Protein AF-0000000080146020 (afdb_homodimer)

Sequence (680 aa):
ASVLGTLILVGEIIALCCWLRRKKPKKFEQVEAFLELHEKRATKRYKYSDVKKMTKFFKDKLGEGGYGSVFKGQLPNGGEMVAVKILTETRGNGDDFINELASISRTFHINLVTYLGYCVDRGRRALIYEFMPKGSLEKYIYYKVSVGAQSRLGLMTLYNIAIGIADALQYLHGGCPTRILHLDIKPSNILLDNEFIPKISDFGLAKLCAENRSTVSLEGARGTPGYMAPELQSGGVSRKADVYSYGKMLLEMAGGRKIFDVETEIYYPPWIYDRLVSNMDLELYGITTPEEEQTARKMILVGLWCVQTDPTVRPQMSEVVQMLKGSLQTLQIPSRPASIASVLGTLILVGEIIALCCWLRRKKPKKFEQVEAFLELHEKRATKRYKYSDVKKMTKFFKDKLGEGGYGSVFKGQLPNGGEMVAVKILTETRGNGDDFINELASISRTFHINLVTYLGYCVDRGRRALIYEFMPKGSLEKYIYYKVSVGAQSRLGLMTLYNIAIGIADALQYLHGGCPTRILHLDIKPSNILLDNEFIPKISDFGLAKLCAENRSTVSLEGARGTPGYMAPELQSGGVSRKADVYSYGKMLLEMAGGRKIFDVETEIYYPPWIYDRLVSNMDLELYGITTPEEEQTARKMILVGLWCVQTDPTVRPQMSEVVQMLKGSLQTLQIPSRPASI

Secondary structure (DSSP, 8-state):
-HHHHHHHHHHHHHHHHHHHHHTS-HHHHHHHHHHHHHTTSBPEEE-HHHHHHHTTTTT-EEEEETTEEEEEEE-TTT--EEEEEEEPTTSSSSHHHHHHHHHHTT---TTBPPEEEEEEETTEEEEEEE--TTEETHHHHS---STTSPP---HHHHHHHHHHHHHHHHIIIIISSSEEE-----GGGEEE-TT--EEE---TT-EEE-TT-S-EE--S--S-TTT--GGGGTTEE-THHHHHHHHHHHHHHHHTS-SEETTTTEEHHHHHHHHHHTT-----TT--SHHHHHHHHHHHHHHHHHT-SSGGGSPPHHHHHHHHHS-GGGPPP-PPPP--/-HHHHHHHHHHHHHHHHHHHHHTS-HHHHHHHHHHHHHTTSBPEEE-HHHHHHHTTTTT-EEEEETTEEEEEEE-TTT--EEEEEEEPSSSSSSHHHHHHHHHHTT---TTBPPEEEEEEETTEEEEEEE--TT-BTHHHHS---STTSPP---HHHHHHHHHHHHHHHHIIIIISSSEEE-----GGGEEE-TT--EEE---TT-EEE-TT-S-EE--S--S-TTT--GGGGTTEE-THHHHHHHHHHHHHHHHTS-SEETTTTEEHHHHHHHHHHTT-----TT--SHHHHHHHHHHHHHHHHHT-SSGGGSPPHHHHHHHHHS-GGGPPP-PPPP--

Radius of gyration: 28.85 Å; Cα contacts (8 Å, |Δi|>4): 1213; chains: 2; bounding box: 94×79×81 Å

Structure (mmCIF, N/CA/C/O backbone):
data_AF-0000000080146020-model_v1
#
loop_
_entity.id
_entity.type
_entity.pdbx_description
1 polymer 'Protein kinase domain-containing protein'
#
loop_
_atom_site.group_PDB
_atom_site.id
_atom_site.type_symbol
_atom_site.label_atom_id
_atom_site.label_alt_id
_atom_site.label_comp_id
_atom_site.label_asym_id
_atom_site.label_entity_id
_atom_site.label_seq_id
_atom_site.pdbx_PDB_ins_code
_atom_site.Cartn_x
_atom_site.Cartn_y
_atom_site.Cartn_z
_atom_site.occupancy
_atom_site.B_iso_or_equiv
_atom_site.auth_seq_id
_atom_site.auth_comp_id
_atom_site.auth_asym_id
_atom_site.auth_atom_id
_atom_site.pdbx_PDB_model_num
ATOM 1 N N . ALA A 1 1 ? 55.132 29.184 39.431 1 52 1 ALA A N 1
ATOM 2 C CA . ALA A 1 1 ? 53.695 29.133 39.686 1 52 1 ALA A CA 1
ATOM 3 C C . ALA A 1 1 ? 52.902 29.29 38.392 1 52 1 ALA A C 1
ATOM 5 O O . ALA A 1 1 ? 51.822 28.713 38.245 1 52 1 ALA A O 1
ATOM 6 N N . SER A 1 2 ? 53.514 29.979 37.345 1 63.5 2 SER A N 1
ATOM 7 C CA . SER A 1 2 ? 52.782 30.394 36.153 1 63.5 2 SER A CA 1
ATOM 8 C C . SER A 1 2 ? 52.676 29.254 35.145 1 63.5 2 SER A C 1
ATOM 10 O O . SER A 1 2 ? 51.644 29.091 34.491 1 63.5 2 SER A O 1
ATOM 12 N N . VAL A 1 3 ? 53.726 28.382 34.98 1 70.16 3 VAL A N 1
ATOM 13 C CA . VAL A 1 3 ? 53.734 27.299 34.003 1 70.16 3 VAL A CA 1
ATOM 14 C C . VAL A 1 3 ? 52.796 26.184 34.459 1 70.16 3 VAL A C 1
ATOM 16 O O . VAL A 1 3 ? 52.042 25.631 33.654 1 70.16 3 VAL A O 1
ATOM 19 N N . LEU A 1 4 ? 52.746 25.916 35.76 1 66.98 4 LEU A N 1
ATOM 20 C CA . LEU A 1 4 ? 51.877 24.867 36.281 1 66.98 4 LEU A CA 1
ATOM 21 C C . LEU A 1 4 ? 50.41 25.258 36.143 1 66.98 4 LEU A C 1
ATOM 23 O O . LEU A 1 4 ? 49.57 24.422 35.801 1 66.98 4 LEU A O 1
ATOM 27 N N . GLY A 1 5 ? 50.134 26.554 36.25 1 61.13 5 GLY A N 1
ATOM 28 C CA . GLY A 1 5 ? 48.772 27.029 36.067 1 61.13 5 GLY A CA 1
ATOM 29 C C . GLY A 1 5 ? 48.293 26.931 34.631 1 61.13 5 GLY A C 1
ATOM 30 O O . GLY A 1 5 ? 47.149 26.549 34.378 1 61.13 5 GLY A O 1
ATOM 31 N N . THR A 1 6 ? 49.266 27.14 33.731 1 67.36 6 THR A N 1
ATOM 32 C CA . THR A 1 6 ? 48.918 27.012 32.32 1 67.36 6 THR A CA 1
ATOM 33 C C . THR A 1 6 ? 48.704 25.548 31.947 1 67.36 6 THR A C 1
ATOM 35 O O . THR A 1 6 ? 47.797 25.224 31.178 1 67.36 6 THR A O 1
ATOM 38 N N . LEU A 1 7 ? 49.464 24.671 32.537 1 66.41 7 LEU A N 1
ATOM 39 C CA . LEU A 1 7 ? 49.301 23.252 32.238 1 66.41 7 LEU A CA 1
ATOM 40 C C . LEU A 1 7 ? 47.985 22.727 32.801 1 66.41 7 LEU A C 1
ATOM 42 O O . LEU A 1 7 ? 47.298 21.936 32.15 1 66.41 7 LEU A O 1
ATOM 46 N N . ILE A 1 8 ? 47.6 23.214 33.948 1 65.32 8 ILE A N 1
ATOM 47 C CA . ILE A 1 8 ? 46.332 22.788 34.53 1 65.32 8 ILE A CA 1
ATOM 48 C C . ILE A 1 8 ? 45.173 23.354 33.712 1 65.32 8 ILE A C 1
ATOM 50 O O . ILE A 1 8 ? 44.201 22.649 33.431 1 65.32 8 ILE A O 1
ATOM 54 N N . LEU A 1 9 ? 45.311 24.574 33.205 1 64.93 9 LEU A N 1
ATOM 55 C CA . LEU A 1 9 ? 44.277 25.164 32.362 1 64.93 9 LEU A CA 1
ATOM 56 C C . LEU A 1 9 ? 44.182 24.433 31.027 1 64.93 9 LEU A C 1
ATOM 58 O O . LEU A 1 9 ? 43.082 24.158 30.541 1 64.93 9 LEU A O 1
ATOM 62 N N . VAL A 1 10 ? 45.309 24.052 30.502 1 68.21 10 VAL A N 1
ATOM 63 C CA . VAL A 1 10 ? 45.311 23.277 29.265 1 68.21 10 VAL A CA 1
ATOM 64 C C . VAL A 1 10 ? 44.735 21.888 29.525 1 68.21 10 VAL A C 1
ATOM 66 O O . VAL A 1 10 ? 43.953 21.373 28.722 1 68.21 10 VAL A O 1
ATOM 69 N N . GLY A 1 11 ? 44.981 21.299 30.591 1 66.63 11 GLY A N 1
ATOM 70 C CA . GLY A 1 11 ? 44.388 20.021 30.953 1 66.63 11 GLY A CA 1
ATOM 71 C C . GLY A 1 11 ? 42.886 20.094 31.148 1 66.63 11 GLY A C 1
ATOM 72 O O . GLY A 1 11 ? 42.152 19.214 30.693 1 66.63 11 GLY A O 1
ATOM 73 N N . GLU A 1 12 ? 42.428 21.16 31.766 1 67.57 12 GLU A N 1
ATOM 74 C CA . GLU A 1 12 ? 40.989 21.343 31.934 1 67.57 12 GLU A CA 1
ATOM 75 C C . GLU A 1 12 ? 40.309 21.624 30.597 1 67.57 12 GLU A C 1
ATOM 77 O O . GLU A 1 12 ? 39.209 21.13 30.338 1 67.57 12 GLU A O 1
ATOM 82 N N . ILE A 1 13 ? 40.975 22.307 29.746 1 65.58 13 ILE A N 1
ATOM 83 C CA . ILE A 1 13 ? 40.424 22.551 28.417 1 65.58 13 ILE A CA 1
ATOM 84 C C . ILE A 1 13 ? 40.415 21.251 27.616 1 65.58 13 ILE A C 1
ATOM 86 O O . ILE A 1 13 ? 39.428 20.934 26.947 1 65.58 13 ILE A O 1
ATOM 90 N N . ILE A 1 14 ? 41.468 20.499 27.779 1 65.17 14 ILE A N 1
ATOM 91 C CA . ILE A 1 14 ? 41.505 19.212 27.092 1 65.17 14 ILE A CA 1
ATOM 92 C C . ILE A 1 14 ? 40.46 18.276 27.694 1 65.17 14 ILE A C 1
ATOM 94 O O . ILE A 1 14 ? 39.732 17.598 26.966 1 65.17 14 ILE A O 1
ATOM 98 N N . ALA A 1 15 ? 40.336 18.209 28.953 1 63.63 15 ALA A N 1
ATOM 99 C CA . ALA A 1 15 ? 39.314 17.383 29.59 1 63.63 15 ALA A CA 1
ATOM 100 C C . ALA A 1 15 ? 37.913 17.866 29.226 1 63.63 15 ALA A C 1
ATOM 102 O O . ALA A 1 15 ? 37.023 17.057 28.95 1 63.63 15 ALA A O 1
ATOM 103 N N . LEU A 1 16 ? 37.692 19.148 29.205 1 57.71 16 LEU A N 1
ATOM 104 C CA . LEU A 1 16 ? 36.42 19.701 28.753 1 57.71 16 LEU A CA 1
ATOM 105 C C . LEU A 1 16 ? 36.181 19.383 27.281 1 57.71 16 LEU A C 1
ATOM 107 O O . LEU A 1 16 ? 35.076 18.994 26.896 1 57.71 16 LEU A O 1
ATOM 111 N N . CYS A 1 17 ? 37.213 19.557 26.504 1 54.32 17 CYS A N 1
ATOM 112 C CA . CYS A 1 17 ? 37.089 19.191 25.097 1 54.32 17 CYS A CA 1
ATOM 113 C C . CYS A 1 17 ? 36.842 17.695 24.942 1 54.32 17 CYS A C 1
ATOM 115 O O . CYS A 1 17 ? 36.004 17.28 24.14 1 54.32 17 CYS A O 1
ATOM 117 N N . CYS A 1 18 ? 37.644 16.904 25.659 1 55.36 18 CYS A N 1
ATOM 118 C CA . CYS A 1 18 ? 37.402 15.466 25.649 1 55.36 18 CYS A CA 1
ATOM 119 C C . CYS A 1 18 ? 36.025 15.14 26.213 1 55.36 18 CYS A C 1
ATOM 121 O O . CYS A 1 18 ? 35.332 14.259 25.7 1 55.36 18 CYS A O 1
ATOM 123 N N . TRP A 1 19 ? 35.661 15.77 27.344 1 49.77 19 TRP A N 1
ATOM 124 C CA . TRP A 1 19 ? 34.329 15.611 27.919 1 49.77 19 TRP A CA 1
ATOM 125 C C . TRP A 1 19 ? 33.255 16.079 26.943 1 49.77 19 TRP A C 1
ATOM 127 O O . TRP A 1 19 ? 32.232 15.412 26.769 1 49.77 19 TRP A O 1
ATOM 137 N N . LEU A 1 20 ? 33.485 17.212 26.354 1 47.1 20 LEU A N 1
ATOM 138 C CA . LEU A 1 20 ? 32.546 17.702 25.351 1 47.1 20 LEU A CA 1
ATOM 139 C C . LEU A 1 20 ? 32.515 16.778 24.138 1 47.1 20 LEU A C 1
ATOM 141 O O . LEU A 1 20 ? 31.46 16.579 23.532 1 47.1 20 LEU A O 1
ATOM 145 N N . ARG A 1 21 ? 33.722 16.347 23.769 1 44.2 21 ARG A N 1
ATOM 146 C CA . ARG A 1 21 ? 33.766 15.35 22.703 1 44.2 21 ARG A CA 1
ATOM 147 C C . ARG A 1 21 ? 33.106 14.048 23.144 1 44.2 21 ARG A C 1
ATOM 149 O O . ARG A 1 21 ? 32.489 13.353 22.334 1 44.2 21 ARG A O 1
ATOM 156 N N . ARG A 1 22 ? 33.439 13.614 24.291 1 43.77 22 ARG A N 1
ATOM 157 C CA . ARG A 1 22 ? 32.785 12.411 24.796 1 43.77 22 ARG A CA 1
ATOM 158 C C . ARG A 1 22 ? 31.284 12.63 24.955 1 43.77 22 ARG A C 1
ATOM 160 O O . ARG A 1 22 ? 30.517 11.669 25.037 1 43.77 22 ARG A O 1
ATOM 167 N N . LYS A 1 23 ? 30.887 13.797 25.405 1 39 23 LYS A N 1
ATOM 168 C CA . LYS A 1 23 ? 29.464 14.124 25.427 1 39 23 LYS A CA 1
ATOM 169 C C . LYS A 1 23 ? 28.888 14.168 24.014 1 39 23 LYS A C 1
ATOM 171 O O . LYS A 1 23 ? 27.781 14.667 23.805 1 39 23 LYS A O 1
ATOM 176 N N . LYS A 1 24 ? 29.706 14.114 23.121 1 40.96 24 LYS A N 1
ATOM 177 C CA . LYS A 1 24 ? 29.12 13.902 21.801 1 40.96 24 LYS A CA 1
ATOM 178 C C . LYS A 1 24 ? 27.897 12.992 21.881 1 40.96 24 LYS A C 1
ATOM 180 O O . LYS A 1 24 ? 28.002 11.838 22.302 1 40.96 24 LYS A O 1
ATOM 185 N N . PRO A 1 25 ? 26.642 13.545 21.822 1 42.57 25 PRO A N 1
ATOM 186 C CA . PRO A 1 25 ? 25.349 13.211 22.424 1 42.57 25 PRO A CA 1
ATOM 187 C C . PRO A 1 25 ? 24.844 11.831 22.009 1 42.57 25 PRO A C 1
ATOM 189 O O . PRO A 1 25 ? 25.065 11.404 20.873 1 42.57 25 PRO A O 1
ATOM 192 N N . LYS A 1 26 ? 24.636 10.841 22.923 1 45.55 26 LYS A N 1
ATOM 193 C CA . LYS A 1 26 ? 23.869 9.599 22.951 1 45.55 26 LYS A CA 1
ATOM 194 C C . LYS A 1 26 ? 22.793 9.592 21.869 1 45.55 26 LYS A C 1
ATOM 196 O O . LYS A 1 26 ? 22.488 8.544 21.296 1 45.55 26 LYS A O 1
ATOM 201 N N . LYS A 1 27 ? 22.449 10.915 21.669 1 47.67 27 LYS A N 1
ATOM 202 C CA . LYS A 1 27 ? 21.327 11.104 20.754 1 47.67 27 LYS A CA 1
ATOM 203 C C . LYS A 1 27 ? 21.749 10.859 19.308 1 47.67 27 LYS A C 1
ATOM 205 O O . LYS A 1 27 ? 21.023 10.219 18.544 1 47.67 27 LYS A O 1
ATOM 210 N N . PHE A 1 28 ? 22.945 11.368 18.961 1 49.06 28 PHE A N 1
ATOM 211 C CA . PHE A 1 28 ? 23.484 11.131 17.626 1 49.06 28 PHE A CA 1
ATOM 212 C C . PHE A 1 28 ? 23.777 9.65 17.417 1 49.06 28 PHE A C 1
ATOM 214 O O . PHE A 1 28 ? 23.529 9.11 16.337 1 49.06 28 PHE A O 1
ATOM 221 N N . GLU A 1 29 ? 24.097 9.052 18.462 1 52.99 29 GLU A N 1
ATOM 222 C CA . GLU A 1 29 ? 24.431 7.632 18.405 1 52.99 29 GLU A CA 1
ATOM 223 C C . GLU A 1 29 ? 23.188 6.782 18.159 1 52.99 29 GLU A C 1
ATOM 225 O O . GLU A 1 29 ? 23.246 5.78 17.444 1 52.99 29 GLU A O 1
ATOM 230 N N . GLN A 1 30 ? 22.142 7.335 18.709 1 55.08 30 GLN A N 1
ATOM 231 C CA . GLN A 1 30 ? 20.928 6.543 18.539 1 55.08 30 GLN A CA 1
ATOM 232 C C . GLN A 1 30 ? 20.459 6.559 17.087 1 55.08 30 GLN A C 1
ATOM 234 O O . GLN A 1 30 ? 20.031 5.532 16.556 1 55.08 30 GLN A O 1
ATOM 239 N N . VAL A 1 31 ? 20.612 7.699 16.501 1 55.58 31 VAL A N 1
ATOM 240 C CA . VAL A 1 31 ? 20.215 7.812 15.102 1 55.58 31 VAL A CA 1
ATOM 241 C C . VAL A 1 31 ? 21.136 6.958 14.233 1 55.58 31 VAL A C 1
ATOM 243 O O . VAL A 1 31 ? 20.67 6.222 13.36 1 55.58 31 VAL A O 1
ATOM 246 N N . GLU A 1 32 ? 22.358 7.092 14.562 1 58.23 32 GLU A N 1
ATOM 247 C CA . GLU A 1 32 ? 23.322 6.317 13.786 1 58.23 32 GLU A CA 1
ATOM 248 C C . GLU A 1 32 ? 23.102 4.818 13.973 1 58.23 32 GLU A C 1
ATOM 250 O O . GLU A 1 32 ? 23.201 4.048 13.016 1 58.23 32 GLU A O 1
ATOM 255 N N . ALA A 1 33 ? 22.832 4.515 15.18 1 57.16 33 ALA A N 1
ATOM 256 C CA . ALA A 1 33 ? 22.573 3.107 15.472 1 57.16 33 ALA A CA 1
ATOM 257 C C . ALA A 1 33 ? 21.346 2.607 14.715 1 57.16 33 ALA A C 1
ATOM 259 O O . ALA A 1 33 ? 21.355 1.502 14.166 1 57.16 33 ALA A O 1
ATOM 260 N N . PHE A 1 34 ? 20.385 3.475 14.724 1 58.31 34 PHE A N 1
ATOM 261 C CA . PHE A 1 34 ? 19.177 3.125 13.986 1 58.31 34 PHE A CA 1
ATOM 262 C C . PHE A 1 34 ? 19.48 2.952 12.503 1 58.31 34 PHE A C 1
ATOM 264 O O . PHE A 1 34 ? 19.029 1.988 11.881 1 58.31 34 PHE A O 1
ATOM 271 N N . LEU A 1 35 ? 20.194 3.869 12.015 1 60.26 35 LEU A N 1
ATOM 272 C CA . LEU A 1 35 ? 20.511 3.857 10.591 1 60.26 35 LEU A CA 1
ATOM 273 C C . LEU A 1 35 ? 21.365 2.645 10.234 1 60.26 35 LEU A C 1
ATOM 275 O O . LEU A 1 35 ? 21.194 2.053 9.166 1 60.26 35 LEU A O 1
ATOM 279 N N . GLU A 1 36 ? 22.199 2.366 11.147 1 57.23 36 GLU A N 1
ATOM 280 C CA . GLU A 1 36 ? 23.039 1.19 10.939 1 57.23 36 GLU A CA 1
ATOM 281 C C . GLU A 1 36 ? 22.206 -0.088 10.922 1 57.23 36 GLU A C 1
ATOM 283 O O . GLU A 1 36 ? 22.469 -0.996 10.132 1 57.23 36 GLU A O 1
ATOM 288 N N . LEU A 1 37 ? 21.293 0.026 11.835 1 52.46 37 LEU A N 1
ATOM 289 C CA . LEU A 1 37 ? 20.433 -1.146 11.967 1 52.46 37 LEU A CA 1
ATOM 290 C C . LEU A 1 37 ? 19.456 -1.237 10.801 1 52.46 37 LEU A C 1
ATOM 292 O O . LEU A 1 37 ? 19.105 -2.336 10.364 1 52.46 37 LEU A O 1
ATOM 296 N N . HIS A 1 38 ? 19.114 -0.046 10.388 1 53.39 38 HIS A N 1
ATOM 297 C CA . HIS A 1 38 ? 18.071 -0.027 9.369 1 53.39 38 HIS A CA 1
ATOM 298 C C . HIS A 1 38 ? 18.641 0.346 8.004 1 53.39 38 HIS A C 1
ATOM 300 O O . HIS A 1 38 ? 17.891 0.668 7.08 1 53.39 38 HIS A O 1
ATOM 306 N N . GLU A 1 39 ? 19.981 0.56 7.992 1 50.89 39 GLU A N 1
ATOM 307 C CA . GLU A 1 39 ? 20.625 0.847 6.713 1 50.89 39 GLU A CA 1
ATOM 308 C C . GLU A 1 39 ? 20.158 -0.121 5.63 1 50.89 39 GLU A C 1
ATOM 310 O O . GLU A 1 39 ? 20.39 0.111 4.442 1 50.89 39 GLU A O 1
ATOM 315 N N . LYS A 1 40 ? 19.56 -1.036 6.142 1 48.8 40 LYS A N 1
ATOM 316 C CA . LYS A 1 40 ? 19.171 -2.121 5.245 1 48.8 40 LYS A CA 1
ATOM 317 C C . LYS A 1 40 ? 18.189 -1.633 4.184 1 48.8 40 LYS A C 1
ATOM 319 O O . LYS A 1 40 ? 18.118 -2.197 3.09 1 48.8 40 LYS A O 1
ATOM 324 N N . ARG A 1 41 ? 17.431 -0.637 4.655 1 50.48 41 ARG A N 1
ATOM 325 C CA . ARG A 1 41 ? 16.501 -0.126 3.654 1 50.48 41 ARG A CA 1
ATOM 326 C C . ARG A 1 41 ? 17.08 1.089 2.937 1 50.48 41 ARG A C 1
ATOM 328 O O . ARG A 1 41 ? 17.815 1.877 3.536 1 50.48 41 ARG A O 1
ATOM 335 N N . ALA A 1 42 ? 17.188 1.047 1.569 1 51.88 42 ALA A N 1
ATOM 336 C CA . ALA A 1 42 ? 17.74 1.794 0.442 1 51.88 42 ALA A CA 1
ATOM 337 C C . ALA A 1 42 ? 17.487 3.291 0.6 1 51.88 42 ALA A C 1
ATOM 339 O O . ALA A 1 42 ? 16.518 3.824 0.055 1 51.88 42 ALA A O 1
ATOM 340 N N . THR A 1 43 ? 17.852 3.914 1.826 1 64.32 43 THR A N 1
ATOM 341 C CA . THR A 1 43 ? 17.649 5.358 1.839 1 64.32 43 THR A CA 1
ATOM 342 C C . THR A 1 43 ? 18.93 6.088 1.444 1 64.32 43 THR A C 1
ATOM 344 O O . THR A 1 43 ? 20.029 5.667 1.81 1 64.32 43 THR A O 1
ATOM 347 N N . LYS A 1 44 ? 18.886 6.993 0.441 1 76.16 44 LYS A N 1
ATOM 348 C CA . LYS A 1 44 ? 20.018 7.806 0.005 1 76.16 44 LYS A CA 1
ATOM 349 C C . LYS A 1 44 ? 20.451 8.778 1.099 1 76.16 44 LYS A C 1
ATOM 351 O O . LYS A 1 44 ? 19.62 9.486 1.672 1 76.16 44 LYS A O 1
ATOM 356 N N . ARG A 1 45 ? 21.723 8.674 1.469 1 82.53 45 ARG A N 1
ATOM 357 C CA . ARG A 1 45 ? 22.289 9.609 2.436 1 82.53 45 ARG A CA 1
ATOM 358 C C . ARG A 1 45 ? 22.966 10.781 1.733 1 82.53 45 ARG A C 1
ATOM 360 O O . ARG A 1 45 ? 23.794 10.583 0.842 1 82.53 45 ARG A O 1
ATOM 367 N N . TYR A 1 46 ? 22.645 11.96 2.107 1 86.56 46 TYR A N 1
ATOM 368 C CA . TYR A 1 46 ? 23.23 13.173 1.545 1 86.56 46 TYR A CA 1
ATOM 369 C C . TYR A 1 46 ? 24.176 13.833 2.54 1 86.56 46 TYR A C 1
ATOM 371 O O . TYR A 1 46 ? 23.992 13.716 3.753 1 86.56 46 TYR A O 1
ATOM 379 N N . LYS A 1 47 ? 25.156 14.49 1.967 1 90.72 47 LYS A N 1
ATOM 380 C CA . LYS A 1 47 ? 25.974 15.375 2.791 1 90.72 47 LYS A CA 1
ATOM 381 C C . LYS A 1 47 ? 25.258 16.696 3.056 1 90.72 47 LYS A C 1
ATOM 383 O O . LYS A 1 47 ? 24.418 17.124 2.262 1 90.72 47 LYS A O 1
ATOM 388 N N . TYR A 1 48 ? 25.67 17.296 4.149 1 92.28 48 TYR A N 1
ATOM 389 C CA . TYR A 1 48 ? 25.026 18.565 4.472 1 92.28 48 TYR A CA 1
ATOM 390 C C . TYR A 1 48 ? 25.324 19.614 3.408 1 92.28 48 TYR A C 1
ATOM 392 O O . TYR A 1 48 ? 24.478 20.46 3.108 1 92.28 48 TYR A O 1
ATOM 400 N N . SER A 1 49 ? 26.488 19.533 2.838 1 93.89 49 SER A N 1
ATOM 401 C CA . SER A 1 49 ? 26.839 20.45 1.758 1 93.89 49 SER A CA 1
ATOM 402 C C . SER A 1 49 ? 25.885 20.305 0.577 1 93.89 49 SER A C 1
ATOM 404 O O . SER A 1 49 ? 25.525 21.295 -0.063 1 93.89 49 SER A O 1
ATOM 406 N N . ASP A 1 50 ? 25.49 19.119 0.316 1 92.43 50 ASP A N 1
ATOM 407 C CA . ASP A 1 50 ? 24.531 18.861 -0.754 1 92.43 50 ASP A CA 1
ATOM 408 C C . ASP A 1 50 ? 23.164 19.454 -0.421 1 92.43 50 ASP A C 1
ATOM 410 O O . ASP A 1 50 ? 22.493 20.008 -1.295 1 92.43 50 ASP A O 1
ATOM 414 N N . VAL A 1 51 ? 22.784 19.306 0.833 1 94.03 51 VAL A N 1
ATOM 415 C CA . VAL A 1 51 ? 21.501 19.828 1.294 1 94.03 51 VAL A CA 1
ATOM 416 C C . VAL A 1 51 ? 21.471 21.346 1.13 1 94.03 51 VAL A C 1
ATOM 418 O O . VAL A 1 51 ? 20.475 21.907 0.666 1 94.03 51 VAL A O 1
ATOM 421 N N . LYS A 1 52 ? 22.569 21.969 1.481 1 94.92 52 LYS A N 1
ATOM 422 C CA . LYS A 1 52 ? 22.678 23.417 1.336 1 94.92 52 LYS A CA 1
ATOM 423 C C . LYS A 1 52 ? 22.555 23.834 -0.127 1 94.92 52 LYS A C 1
ATOM 425 O O . LYS A 1 52 ? 21.843 24.788 -0.449 1 94.92 52 LYS A O 1
ATOM 430 N N . LYS A 1 53 ? 23.2 23.078 -0.926 1 94.81 53 LYS A N 1
ATOM 431 C CA . LYS A 1 53 ? 23.174 23.381 -2.354 1 94.81 53 LYS A CA 1
ATOM 432 C C . LYS A 1 53 ? 21.78 23.167 -2.936 1 94.81 53 LYS A C 1
ATOM 434 O O . LYS A 1 53 ? 21.28 24.006 -3.688 1 94.81 53 LYS A O 1
ATOM 439 N N . MET A 1 54 ? 21.163 22.12 -2.543 1 94.15 54 MET A N 1
ATOM 440 C CA . MET A 1 54 ? 19.848 21.758 -3.065 1 94.15 54 MET A CA 1
ATOM 441 C C . MET A 1 54 ? 18.81 22.816 -2.707 1 94.15 54 MET A C 1
ATOM 443 O O . MET A 1 54 ? 17.871 23.053 -3.468 1 94.15 54 MET A O 1
ATOM 447 N N . THR A 1 55 ? 18.989 23.462 -1.551 1 96.23 55 THR A N 1
ATOM 448 C CA . THR A 1 55 ? 18.013 24.426 -1.055 1 96.23 55 THR A CA 1
ATOM 449 C C . THR A 1 55 ? 18.448 25.852 -1.38 1 96.23 55 THR A C 1
ATOM 451 O O . THR A 1 55 ? 17.877 26.814 -0.861 1 96.23 55 THR A O 1
ATOM 454 N N . LYS A 1 56 ? 19.58 25.954 -2.139 1 95.05 56 LYS A N 1
ATOM 455 C CA . LYS A 1 56 ? 20.152 27.276 -2.379 1 95.05 56 LYS A CA 1
ATOM 456 C C . LYS A 1 56 ? 20.35 28.035 -1.07 1 95.05 56 LYS A C 1
ATOM 458 O O . LYS A 1 56 ? 19.906 29.177 -0.935 1 95.05 56 LYS A O 1
ATOM 463 N N . PHE A 1 57 ? 20.882 27.322 -0.154 1 95.38 57 PHE A N 1
ATOM 464 C CA . PHE A 1 57 ? 21.219 27.842 1.166 1 95.38 57 PHE A CA 1
ATOM 465 C C . PHE A 1 57 ? 19.966 28.293 1.907 1 95.38 57 PHE A C 1
ATOM 467 O O . PHE A 1 57 ? 19.934 29.387 2.473 1 95.38 57 PHE A O 1
ATOM 474 N N . PHE A 1 58 ? 18.921 27.525 1.8 1 93.8 58 PHE A N 1
ATOM 475 C CA . PHE A 1 58 ? 17.689 27.656 2.569 1 93.8 58 PHE A CA 1
ATOM 476 C C . PHE A 1 58 ? 16.989 28.971 2.251 1 93.8 58 PHE A C 1
ATOM 478 O O . PHE A 1 58 ? 16.492 29.65 3.152 1 93.8 58 PHE A O 1
ATOM 485 N N . LYS A 1 59 ? 16.965 29.268 1.022 1 93.96 59 LYS A N 1
ATOM 486 C CA . LYS A 1 59 ? 16.418 30.542 0.564 1 93.96 59 LYS A CA 1
ATOM 487 C C . LYS A 1 59 ? 14.892 30.534 0.613 1 93.96 59 LYS A C 1
ATOM 489 O O . LYS A 1 59 ? 14.276 31.497 1.073 1 93.96 59 LYS A O 1
ATOM 494 N N . ASP A 1 60 ? 14.267 29.486 0.188 1 95.13 60 ASP A N 1
ATOM 495 C CA . ASP A 1 60 ? 12.816 29.428 0.038 1 95.13 60 ASP A CA 1
ATOM 496 C C . ASP A 1 60 ? 12.184 28.563 1.126 1 95.13 60 ASP A C 1
ATOM 498 O O . ASP A 1 60 ? 12.141 27.337 1.004 1 95.13 60 ASP A O 1
ATOM 502 N N . LYS A 1 61 ? 11.621 29.204 2.088 1 93.89 61 LYS A N 1
ATOM 503 C CA . LYS A 1 61 ? 10.971 28.493 3.185 1 93.89 61 LYS A CA 1
ATOM 504 C C . LYS A 1 61 ? 9.519 28.169 2.847 1 93.89 61 LYS A C 1
ATOM 506 O O . LYS A 1 61 ? 8.754 29.054 2.457 1 93.89 61 LYS A O 1
ATOM 511 N N . LEU A 1 62 ? 9.152 26.949 2.956 1 92.45 62 LEU A N 1
ATOM 512 C CA . LEU A 1 62 ? 7.803 26.486 2.648 1 92.45 62 LEU A CA 1
ATOM 513 C C . LEU A 1 62 ? 6.93 26.487 3.898 1 92.45 62 LEU A C 1
ATOM 515 O O . LEU A 1 62 ? 5.71 26.644 3.808 1 92.45 62 LEU A O 1
ATOM 519 N N . GLY A 1 63 ? 7.538 26.156 4.965 1 86.2 63 GLY A N 1
ATOM 520 C CA . GLY A 1 63 ? 6.785 26.094 6.207 1 86.2 63 GLY A CA 1
ATOM 521 C C . GLY A 1 63 ? 7.661 25.878 7.427 1 86.2 63 GLY A C 1
ATOM 522 O O . GLY A 1 63 ? 8.859 25.618 7.299 1 86.2 63 GLY A O 1
ATOM 523 N N . GLU A 1 64 ? 7.027 26.165 8.543 1 81.98 64 GLU A N 1
ATOM 524 C CA . GLU A 1 64 ? 7.71 25.989 9.821 1 81.98 64 GLU A CA 1
ATOM 525 C C . GLU A 1 64 ? 6.781 25.371 10.862 1 81.98 64 GLU A C 1
ATOM 527 O O . GLU A 1 64 ? 5.605 25.731 10.945 1 81.98 64 GLU A O 1
ATOM 532 N N . GLY A 1 65 ? 7.256 24.245 11.361 1 67.1 65 GLY A N 1
ATOM 533 C CA . GLY A 1 65 ? 6.492 23.647 12.444 1 67.1 65 GLY A CA 1
ATOM 534 C C . GLY A 1 65 ? 7.337 23.321 13.661 1 67.1 65 GLY A C 1
ATOM 535 O O . GLY A 1 65 ? 8.497 23.731 13.746 1 67.1 65 GLY A O 1
ATOM 536 N N . GLY A 1 66 ? 6.734 22.765 14.757 1 62.1 66 GLY A N 1
ATOM 537 C CA . GLY A 1 66 ? 7.406 22.425 16.001 1 62.1 66 GLY A CA 1
ATOM 538 C C . GLY A 1 66 ? 8.606 21.519 15.803 1 62.1 66 GLY A C 1
ATOM 539 O O . GLY A 1 66 ? 9.522 21.504 16.629 1 62.1 66 GLY A O 1
ATOM 540 N N . TYR A 1 67 ? 8.642 20.895 14.618 1 66.21 67 TYR A N 1
ATOM 541 C CA . TYR A 1 67 ? 9.68 19.88 14.477 1 66.21 67 TYR A CA 1
ATOM 542 C C . TYR A 1 67 ? 10.769 20.344 13.517 1 66.21 67 TYR A C 1
ATOM 544 O O . TYR A 1 67 ? 11.751 19.632 13.291 1 66.21 67 TYR A O 1
ATOM 552 N N . GLY A 1 68 ? 10.508 21.472 12.932 1 78.3 68 GLY A N 1
ATOM 553 C CA . GLY A 1 68 ? 11.552 21.964 12.048 1 78.3 68 GLY A CA 1
ATOM 554 C C . GLY A 1 68 ? 11.017 22.796 10.897 1 78.3 68 GLY A C 1
ATOM 555 O O . GLY A 1 68 ? 9.827 23.116 10.857 1 78.3 68 GLY A O 1
ATOM 556 N N . SER A 1 69 ? 11.948 23.261 10.136 1 90.25 69 SER A N 1
ATOM 557 C CA . SER A 1 69 ? 11.624 24.079 8.972 1 90.25 69 SER A CA 1
ATOM 558 C C . SER A 1 69 ? 11.728 23.272 7.682 1 90.25 69 SER A C 1
ATOM 560 O O . SER A 1 69 ? 12.563 22.371 7.574 1 90.25 69 SER A O 1
ATOM 562 N N . VAL A 1 70 ? 10.843 23.613 6.8 1 94.74 70 VAL A N 1
ATOM 563 C CA . VAL A 1 70 ? 10.848 22.935 5.508 1 94.74 70 VAL A CA 1
ATOM 564 C C . VAL A 1 70 ? 11.204 23.928 4.404 1 94.74 70 VAL A C 1
ATOM 566 O O . VAL A 1 70 ? 10.657 25.033 4.355 1 94.74 70 VAL A O 1
ATOM 569 N N . PHE A 1 71 ? 12.13 23.558 3.527 1 96.15 71 PHE A N 1
ATOM 570 C CA . PHE A 1 71 ? 12.6 24.433 2.46 1 96.15 71 PHE A CA 1
ATOM 571 C C . PHE A 1 71 ? 12.403 23.779 1.097 1 96.15 71 PHE A C 1
ATOM 573 O O . PHE A 1 71 ? 12.502 22.557 0.969 1 96.15 71 PHE A O 1
ATOM 580 N N . LYS A 1 72 ? 12.13 24.634 0.167 1 96.99 72 LYS A N 1
ATOM 581 C CA . LYS A 1 72 ? 12.105 24.18 -1.22 1 96.99 72 LYS A CA 1
ATOM 582 C C . LYS A 1 72 ? 13.518 23.934 -1.743 1 96.99 72 LYS A C 1
ATOM 584 O O . LYS A 1 72 ? 14.445 24.677 -1.415 1 96.99 72 LYS A O 1
ATOM 589 N N . GLY A 1 73 ? 13.671 22.852 -2.501 1 95.6 73 GLY A N 1
ATOM 590 C CA . GLY A 1 73 ? 14.961 22.515 -3.082 1 95.6 73 GLY A CA 1
ATOM 591 C C . GLY A 1 73 ? 14.848 21.841 -4.436 1 95.6 73 GLY A C 1
ATOM 592 O O . GLY A 1 73 ? 13.747 21.691 -4.97 1 95.6 73 GLY A O 1
ATOM 593 N N . GLN A 1 74 ? 15.997 21.564 -4.958 1 94.55 74 GLN A N 1
ATOM 594 C CA . GLN A 1 74 ? 16.119 20.836 -6.216 1 94.55 74 GLN A CA 1
ATOM 595 C C . GLN A 1 74 ? 17.264 19.829 -6.16 1 94.55 74 GLN A C 1
ATOM 597 O O . GLN A 1 74 ? 18.345 20.138 -5.654 1 94.55 74 GLN A O 1
ATOM 602 N N . LEU A 1 75 ? 16.969 18.63 -6.614 1 89.17 75 LEU A N 1
ATOM 603 C CA . LEU A 1 75 ? 18.016 17.614 -6.643 1 89.17 75 LEU A CA 1
ATOM 604 C C . LEU A 1 75 ? 19.151 18.03 -7.572 1 89.17 75 LEU A C 1
ATOM 606 O O . LEU A 1 75 ? 18.951 18.84 -8.479 1 89.17 75 LEU A O 1
ATOM 610 N N . PRO A 1 76 ? 20.307 17.445 -7.418 1 80.15 76 PRO A N 1
ATOM 611 C CA . PRO A 1 76 ? 21.469 17.828 -8.224 1 80.15 76 PRO A CA 1
ATOM 612 C C . PRO A 1 76 ? 21.232 17.652 -9.722 1 80.15 76 PRO A C 1
ATOM 614 O O . PRO A 1 76 ? 20.403 16.833 -10.128 1 80.15 76 PRO A O 1
ATOM 617 N N . ASN A 1 77 ? 21.93 18.439 -10.57 1 76.54 77 ASN A N 1
ATOM 618 C CA . ASN A 1 77 ? 21.93 18.389 -12.028 1 76.54 77 ASN A CA 1
ATOM 619 C C . ASN A 1 77 ? 20.538 18.649 -12.598 1 76.54 77 ASN A C 1
ATOM 621 O O . ASN A 1 77 ? 20.108 17.969 -13.531 1 76.54 77 ASN A O 1
ATOM 625 N N . GLY A 1 78 ? 19.846 19.512 -11.954 1 72.09 78 GLY A N 1
ATOM 626 C CA . GLY A 1 78 ? 18.538 19.908 -12.452 1 72.09 78 GLY A CA 1
ATOM 627 C C . GLY A 1 78 ? 17.479 18.84 -12.261 1 72.09 78 GLY A C 1
ATOM 628 O O . GLY A 1 78 ? 16.526 18.757 -13.039 1 72.09 78 GLY A O 1
ATOM 629 N N . GLY A 1 79 ? 17.71 18.183 -11.263 1 80.85 79 GLY A N 1
ATOM 630 C CA . GLY A 1 79 ? 16.784 17.096 -10.99 1 80.85 79 GLY A CA 1
ATOM 631 C C . GLY A 1 79 ? 15.434 17.573 -10.488 1 80.85 79 GLY A C 1
ATOM 632 O O . GLY A 1 79 ? 15.095 18.751 -10.627 1 80.85 79 GLY A O 1
ATOM 633 N N . GLU A 1 80 ? 14.61 16.739 -9.995 1 87.62 80 GLU A N 1
ATOM 634 C CA . GLU A 1 80 ? 13.246 16.993 -9.54 1 87.62 80 GLU A CA 1
ATOM 635 C C . GLU A 1 80 ? 13.23 17.94 -8.344 1 87.62 80 GLU A C 1
ATOM 637 O O . GLU A 1 80 ? 14.196 18.001 -7.581 1 87.62 80 GLU A O 1
ATOM 642 N N . MET A 1 81 ? 12.156 18.763 -8.25 1 94.45 81 MET A N 1
ATOM 643 C CA . MET A 1 81 ? 11.938 19.616 -7.085 1 94.45 81 MET A CA 1
ATOM 644 C C . MET A 1 81 ? 11.699 18.778 -5.834 1 94.45 81 MET A C 1
ATOM 646 O O . MET A 1 81 ? 11.036 17.741 -5.894 1 94.45 81 MET A O 1
ATOM 650 N N . VAL A 1 82 ? 12.269 19.307 -4.712 1 95.97 82 VAL A N 1
ATOM 651 C CA . VAL A 1 82 ? 12.152 18.544 -3.473 1 95.97 82 VAL A CA 1
ATOM 652 C C . VAL A 1 82 ? 11.81 19.484 -2.319 1 95.97 82 VAL A C 1
ATOM 654 O O . VAL A 1 82 ? 11.882 20.706 -2.463 1 95.97 82 VAL A O 1
ATOM 657 N N . ALA A 1 83 ? 11.287 18.978 -1.252 1 96.33 83 ALA A N 1
ATOM 658 C CA . ALA A 1 83 ? 11.112 19.642 0.037 1 96.33 83 ALA A CA 1
ATOM 659 C C . ALA A 1 83 ? 12.08 19.085 1.077 1 96.33 83 ALA A C 1
ATOM 661 O O . ALA A 1 83 ? 12.143 17.872 1.289 1 96.33 83 ALA A O 1
ATOM 662 N N . VAL A 1 84 ? 12.811 19.946 1.707 1 95.36 84 VAL A N 1
ATOM 663 C CA . VAL A 1 84 ? 13.829 19.546 2.673 1 95.36 84 VAL A CA 1
ATOM 664 C C . VAL A 1 84 ? 13.41 19.981 4.076 1 95.36 84 VAL A C 1
ATOM 666 O O . VAL A 1 84 ? 13.283 21.176 4.35 1 95.36 84 VAL A O 1
ATOM 669 N N . LYS A 1 85 ? 13.171 19.044 4.916 1 92.86 85 LYS A N 1
ATOM 670 C CA . LYS A 1 85 ? 12.837 19.305 6.313 1 92.86 85 LYS A CA 1
ATOM 671 C C . LYS A 1 85 ? 14.086 19.288 7.19 1 92.86 85 LYS A C 1
ATOM 673 O O . LYS A 1 85 ? 14.77 18.266 7.285 1 92.86 85 LYS A O 1
ATOM 678 N N . ILE A 1 86 ? 14.372 20.415 7.698 1 90.13 86 ILE A N 1
ATOM 679 C CA . ILE A 1 86 ? 15.515 20.535 8.596 1 90.13 86 ILE A CA 1
ATOM 680 C C . ILE A 1 86 ? 15.042 20.46 10.046 1 90.13 86 ILE A C 1
ATOM 682 O O . ILE A 1 86 ? 14.166 21.224 10.461 1 90.13 86 ILE A O 1
ATOM 686 N N . LEU A 1 87 ? 15.559 19.487 10.737 1 79.93 87 LEU A N 1
ATOM 687 C CA . LEU A 1 87 ? 15.133 19.327 12.122 1 79.93 87 LEU A CA 1
ATOM 688 C C . LEU A 1 87 ? 16.064 20.078 13.068 1 79.93 87 LEU A C 1
ATOM 690 O O . LEU A 1 87 ? 17.283 20.065 12.885 1 79.93 87 LEU A O 1
ATOM 694 N N . THR A 1 88 ? 15.495 21.039 13.721 1 65.05 88 THR A N 1
ATOM 695 C CA . THR A 1 88 ? 16.281 21.861 14.634 1 65.05 88 THR A CA 1
ATOM 696 C C . THR A 1 88 ? 16.536 21.123 15.945 1 65.05 88 THR A C 1
ATOM 698 O O . THR A 1 88 ? 15.72 20.302 16.37 1 65.05 88 THR A O 1
ATOM 701 N N . GLU A 1 89 ? 17.765 21.009 16.412 1 57.07 89 GLU A N 1
ATOM 702 C CA . GLU A 1 89 ? 18.322 20.418 17.626 1 57.07 89 GLU A CA 1
ATOM 703 C C . GLU A 1 89 ? 17.417 20.673 18.828 1 57.07 89 GLU A C 1
ATOM 705 O O . GLU A 1 89 ? 17.524 19.988 19.848 1 57.07 89 GLU A O 1
ATOM 710 N N . THR A 1 90 ? 16.596 21.731 18.813 1 48.71 90 THR A N 1
ATOM 711 C CA . THR A 1 90 ? 16.178 22.228 20.119 1 48.71 90 THR A CA 1
ATOM 712 C C . THR A 1 90 ? 15.308 21.2 20.836 1 48.71 90 THR A C 1
ATOM 714 O O . THR A 1 90 ? 15.333 21.107 22.065 1 48.71 90 THR A O 1
ATOM 717 N N . ARG A 1 91 ? 14.189 20.877 20.382 1 48.86 91 ARG A N 1
ATOM 718 C CA . ARG A 1 91 ? 13.174 20.399 21.316 1 48.86 91 ARG A CA 1
ATOM 719 C C . ARG A 1 91 ? 13.246 18.884 21.474 1 48.86 91 ARG A C 1
ATOM 721 O O . ARG A 1 91 ? 12.853 18.343 22.51 1 48.86 91 ARG A O 1
ATOM 728 N N . GLY A 1 92 ? 13.864 18.007 20.704 1 50.85 92 GLY A N 1
ATOM 729 C CA . GLY A 1 92 ? 13.686 16.603 21.038 1 50.85 92 GLY A CA 1
ATOM 730 C C . GLY A 1 92 ? 14.908 15.757 20.731 1 50.85 92 GLY A C 1
ATOM 731 O O . GLY A 1 92 ? 15.856 16.232 20.103 1 50.85 92 GLY A O 1
ATOM 732 N N . ASN A 1 93 ? 15.21 14.774 21.729 1 53.35 93 ASN A N 1
ATOM 733 C CA . ASN A 1 93 ? 16.261 13.763 21.78 1 53.35 93 ASN A CA 1
ATOM 734 C C . ASN A 1 93 ? 16.416 13.049 20.44 1 53.35 93 ASN A C 1
ATOM 736 O O . ASN A 1 93 ? 17.05 11.996 20.363 1 53.35 93 ASN A O 1
ATOM 740 N N . GLY A 1 94 ? 15.975 13.789 19.299 1 64.42 94 GLY A N 1
ATOM 741 C CA . GLY A 1 94 ? 16.161 13.077 18.044 1 64.42 94 GLY A CA 1
ATOM 742 C C . GLY A 1 94 ? 15.126 11.992 17.815 1 64.42 94 GLY A C 1
ATOM 743 O O . GLY A 1 94 ? 15.109 11.356 16.759 1 64.42 94 GLY A O 1
ATOM 744 N N . ASP A 1 95 ? 14.179 11.91 18.721 1 71.25 95 ASP A N 1
ATOM 745 C CA . ASP A 1 95 ? 13.207 10.823 18.654 1 71.25 95 ASP A CA 1
ATOM 746 C C . ASP A 1 95 ? 12.239 11.022 17.491 1 71.25 95 ASP A C 1
ATOM 748 O O . ASP A 1 95 ? 11.891 10.066 16.795 1 71.25 95 ASP A O 1
ATOM 752 N N . ASP A 1 96 ? 11.929 12.296 17.274 1 76.05 96 ASP A N 1
ATOM 753 C CA . ASP A 1 96 ? 10.983 12.562 16.195 1 76.05 96 ASP A CA 1
ATOM 754 C C . ASP A 1 96 ? 11.603 12.256 14.833 1 76.05 96 ASP A C 1
ATOM 756 O O . ASP A 1 96 ? 10.933 11.726 13.945 1 76.05 96 ASP A O 1
ATOM 760 N N . PHE A 1 97 ? 12.843 12.591 14.767 1 79.59 97 PHE A N 1
ATOM 761 C CA . PHE A 1 97 ? 13.57 12.31 13.535 1 79.59 97 PHE A CA 1
ATOM 762 C C . PHE A 1 97 ? 13.646 10.81 13.28 1 79.59 97 PHE A C 1
ATOM 764 O O . PHE A 1 97 ? 13.359 10.347 12.174 1 79.59 97 PHE A O 1
ATOM 771 N N . ILE A 1 98 ? 13.931 10.118 14.27 1 78 98 ILE A N 1
ATOM 772 C CA . ILE A 1 98 ? 14.076 8.67 14.168 1 78 98 ILE A CA 1
ATOM 773 C C . ILE A 1 98 ? 12.723 8.037 13.854 1 78 98 ILE A C 1
ATOM 775 O O . ILE A 1 98 ? 12.628 7.153 12.999 1 78 98 ILE A O 1
ATOM 779 N N . ASN A 1 99 ? 11.712 8.548 14.487 1 77.8 99 ASN A N 1
ATOM 780 C CA . ASN A 1 99 ? 10.372 8.021 14.249 1 77.8 99 ASN A CA 1
ATOM 781 C C . ASN A 1 99 ? 9.927 8.252 12.808 1 77.8 99 ASN A C 1
ATOM 783 O O . ASN A 1 99 ? 9.416 7.338 12.158 1 77.8 99 ASN A O 1
ATOM 787 N N . GLU A 1 100 ? 10.174 9.43 12.429 1 85.62 100 GLU A N 1
ATOM 788 C CA . GLU A 1 100 ? 9.771 9.773 11.069 1 85.62 100 GLU A CA 1
ATOM 789 C C . GLU A 1 100 ? 10.545 8.953 10.04 1 85.62 100 GLU A C 1
ATOM 791 O O . GLU A 1 100 ? 9.951 8.365 9.134 1 85.62 100 GLU A O 1
ATOM 796 N N . LEU A 1 101 ? 11.789 8.907 10.279 1 84.21 101 LEU A N 1
ATOM 797 C CA . LEU A 1 101 ? 12.626 8.138 9.364 1 84.21 101 LEU A CA 1
ATOM 798 C C . LEU A 1 101 ? 12.236 6.664 9.381 1 84.21 101 LEU A C 1
ATOM 800 O O . LEU A 1 101 ? 12.084 6.046 8.324 1 84.21 101 LEU A O 1
ATOM 804 N N . ALA A 1 102 ? 12.042 6.121 10.5 1 83.21 102 ALA A N 1
ATOM 805 C CA . ALA A 1 102 ? 11.7 4.709 10.654 1 83.21 102 ALA A CA 1
ATOM 806 C C . ALA A 1 102 ? 10.37 4.39 9.978 1 83.21 102 ALA A C 1
ATOM 808 O O . ALA A 1 102 ? 10.206 3.318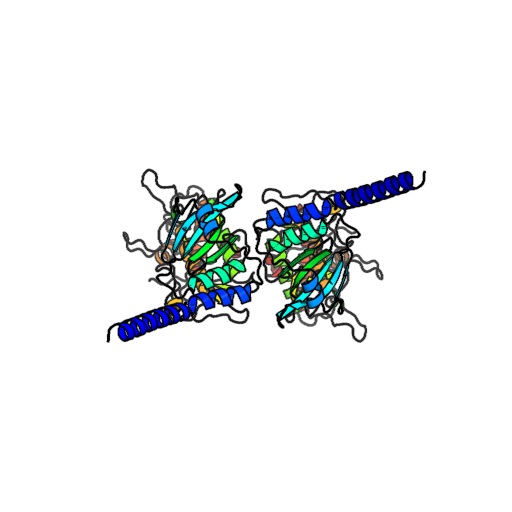 9.39 1 83.21 102 ALA A O 1
ATOM 809 N N . SER A 1 103 ? 9.453 5.291 10.067 1 86.82 103 SER A N 1
ATOM 810 C CA . SER A 1 103 ? 8.115 5.066 9.528 1 86.82 103 SER A CA 1
ATOM 811 C C . SER A 1 103 ? 8.086 5.277 8.018 1 86.82 103 SER A C 1
ATOM 813 O O . SER A 1 103 ? 7.668 4.39 7.27 1 86.82 103 SER A O 1
ATOM 815 N N . ILE A 1 104 ? 8.645 6.36 7.587 1 88.08 104 ILE A N 1
ATOM 816 C CA . ILE A 1 104 ? 8.449 6.767 6.199 1 88.08 104 ILE A CA 1
ATOM 817 C C . ILE A 1 104 ? 9.351 5.939 5.286 1 88.08 104 ILE A C 1
ATOM 819 O O . ILE A 1 104 ? 9.038 5.74 4.11 1 88.08 104 ILE A O 1
ATOM 823 N N . SER A 1 105 ? 10.442 5.46 5.833 1 84.02 105 SER A N 1
ATOM 824 C CA . SER A 1 105 ? 11.358 4.652 5.033 1 84.02 105 SER A CA 1
ATOM 825 C C . SER A 1 105 ? 10.766 3.279 4.733 1 84.02 105 SER A C 1
ATOM 827 O O . SER A 1 105 ? 11.278 2.549 3.882 1 84.02 105 SER A O 1
ATOM 829 N N . ARG A 1 106 ? 9.634 2.957 5.29 1 82.48 106 ARG A N 1
ATOM 830 C CA . ARG A 1 106 ? 8.994 1.654 5.136 1 82.48 106 ARG A CA 1
ATOM 831 C C . ARG A 1 106 ? 7.636 1.788 4.455 1 82.48 106 ARG A C 1
ATOM 833 O O . ARG A 1 106 ? 6.733 0.984 4.694 1 82.48 106 ARG A O 1
ATOM 840 N N . THR A 1 107 ? 7.517 2.81 3.81 1 88.72 107 THR A N 1
ATOM 841 C CA . THR A 1 107 ? 6.24 3.034 3.143 1 88.72 107 THR A CA 1
ATOM 842 C C . THR A 1 107 ? 6.453 3.448 1.69 1 88.72 107 THR A C 1
ATOM 844 O O . THR A 1 107 ? 7.491 4.019 1.348 1 88.72 107 THR A O 1
ATOM 847 N N . PHE A 1 108 ? 5.654 3.075 0.841 1 90.2 108 PHE A N 1
ATOM 848 C CA . PHE A 1 108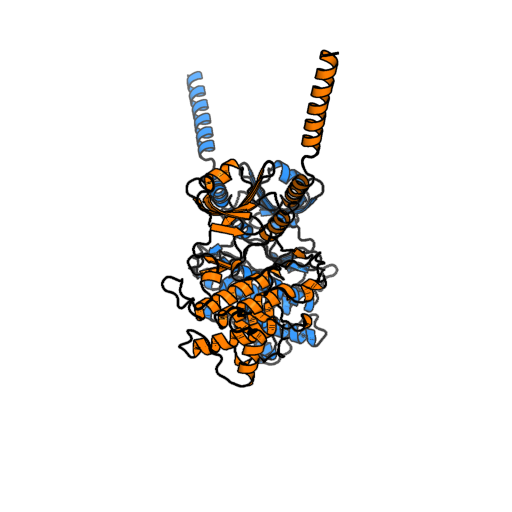 ? 5.589 3.496 -0.554 1 90.2 108 PHE A CA 1
ATOM 849 C C . PHE A 1 108 ? 4.158 3.424 -1.075 1 90.2 108 PHE A C 1
ATOM 851 O O . PHE A 1 108 ? 3.632 2.334 -1.309 1 90.2 108 PHE A O 1
ATOM 858 N N . HIS A 1 109 ? 3.559 4.529 -1.154 1 94.31 109 HIS A N 1
ATOM 859 C CA . HIS A 1 109 ? 2.154 4.619 -1.534 1 94.31 109 HIS A CA 1
ATOM 860 C C . HIS A 1 109 ? 1.86 5.932 -2.252 1 94.31 109 HIS A C 1
ATOM 862 O O . HIS A 1 109 ? 2.423 6.973 -1.905 1 94.31 109 HIS A O 1
ATOM 868 N N . ILE A 1 110 ? 0.939 5.907 -3.129 1 94.79 110 ILE A N 1
ATOM 869 C CA . ILE A 1 110 ? 0.635 7.042 -3.994 1 94.79 110 ILE A CA 1
ATOM 870 C C . ILE A 1 110 ? 0.152 8.219 -3.151 1 94.79 110 ILE A C 1
ATOM 872 O O . ILE A 1 110 ? 0.356 9.379 -3.518 1 94.79 110 ILE A O 1
ATOM 876 N N . ASN A 1 111 ? -0.47 7.932 -1.969 1 97.78 111 ASN A N 1
ATOM 877 C CA . ASN A 1 111 ? -1.053 8.979 -1.138 1 97.78 111 ASN A CA 1
ATOM 878 C C . ASN A 1 111 ? -0.21 9.24 0.107 1 97.78 111 ASN A C 1
ATOM 880 O O . ASN A 1 111 ? -0.719 9.739 1.113 1 97.78 111 ASN A O 1
ATOM 884 N N . LEU A 1 112 ? 1.044 8.845 0.118 1 96.96 112 LEU A N 1
ATOM 885 C CA . LEU A 1 112 ? 2.063 9.222 1.092 1 96.96 112 LEU A CA 1
ATOM 886 C C . LEU A 1 112 ? 3.191 10.001 0.424 1 96.96 112 LEU A C 1
ATOM 888 O O . LEU A 1 112 ? 3.585 9.688 -0.702 1 96.96 112 LEU A O 1
ATOM 892 N N . VAL A 1 113 ? 3.654 11.005 1.098 1 95.8 113 VAL A N 1
ATOM 893 C CA . VAL A 1 113 ? 4.768 11.759 0.532 1 95.8 113 VAL A CA 1
ATOM 894 C C . VAL A 1 113 ? 5.961 10.832 0.314 1 95.8 113 VAL A C 1
ATOM 896 O O . VAL A 1 113 ? 6.271 9.996 1.167 1 95.8 113 VAL A O 1
ATOM 899 N N . THR A 1 114 ? 6.549 10.993 -0.764 1 91.76 114 THR A N 1
ATOM 900 C CA . THR A 1 114 ? 7.668 10.123 -1.105 1 91.76 114 THR A CA 1
ATOM 901 C C . THR A 1 114 ? 8.944 10.583 -0.406 1 91.76 114 THR A C 1
ATOM 903 O O . THR A 1 114 ? 9.322 11.753 -0.499 1 91.76 114 THR A O 1
ATOM 906 N N . TYR A 1 115 ? 9.488 9.667 0.293 1 89.47 115 TYR A N 1
ATOM 907 C CA . TYR A 1 115 ? 10.77 9.872 0.957 1 89.47 115 TYR A CA 1
ATOM 908 C C . TYR A 1 115 ? 11.928 9.642 -0.007 1 89.47 115 TYR A C 1
ATOM 910 O O . TYR A 1 115 ? 11.982 8.615 -0.687 1 89.47 115 TYR A O 1
ATOM 918 N N . LEU A 1 116 ? 12.883 10.598 -0.052 1 87.03 116 LEU A N 1
ATOM 919 C CA . LEU A 1 116 ? 13.933 10.507 -1.061 1 87.03 116 LEU A CA 1
ATOM 920 C C . LEU A 1 116 ? 15.298 10.316 -0.41 1 87.03 116 LEU A C 1
ATOM 922 O O . LEU A 1 116 ? 16.244 9.866 -1.06 1 87.03 116 LEU A O 1
ATOM 926 N N . GLY A 1 117 ? 15.425 10.714 0.816 1 87.1 117 GLY A N 1
ATOM 927 C CA . GLY A 1 117 ? 16.713 10.554 1.472 1 87.1 117 GLY A CA 1
ATOM 928 C C . GLY A 1 117 ? 16.82 11.326 2.773 1 87.1 117 GLY A C 1
ATOM 929 O O . GLY A 1 117 ? 15.838 11.911 3.237 1 87.1 117 GLY A O 1
ATOM 930 N N . TYR A 1 118 ? 18.011 11.228 3.379 1 87.47 118 TYR A N 1
ATOM 931 C CA . TYR A 1 118 ? 18.234 11.899 4.654 1 87.47 118 TYR A CA 1
ATOM 932 C C . TYR A 1 118 ? 19.658 12.433 4.748 1 87.47 118 TYR A C 1
ATOM 934 O O . TYR A 1 118 ? 20.507 12.104 3.916 1 87.47 118 TYR A O 1
ATOM 942 N N . CYS A 1 119 ? 19.849 13.32 5.617 1 87.6 119 CYS A N 1
ATOM 943 C CA . CYS A 1 119 ? 21.158 13.851 5.978 1 87.6 119 CYS A CA 1
ATOM 944 C C . CYS A 1 119 ? 21.364 13.815 7.487 1 87.6 119 CYS A C 1
ATOM 946 O O . CYS A 1 119 ? 20.486 14.226 8.248 1 87.6 119 CYS A O 1
ATOM 948 N N . VAL A 1 120 ? 22.383 13.159 7.893 1 83.57 120 VAL A N 1
ATOM 949 C CA . VAL A 1 120 ? 22.849 13.218 9.275 1 83.57 120 VAL A CA 1
ATOM 950 C C . VAL A 1 120 ? 24.331 13.581 9.306 1 83.57 120 VAL A C 1
ATOM 952 O O . VAL A 1 120 ? 25.177 12.804 8.856 1 83.57 120 VAL A O 1
ATOM 955 N N . ASP A 1 121 ? 24.605 14.8 9.711 1 81.28 121 ASP A N 1
ATOM 956 C CA . ASP A 1 121 ? 25.982 15.285 9.712 1 81.28 121 ASP A CA 1
ATOM 957 C C . ASP A 1 121 ? 26.248 16.181 10.919 1 81.28 121 ASP A C 1
ATOM 959 O O . ASP A 1 121 ? 25.783 17.322 10.966 1 81.28 121 ASP A O 1
ATOM 963 N N . ARG A 1 122 ? 27.065 15.819 11.845 1 75.37 122 ARG A N 1
ATOM 964 C CA . ARG A 1 122 ? 27.502 16.585 13.007 1 75.37 122 ARG A CA 1
ATOM 965 C C . ARG A 1 122 ? 26.32 17.264 13.691 1 75.37 122 ARG A C 1
ATOM 967 O O . ARG A 1 122 ? 26.353 18.469 13.949 1 75.37 122 ARG A O 1
ATOM 974 N N . GLY A 1 123 ? 25.246 16.542 13.941 1 73.29 123 GLY A N 1
ATOM 975 C CA . GLY A 1 123 ? 24.098 17.074 14.658 1 73.29 123 GLY A CA 1
ATOM 976 C C . GLY A 1 123 ? 23.03 17.638 13.741 1 73.29 123 GLY A C 1
ATOM 977 O O . GLY A 1 123 ? 21.895 17.863 14.166 1 73.29 123 GLY A O 1
ATOM 978 N N . ARG A 1 124 ? 23.448 17.906 12.561 1 82.34 124 ARG A N 1
ATOM 979 C CA . ARG A 1 124 ? 22.47 18.379 11.587 1 82.34 124 ARG A CA 1
ATOM 980 C C . ARG A 1 124 ? 21.706 17.213 10.968 1 82.34 124 ARG A C 1
ATOM 982 O O . ARG A 1 124 ? 22.307 16.213 10.569 1 82.34 124 ARG A O 1
ATOM 989 N N . ARG A 1 125 ? 20.383 17.376 11.03 1 86.67 125 ARG A N 1
ATOM 990 C CA . ARG A 1 125 ? 19.514 16.325 10.51 1 86.67 125 ARG A CA 1
ATOM 991 C C . ARG A 1 125 ? 18.503 16.892 9.519 1 86.67 125 ARG A C 1
ATOM 993 O O . ARG A 1 125 ? 17.936 17.963 9.746 1 86.67 125 ARG A O 1
ATOM 1000 N N . ALA A 1 126 ? 18.394 16.22 8.41 1 90.87 126 ALA A N 1
ATOM 1001 C CA . ALA A 1 126 ? 17.439 16.658 7.395 1 90.87 126 ALA A CA 1
ATOM 1002 C C . ALA A 1 126 ? 16.77 15.464 6.72 1 90.87 126 ALA A C 1
ATOM 1004 O O . ALA A 1 126 ? 17.371 14.394 6.6 1 90.87 126 ALA A O 1
ATOM 1005 N N . LEU A 1 127 ? 15.587 15.63 6.369 1 90.76 127 LEU A N 1
ATOM 1006 C CA . LEU A 1 127 ? 14.832 14.675 5.565 1 90.76 127 LEU A CA 1
ATOM 1007 C C . LEU A 1 127 ? 14.428 15.288 4.228 1 90.76 127 LEU A C 1
ATOM 1009 O O . LEU A 1 127 ? 13.987 16.439 4.177 1 90.76 127 LEU A O 1
ATOM 1013 N N . ILE A 1 128 ? 14.619 14.602 3.158 1 92.74 128 ILE A N 1
ATOM 1014 C CA . ILE A 1 128 ? 14.329 15.083 1.812 1 92.74 128 ILE A CA 1
ATOM 1015 C C . ILE A 1 128 ? 13.102 14.361 1.259 1 92.74 128 ILE A C 1
ATOM 1017 O O . ILE A 1 128 ? 13.063 13.128 1.225 1 92.74 128 ILE A O 1
ATOM 1021 N N . TYR A 1 129 ? 12.105 15.155 0.803 1 93.84 129 TYR A N 1
ATOM 1022 C CA . TYR A 1 129 ? 10.849 14.623 0.286 1 93.84 129 TYR A CA 1
ATOM 1023 C C . TYR A 1 129 ? 10.556 15.173 -1.105 1 93.84 129 TYR A C 1
ATOM 1025 O O . TYR A 1 129 ? 11.142 16.176 -1.519 1 93.84 129 TYR A O 1
ATOM 1033 N N . GLU A 1 130 ? 9.691 14.457 -1.81 1 94.2 130 GLU A N 1
ATOM 1034 C CA . GLU A 1 130 ? 9.126 15.056 -3.015 1 94.2 130 GLU A CA 1
ATOM 1035 C C . GLU A 1 130 ? 8.417 16.369 -2.699 1 94.2 130 GLU A C 1
ATOM 1037 O O . GLU A 1 130 ? 7.853 16.531 -1.615 1 94.2 130 GLU A O 1
ATOM 1042 N N . PHE A 1 131 ? 8.468 17.305 -3.608 1 96.37 131 PHE A N 1
ATOM 1043 C CA . PHE A 1 131 ? 7.848 18.614 -3.438 1 96.37 131 PHE A CA 1
ATOM 1044 C C . PHE A 1 131 ? 6.373 18.567 -3.817 1 96.37 131 PHE A C 1
ATOM 1046 O O . PHE A 1 131 ? 6.006 17.975 -4.834 1 96.37 131 PHE A O 1
ATOM 1053 N N . MET A 1 132 ? 5.501 19.142 -3.032 1 96.77 132 MET A N 1
ATOM 1054 C CA . MET A 1 132 ? 4.064 19.245 -3.266 1 96.77 132 MET A CA 1
ATOM 1055 C C . MET A 1 132 ? 3.677 20.667 -3.659 1 96.77 132 MET A C 1
ATOM 1057 O O . MET A 1 132 ? 3.527 21.535 -2.797 1 96.77 132 MET A O 1
ATOM 1061 N N . PRO A 1 133 ? 3.38 20.888 -4.888 1 95.88 133 PRO A N 1
ATOM 1062 C CA . PRO A 1 133 ? 3.269 22.255 -5.401 1 95.88 133 PRO A CA 1
ATOM 1063 C C . PRO A 1 133 ? 2.016 22.972 -4.903 1 95.88 133 PRO A C 1
ATOM 1065 O O . PRO A 1 133 ? 2.004 24.202 -4.799 1 95.88 133 PRO A O 1
ATOM 1068 N N . LYS A 1 134 ? 0.937 22.305 -4.572 1 96.22 134 LYS A N 1
ATOM 1069 C CA . LYS A 1 134 ? -0.307 22.966 -4.188 1 96.22 134 LYS A CA 1
ATOM 1070 C C . LYS A 1 134 ? -0.384 23.158 -2.676 1 96.22 134 LYS A C 1
ATOM 1072 O O . LYS A 1 134 ? -1.371 23.688 -2.161 1 96.22 134 LYS A O 1
ATOM 1077 N N . GLY A 1 135 ? 0.626 22.657 -1.927 1 95.06 135 GLY A N 1
ATOM 1078 C CA . GLY A 1 135 ? 0.709 22.895 -0.495 1 95.06 135 GLY A CA 1
ATOM 1079 C C . GLY A 1 135 ? -0.297 22.087 0.304 1 95.06 135 GLY A C 1
ATOM 1080 O O . GLY A 1 135 ? -0.655 20.973 -0.085 1 95.06 135 GLY A O 1
ATOM 1081 N N . SER A 1 136 ? -0.685 22.621 1.425 1 95.48 136 SER A N 1
ATOM 1082 C CA . SER A 1 136 ? -1.499 21.898 2.397 1 95.48 136 SER A CA 1
ATOM 1083 C C . SER A 1 136 ? -2.978 21.954 2.03 1 95.48 136 SER A C 1
ATOM 1085 O O . SER A 1 136 ? -3.461 22.972 1.531 1 95.48 136 SER A O 1
ATOM 1087 N N . LEU A 1 137 ? -3.705 20.945 2.355 1 97.15 137 LEU A N 1
ATOM 1088 C CA . LEU A 1 137 ? -5.146 20.844 2.153 1 97.15 137 LEU A CA 1
ATOM 1089 C C . LEU A 1 137 ? -5.882 21.931 2.93 1 97.15 137 LEU A C 1
ATOM 1091 O O . LEU A 1 137 ? -6.962 22.366 2.525 1 97.15 137 LEU A O 1
ATOM 1095 N N . GLU A 1 138 ? -5.319 22.398 3.982 1 94.21 138 GLU A N 1
ATOM 1096 C CA . GLU A 1 138 ? -5.922 23.409 4.846 1 94.21 138 GLU A CA 1
ATOM 1097 C C . GLU A 1 138 ? -6.29 24.661 4.055 1 94.21 138 GLU A C 1
ATOM 1099 O O . GLU A 1 138 ? -7.282 25.326 4.362 1 94.21 138 GLU A O 1
ATOM 1104 N N . LYS A 1 139 ? -5.61 24.922 3.004 1 93 139 LYS A N 1
ATOM 1105 C CA . LYS A 1 139 ? -5.823 26.108 2.181 1 93 139 LYS A CA 1
ATOM 1106 C C . LYS A 1 139 ? -7.095 25.978 1.347 1 93 139 LYS A C 1
ATOM 1108 O O . LYS A 1 139 ? -7.6 26.97 0.818 1 93 139 LYS A O 1
ATOM 1113 N N . TYR A 1 140 ? -7.61 24.736 1.291 1 94.16 140 TYR A N 1
ATOM 1114 C CA . TYR A 1 140 ? -8.595 24.497 0.242 1 94.16 140 TYR A CA 1
ATOM 1115 C C . TYR A 1 140 ? -9.917 24.022 0.834 1 94.16 140 TYR A C 1
ATOM 1117 O O . TYR A 1 140 ? -10.847 23.683 0.098 1 94.16 140 TYR A O 1
ATOM 1125 N N . ILE A 1 141 ? -10.031 23.908 2.131 1 93.27 141 ILE A N 1
ATOM 1126 C CA . ILE A 1 141 ? -11.209 23.227 2.657 1 93.27 141 ILE A CA 1
ATOM 1127 C C . ILE A 1 141 ? -12.171 24.25 3.258 1 93.27 141 ILE A C 1
ATOM 1129 O O . ILE A 1 141 ? -13.349 23.953 3.472 1 93.27 141 ILE A O 1
ATOM 1133 N N . TYR A 1 142 ? -11.787 25.459 3.553 1 87.73 142 TYR A N 1
ATOM 1134 C CA . TYR A 1 142 ? -12.662 26.405 4.237 1 87.73 142 TYR A CA 1
ATOM 1135 C C . TYR A 1 142 ? -13.18 27.465 3.271 1 87.73 142 TYR A C 1
ATOM 1137 O O . TYR A 1 142 ? -12.487 27.84 2.322 1 87.73 142 TYR A O 1
ATOM 1145 N N . TYR A 1 143 ? -14.406 27.717 3.488 1 77.61 143 TYR A N 1
ATOM 1146 C CA . TYR A 1 143 ? -15.008 28.782 2.693 1 77.61 143 TYR A CA 1
ATOM 1147 C C . TYR A 1 143 ? -14.54 30.151 3.173 1 77.61 143 TYR A C 1
ATOM 1149 O O . TYR A 1 143 ? -14.612 30.456 4.366 1 77.61 143 TYR A O 1
ATOM 1157 N N . LYS A 1 144 ? -13.634 30.729 2.407 1 67.93 144 LYS A N 1
ATOM 1158 C CA . LYS A 1 144 ? -13.174 32.07 2.76 1 67.93 144 LYS A CA 1
ATOM 1159 C C . LYS A 1 144 ? -13.812 33.124 1.86 1 67.93 144 LYS A C 1
ATOM 1161 O O . LYS A 1 144 ? -13.895 32.942 0.644 1 67.93 144 LYS A O 1
ATOM 1166 N N . VAL A 1 145 ? -14.69 34.019 2.44 1 53.43 145 VAL A N 1
ATOM 1167 C CA . VAL A 1 145 ? -15.357 35.103 1.728 1 53.43 145 VAL A CA 1
ATOM 1168 C C . VAL A 1 145 ? -14.332 36.157 1.314 1 53.43 145 VAL A C 1
ATOM 1170 O O . VAL A 1 145 ? -14.6 36.981 0.436 1 53.43 145 VAL A O 1
ATOM 1173 N N . SER A 1 146 ? -13.111 35.976 1.885 1 53.08 146 SER A N 1
ATOM 1174 C CA . SER A 1 146 ? -12.276 37.148 1.642 1 53.08 146 SER A CA 1
ATOM 1175 C C . SER A 1 146 ? -11.631 37.09 0.261 1 53.08 146 SER A C 1
ATOM 1177 O O . SER A 1 146 ? -11.363 36.005 -0.26 1 53.08 146 SER A O 1
ATOM 1179 N N . VAL A 1 147 ? -11.43 38.255 -0.406 1 50.41 147 VAL A N 1
ATOM 1180 C CA . VAL A 1 147 ? -10.812 38.559 -1.693 1 50.41 147 VAL A CA 1
ATOM 1181 C C . VAL A 1 147 ? -9.389 38.008 -1.726 1 50.41 147 VAL A C 1
ATOM 1183 O O . VAL A 1 147 ? -8.572 38.327 -0.859 1 50.41 147 VAL A O 1
ATOM 1186 N N . GLY A 1 148 ? -8.953 37.066 -2.666 1 49.65 148 GLY A N 1
ATOM 1187 C CA . GLY A 1 148 ? -7.616 36.546 -2.907 1 49.65 148 GLY A CA 1
ATOM 1188 C C . GLY A 1 148 ? -7.387 35.179 -2.289 1 49.65 148 GLY A C 1
ATOM 1189 O O . GLY A 1 148 ? -6.338 34.566 -2.498 1 49.65 148 GLY A O 1
ATOM 1190 N N . ALA A 1 149 ? -8.226 34.905 -1.281 1 53.57 149 ALA A N 1
ATOM 1191 C CA . ALA A 1 149 ? -8.067 33.632 -0.583 1 53.57 149 ALA A CA 1
ATOM 1192 C C . ALA A 1 149 ? -8.377 32.458 -1.507 1 53.57 149 ALA A C 1
ATOM 1194 O O . ALA A 1 149 ? -9.226 32.566 -2.395 1 53.57 149 ALA A O 1
ATOM 1195 N N . GLN A 1 150 ? -7.464 31.552 -1.591 1 61.59 150 GLN A N 1
ATOM 1196 C CA . GLN A 1 150 ? -7.697 30.353 -2.39 1 61.59 150 GLN A CA 1
ATOM 1197 C C . GLN A 1 150 ? -9.071 29.757 -2.099 1 61.59 150 GLN A C 1
ATOM 1199 O O . GLN A 1 150 ? -9.466 29.63 -0.938 1 61.59 150 GLN A O 1
ATOM 1204 N N . SER A 1 151 ? -9.769 29.667 -3.191 1 78.19 151 SER A N 1
ATOM 1205 C CA . SER A 1 151 ? -11.155 29.212 -3.151 1 78.19 151 SER A CA 1
ATOM 1206 C C . SER A 1 151 ? -11.242 27.737 -2.776 1 78.19 151 SER A C 1
ATOM 1208 O O . SER A 1 151 ? -10.332 26.96 -3.074 1 78.19 151 SER A O 1
ATOM 1210 N N . ARG A 1 152 ? -12.117 27.485 -1.86 1 89.2 152 ARG A N 1
ATOM 1211 C CA . ARG A 1 152 ? -12.487 26.115 -1.519 1 89.2 152 ARG A CA 1
ATOM 1212 C C . ARG A 1 152 ? -12.603 25.251 -2.77 1 89.2 152 ARG A C 1
ATOM 1214 O O . ARG A 1 152 ? -13.159 25.685 -3.781 1 89.2 152 ARG A O 1
ATOM 1221 N N . LEU A 1 153 ? -11.962 24.107 -2.78 1 92.93 153 LEU A N 1
ATOM 1222 C CA . LEU A 1 153 ? -12.086 23.151 -3.875 1 92.93 153 LEU A CA 1
ATOM 1223 C C . LEU A 1 153 ? -13.515 22.629 -3.982 1 92.93 153 LEU A C 1
ATOM 1225 O O . LEU A 1 153 ? -14.251 22.616 -2.993 1 92.93 153 LEU A O 1
ATOM 1229 N N . GLY A 1 154 ? -13.899 22.297 -5.199 1 92.55 154 GLY A N 1
ATOM 1230 C CA . GLY A 1 154 ? -15.191 21.656 -5.385 1 92.55 154 GLY A CA 1
ATOM 1231 C C . GLY A 1 154 ? -15.348 20.383 -4.575 1 92.55 154 GLY A C 1
ATOM 1232 O O . GLY A 1 154 ? -14.368 19.683 -4.312 1 92.55 154 GLY A O 1
ATOM 1233 N N . LEU A 1 155 ? -16.575 20.08 -4.239 1 94.51 155 LEU A N 1
ATOM 1234 C CA . LEU A 1 155 ? -16.865 18.974 -3.334 1 94.51 155 LEU A CA 1
ATOM 1235 C C . LEU A 1 155 ? -16.366 17.653 -3.91 1 94.51 155 LEU A C 1
ATOM 1237 O O . LEU A 1 155 ? -15.896 16.786 -3.17 1 94.51 155 LEU A O 1
ATOM 1241 N N . MET A 1 156 ? -16.47 17.456 -5.235 1 95.36 156 MET A N 1
ATOM 1242 C CA . MET A 1 156 ? -16.043 16.192 -5.831 1 95.36 156 MET A CA 1
ATOM 1243 C C . MET A 1 156 ? -14.533 16.017 -5.709 1 95.36 156 MET A C 1
ATOM 1245 O O . MET A 1 156 ? -14.049 14.906 -5.482 1 95.36 156 MET A O 1
ATOM 1249 N N . THR A 1 157 ? -13.842 17.099 -5.858 1 96.15 157 THR A N 1
ATOM 1250 C CA . THR A 1 157 ? -12.397 17.052 -5.66 1 96.15 157 THR A CA 1
ATOM 1251 C C . THR A 1 157 ? -12.061 16.712 -4.211 1 96.15 157 THR A C 1
ATOM 1253 O O . THR A 1 157 ? -11.201 15.868 -3.95 1 96.15 157 THR A O 1
ATOM 1256 N N . LEU A 1 158 ? -12.775 17.348 -3.326 1 97.17 158 LEU A N 1
ATOM 1257 C CA . LEU A 1 158 ? -12.568 17.076 -1.907 1 97.17 158 LEU A CA 1
ATOM 1258 C C . LEU A 1 158 ? -12.906 15.626 -1.577 1 97.17 158 LEU A C 1
ATOM 1260 O O . LEU A 1 158 ? -12.223 14.994 -0.767 1 97.17 158 LEU A O 1
ATOM 1264 N N . TYR A 1 159 ? -13.926 15.185 -2.223 1 97.62 159 TYR A N 1
ATOM 1265 C CA . TYR A 1 159 ? -14.335 13.796 -2.045 1 97.62 159 TYR A CA 1
ATOM 1266 C C . TYR A 1 159 ? -13.231 12.843 -2.488 1 97.62 159 TYR A C 1
ATOM 1268 O O . TYR A 1 159 ? -12.889 11.902 -1.767 1 97.62 159 TYR A O 1
ATOM 1276 N N . ASN A 1 160 ? -12.642 13.059 -3.577 1 97.88 160 ASN A N 1
ATOM 1277 C CA . ASN A 1 160 ? -11.549 12.233 -4.077 1 97.88 160 ASN A CA 1
ATOM 1278 C C . ASN A 1 160 ? -10.325 12.313 -3.168 1 97.88 160 ASN A C 1
ATOM 1280 O O . ASN A 1 160 ? -9.64 11.312 -2.953 1 97.88 160 ASN A O 1
ATOM 1284 N N . ILE A 1 161 ? -10.076 13.459 -2.666 1 98.59 161 ILE A N 1
ATOM 1285 C CA . ILE A 1 161 ? -8.986 13.651 -1.715 1 98.59 161 ILE A CA 1
ATOM 1286 C C . ILE A 1 161 ? -9.241 12.817 -0.462 1 98.59 161 ILE A C 1
ATOM 1288 O O . ILE A 1 161 ? -8.342 12.129 0.027 1 98.59 161 ILE A O 1
ATOM 1292 N N . ALA A 1 162 ? -10.461 12.862 0.015 1 98.7 162 ALA A N 1
ATOM 1293 C CA . ALA A 1 162 ? -10.827 12.089 1.199 1 98.7 162 ALA A CA 1
ATOM 1294 C C . ALA A 1 162 ? -10.594 10.598 0.974 1 98.7 162 ALA A C 1
ATOM 1296 O O . ALA A 1 162 ? -10.066 9.907 1.849 1 98.7 162 ALA A O 1
ATOM 1297 N N . ILE A 1 163 ? -10.943 10.147 -0.155 1 98.29 163 ILE A N 1
ATOM 1298 C CA . ILE A 1 163 ? -10.764 8.738 -0.485 1 98.29 163 ILE A CA 1
ATOM 1299 C C . ILE A 1 163 ? -9.275 8.401 -0.522 1 98.29 163 ILE A C 1
ATOM 1301 O O . ILE A 1 163 ? -8.851 7.371 0.007 1 98.29 163 ILE A O 1
ATOM 1305 N N . GLY A 1 164 ? -8.48 9.226 -1.133 1 98.22 164 GLY A N 1
ATOM 1306 C CA . GLY A 1 164 ? -7.043 9.011 -1.183 1 98.22 164 GLY A CA 1
ATOM 1307 C C . GLY A 1 164 ? -6.406 8.913 0.191 1 98.22 164 GLY A C 1
ATOM 1308 O O . GLY A 1 164 ? -5.574 8.037 0.434 1 98.22 164 GLY A O 1
ATOM 1309 N N . ILE A 1 165 ? -6.807 9.772 1.082 1 98.75 165 ILE A N 1
ATOM 1310 C CA . ILE A 1 165 ? -6.273 9.767 2.44 1 98.75 165 ILE A CA 1
ATOM 1311 C C . ILE A 1 165 ? -6.689 8.482 3.153 1 98.75 165 ILE A C 1
ATOM 1313 O O . ILE A 1 165 ? -5.88 7.86 3.846 1 98.75 165 ILE A O 1
ATOM 1317 N N . ALA A 1 166 ? -7.927 8.143 2.958 1 98.57 166 ALA A N 1
ATOM 1318 C CA . ALA A 1 166 ? -8.418 6.91 3.567 1 98.57 166 ALA A CA 1
ATOM 1319 C C . ALA A 1 166 ? -7.633 5.701 3.067 1 98.57 166 ALA A C 1
ATOM 1321 O O . ALA A 1 166 ? -7.279 4.815 3.849 1 98.57 166 ALA A O 1
ATOM 1322 N N . ASP A 1 167 ? -7.354 5.659 1.826 1 97.49 167 ASP A N 1
ATOM 1323 C CA . ASP A 1 167 ? -6.575 4.573 1.239 1 97.49 167 ASP A CA 1
ATOM 1324 C C . ASP A 1 167 ? -5.179 4.503 1.855 1 97.49 167 ASP A C 1
ATOM 1326 O O . ASP A 1 167 ? -4.675 3.416 2.143 1 97.49 167 ASP A O 1
ATOM 1330 N N . ALA A 1 168 ? -4.583 5.607 2.03 1 98.14 168 ALA A N 1
ATOM 1331 C CA . ALA A 1 168 ? -3.25 5.663 2.625 1 98.14 168 ALA A CA 1
ATOM 1332 C C . ALA A 1 168 ? -3.268 5.149 4.062 1 98.14 168 ALA A C 1
ATOM 1334 O O . ALA A 1 168 ? -2.371 4.41 4.475 1 98.14 168 ALA A O 1
ATOM 1335 N N . LEU A 1 169 ? -4.263 5.571 4.787 1 98.36 169 LEU A N 1
ATOM 1336 C CA . LEU A 1 169 ? -4.361 5.131 6.174 1 98.36 169 LEU A CA 1
ATOM 1337 C C . LEU A 1 169 ? -4.617 3.629 6.251 1 98.36 169 LEU A C 1
ATOM 1339 O O . LEU A 1 169 ? -4.084 2.949 7.131 1 98.36 169 LEU A O 1
ATOM 1343 N N . GLN A 1 170 ? -5.478 3.165 5.351 1 96.94 170 GLN A N 1
ATOM 1344 C CA . GLN A 1 170 ? -5.683 1.722 5.278 1 96.94 170 GLN A CA 1
ATOM 1345 C C . GLN A 1 170 ? -4.365 0.99 5.038 1 96.94 170 GLN A C 1
ATOM 1347 O O . GLN A 1 170 ? -4.094 -0.033 5.669 1 96.94 170 GLN A O 1
ATOM 1352 N N . TYR A 1 171 ? -3.544 1.492 4.177 1 96.7 171 TYR A N 1
ATOM 1353 C CA . TYR A 1 171 ? -2.23 0.933 3.881 1 96.7 171 TYR A CA 1
ATOM 1354 C C . TYR A 1 171 ? -1.337 0.954 5.116 1 96.7 171 TYR A C 1
ATOM 1356 O O . TYR A 1 171 ? -0.727 -0.059 5.466 1 96.7 171 TYR A O 1
ATOM 1364 N N . LEU A 1 172 ? -1.293 2.059 5.805 1 96.47 172 LEU A N 1
ATOM 1365 C CA . LEU A 1 172 ? -0.454 2.197 6.991 1 96.47 172 LEU A CA 1
ATOM 1366 C C . LEU A 1 172 ? -0.889 1.222 8.08 1 96.47 172 LEU A C 1
ATOM 1368 O O . LEU A 1 172 ? -0.052 0.696 8.818 1 96.47 172 LEU A O 1
ATOM 1372 N N . HIS A 1 173 ? -2.158 0.983 8.156 1 95.18 173 HIS A N 1
ATOM 1373 C CA . HIS A 1 173 ? -2.719 0.208 9.256 1 95.18 173 HIS A CA 1
ATOM 1374 C C . HIS A 1 173 ? -2.619 -1.289 8.983 1 95.18 173 HIS A C 1
ATOM 1376 O O . HIS A 1 173 ? -2.72 -2.101 9.906 1 95.18 173 HIS A O 1
ATOM 1382 N N . GLY A 1 174 ? -2.48 -1.626 7.685 1 90.87 174 GLY A N 1
ATOM 1383 C CA . GLY A 1 174 ? -2.525 -3.062 7.459 1 90.87 174 GLY A CA 1
ATOM 1384 C C . GLY A 1 174 ? -1.797 -3.49 6.199 1 90.87 174 GLY A C 1
ATOM 1385 O O . GLY A 1 174 ? -1.633 -4.685 5.946 1 90.87 174 GLY A O 1
ATOM 1386 N N . GLY A 1 175 ? -1.411 -2.56 5.402 1 90.63 175 GLY A N 1
ATOM 1387 C CA . GLY A 1 175 ? -0.777 -2.888 4.135 1 90.63 175 GLY A CA 1
ATOM 1388 C C . GLY A 1 175 ? 0.733 -2.99 4.232 1 90.63 175 GLY A C 1
ATOM 1389 O O . GLY A 1 175 ? 1.381 -3.559 3.35 1 90.63 175 GLY A O 1
ATOM 1390 N N . CYS A 1 176 ? 1.292 -2.497 5.276 1 88.47 176 CYS A N 1
ATOM 1391 C CA . CYS A 1 176 ? 2.733 -2.556 5.492 1 88.47 176 CYS A CA 1
ATOM 1392 C C . CYS A 1 176 ? 3.103 -3.73 6.39 1 88.47 176 CYS A C 1
ATOM 1394 O O . CYS A 1 176 ? 2.303 -4.153 7.226 1 88.47 176 CYS A O 1
ATOM 1396 N N . PRO A 1 177 ? 4.279 -4.255 6.184 1 82.54 177 PRO A N 1
ATOM 1397 C CA . PRO A 1 177 ? 4.731 -5.318 7.084 1 82.54 177 PRO A CA 1
ATOM 1398 C C . PRO A 1 177 ? 4.697 -4.902 8.553 1 82.54 177 PRO A C 1
ATOM 1400 O O . PRO A 1 177 ? 4.387 -5.719 9.423 1 82.54 177 PRO A O 1
ATOM 1403 N N . THR A 1 178 ? 5.052 -3.634 8.755 1 84.53 178 THR A N 1
ATOM 1404 C CA . THR A 1 178 ? 4.904 -3.039 10.078 1 84.53 178 THR A CA 1
ATOM 1405 C C . THR A 1 178 ? 3.817 -1.967 10.071 1 84.53 178 THR A C 1
ATOM 1407 O O . THR A 1 178 ? 3.882 -1.015 9.29 1 84.53 178 THR A O 1
ATOM 1410 N N . ARG A 1 179 ? 2.848 -2.224 10.93 1 89.35 179 ARG A N 1
ATOM 1411 C CA . ARG A 1 179 ? 1.764 -1.249 11.003 1 89.35 179 ARG A CA 1
ATOM 1412 C C . ARG A 1 179 ? 2.268 0.091 11.527 1 89.35 179 ARG A C 1
ATOM 1414 O O . ARG A 1 179 ? 3.1 0.136 12.435 1 89.35 179 ARG A O 1
ATOM 1421 N N . ILE A 1 180 ? 1.712 1.131 11.02 1 92.83 180 ILE A N 1
ATOM 1422 C CA . ILE A 1 180 ? 2.134 2.475 11.4 1 92.83 180 ILE A CA 1
ATOM 1423 C C . ILE A 1 180 ? 0.925 3.286 11.859 1 92.83 180 ILE A C 1
ATOM 1425 O O . ILE A 1 180 ? -0.073 3.385 11.141 1 92.83 180 ILE A O 1
ATOM 1429 N N . LEU A 1 181 ? 0.963 3.781 13.066 1 93.2 181 LEU A N 1
ATOM 1430 C CA . LEU A 1 181 ? 0.012 4.779 13.542 1 93.2 181 LEU A CA 1
ATOM 1431 C C . LEU A 1 181 ? 0.547 6.19 13.321 1 93.2 181 LEU A C 1
ATOM 1433 O O . LEU A 1 181 ? 1.628 6.531 13.806 1 93.2 181 LEU A O 1
ATOM 1437 N N . HIS A 1 182 ? -0.116 6.973 12.589 1 94.44 182 HIS A N 1
ATOM 1438 C CA . HIS A 1 182 ? 0.369 8.31 12.263 1 94.44 182 HIS A CA 1
ATOM 1439 C C . HIS A 1 182 ? 0.258 9.244 13.463 1 94.44 182 HIS A C 1
ATOM 1441 O O . HIS A 1 182 ? 1.216 9.943 13.801 1 94.44 182 HIS A O 1
ATOM 1447 N N . LEU A 1 183 ? -0.999 9.389 14.092 1 93.11 183 LEU A N 1
ATOM 1448 C CA . LEU A 1 183 ? -1.324 10.038 15.357 1 93.11 183 LEU A CA 1
ATOM 1449 C C . LEU A 1 183 ? -1.412 11.551 15.185 1 93.11 183 LEU A C 1
ATOM 1451 O O . LEU A 1 183 ? -1.59 12.281 16.163 1 93.11 183 LEU A O 1
ATOM 1455 N N . ASP A 1 184 ? -1.348 12.05 13.895 1 92.79 184 ASP A N 1
ATOM 1456 C CA . ASP A 1 184 ? -1.482 13.486 13.675 1 92.79 184 ASP A CA 1
ATOM 1457 C C . ASP A 1 184 ? -2.102 13.777 12.31 1 92.79 184 ASP A C 1
ATOM 1459 O O . ASP A 1 184 ? -1.58 14.592 11.546 1 92.79 184 ASP A O 1
ATOM 1463 N N . ILE A 1 185 ? -3.212 13.181 12.02 1 97.14 185 ILE A N 1
ATOM 1464 C CA . ILE A 1 185 ? -3.958 13.419 10.789 1 97.14 185 ILE A CA 1
ATOM 1465 C C . ILE A 1 185 ? -4.746 14.721 10.906 1 97.14 185 ILE A C 1
ATOM 1467 O O . ILE A 1 185 ? -5.576 14.873 11.806 1 97.14 185 ILE A O 1
ATOM 1471 N N . LYS A 1 186 ? -4.459 15.675 10.105 1 96.46 186 LYS A N 1
ATOM 1472 C CA . LYS A 1 186 ? -5.115 16.977 10.025 1 96.46 186 LYS A CA 1
ATOM 1473 C C . LYS A 1 186 ? -4.873 17.632 8.668 1 96.46 186 LYS A C 1
ATOM 1475 O O . LYS A 1 186 ? -3.96 17.241 7.938 1 96.46 186 LYS A O 1
ATOM 1480 N N . PRO A 1 187 ? -5.648 18.589 8.299 1 96.52 187 PRO A N 1
ATOM 1481 C CA . PRO A 1 187 ? -5.552 19.181 6.963 1 96.52 187 PRO A CA 1
ATOM 1482 C C . PRO A 1 187 ? -4.169 19.756 6.671 1 96.52 187 PRO A C 1
ATOM 1484 O O . PRO A 1 187 ? -3.7 19.697 5.531 1 96.52 187 PRO A O 1
ATOM 1487 N N . SER A 1 188 ? -3.435 20.236 7.685 1 94.83 188 SER A N 1
ATOM 1488 C CA . SER A 1 188 ? -2.136 20.86 7.459 1 94.83 188 SER A CA 1
ATOM 1489 C C . SER A 1 188 ? -1.069 19.817 7.145 1 94.83 188 SER A C 1
ATOM 1491 O O . SER A 1 188 ? 0.005 20.153 6.642 1 94.83 188 SER A O 1
ATOM 1493 N N . ASN A 1 189 ? -1.384 18.551 7.454 1 95.66 189 ASN A N 1
ATOM 1494 C CA . ASN A 1 189 ? -0.426 17.478 7.211 1 95.66 189 ASN A CA 1
ATOM 1495 C C . ASN A 1 189 ? -0.785 16.679 5.961 1 95.66 189 ASN A C 1
ATOM 1497 O O . ASN A 1 189 ? -0.191 15.632 5.697 1 95.66 189 ASN A O 1
ATOM 1501 N N . ILE A 1 190 ? -1.846 17.129 5.271 1 98.31 190 ILE A N 1
ATOM 1502 C CA . ILE A 1 190 ? -2.19 16.591 3.959 1 98.31 190 ILE A CA 1
ATOM 1503 C C . ILE A 1 190 ? -1.727 17.554 2.869 1 98.31 190 ILE A C 1
ATOM 1505 O O . ILE A 1 190 ? -2.215 18.683 2.781 1 98.31 190 ILE A O 1
ATOM 1509 N N . LEU A 1 191 ? -0.789 17.105 2.071 1 97.98 191 LEU A N 1
ATOM 1510 C CA . LEU A 1 191 ? -0.256 17.934 0.996 1 97.98 191 LEU A CA 1
ATOM 1511 C C . LEU A 1 191 ? -0.824 17.506 -0.353 1 97.98 191 LEU A C 1
ATOM 1513 O O . LEU A 1 191 ? -1.24 16.358 -0.52 1 97.98 191 LEU A O 1
ATOM 1517 N N . LEU A 1 192 ? -0.887 18.444 -1.275 1 98.02 192 LEU A N 1
ATOM 1518 C CA . LEU A 1 192 ? -1.499 18.187 -2.574 1 98.02 192 LEU A CA 1
ATOM 1519 C C . LEU A 1 192 ? -0.496 18.409 -3.701 1 98.02 192 LEU A C 1
ATOM 1521 O O . LEU A 1 192 ? 0.255 19.387 -3.685 1 98.02 192 LEU A O 1
ATOM 1525 N N . ASP A 1 193 ? -0.458 17.482 -4.614 1 96.19 193 ASP A N 1
ATOM 1526 C CA . ASP A 1 193 ? 0.389 17.675 -5.787 1 96.19 193 ASP A CA 1
ATOM 1527 C C . ASP A 1 193 ? -0.329 18.499 -6.853 1 96.19 193 ASP A C 1
ATOM 1529 O O . ASP A 1 193 ? -1.361 19.115 -6.579 1 96.19 193 ASP A O 1
ATOM 1533 N N . ASN A 1 194 ? 0.194 18.538 -8.079 1 94.62 194 ASN A N 1
ATOM 1534 C CA . ASN A 1 194 ? -0.318 19.393 -9.145 1 94.62 194 ASN A CA 1
ATOM 1535 C C . ASN A 1 194 ? -1.721 18.974 -9.574 1 94.62 194 ASN A C 1
ATOM 1537 O O . ASN A 1 194 ? -2.5 19.8 -10.054 1 94.62 194 ASN A O 1
ATOM 1541 N N . GLU A 1 195 ? -2.06 17.725 -9.421 1 94.23 195 GLU A N 1
ATOM 1542 C CA . GLU A 1 195 ? -3.363 17.205 -9.825 1 94.23 195 GLU A CA 1
ATOM 1543 C C . GLU A 1 195 ? -4.3 17.072 -8.628 1 94.23 195 GLU A C 1
ATOM 1545 O O . GLU A 1 195 ? -5.343 16.421 -8.719 1 94.23 195 GLU A O 1
ATOM 1550 N N . PHE A 1 196 ? -3.891 17.57 -7.427 1 96.74 196 PHE A N 1
ATOM 1551 C CA . PHE A 1 196 ? -4.65 17.575 -6.182 1 96.74 196 PHE A CA 1
ATOM 1552 C C . PHE A 1 196 ? -4.784 16.164 -5.624 1 96.74 196 PHE A C 1
ATOM 1554 O O . PHE A 1 196 ? -5.757 15.853 -4.933 1 96.74 196 PHE A O 1
ATOM 1561 N N . ILE A 1 197 ? -3.77 15.33 -6.034 1 96.91 197 ILE A N 1
ATOM 1562 C CA . ILE A 1 197 ? -3.65 14.042 -5.359 1 96.91 197 ILE A CA 1
ATOM 1563 C C . ILE A 1 197 ? -3.091 14.247 -3.953 1 96.91 197 ILE A C 1
ATOM 1565 O O . ILE A 1 197 ? -2.022 14.838 -3.783 1 96.91 197 ILE A O 1
ATOM 1569 N N . PRO A 1 198 ? -3.824 13.777 -2.948 1 98.53 198 PRO A N 1
ATOM 1570 C CA . PRO A 1 198 ? -3.382 14.028 -1.574 1 98.53 198 PRO A CA 1
ATOM 1571 C C . PRO A 1 198 ? -2.238 13.112 -1.145 1 98.53 198 PRO A C 1
ATOM 1573 O O . PRO A 1 198 ? -2.208 11.937 -1.522 1 98.53 198 PRO A O 1
ATOM 1576 N N . LYS A 1 199 ? -1.357 13.609 -0.337 1 98.31 199 LYS A N 1
ATOM 1577 C CA . LYS A 1 199 ? -0.278 12.836 0.271 1 98.31 199 LYS A CA 1
ATOM 1578 C C . LYS A 1 199 ? -0.147 13.152 1.759 1 98.31 199 LYS A C 1
ATOM 1580 O O . LYS A 1 199 ? -0.001 14.315 2.141 1 98.31 199 LYS A O 1
ATOM 1585 N N . ILE A 1 200 ? -0.244 12.16 2.558 1 98.18 200 ILE A N 1
ATOM 1586 C CA . ILE A 1 200 ? -0.037 12.329 3.993 1 98.18 200 ILE A CA 1
ATOM 1587 C C . ILE A 1 200 ? 1.439 12.602 4.273 1 98.18 200 ILE A C 1
ATOM 1589 O O . ILE A 1 200 ? 2.316 11.945 3.707 1 98.18 200 ILE A O 1
ATOM 1593 N N . SER A 1 201 ? 1.727 13.569 5.095 1 95.48 201 SER A N 1
ATOM 1594 C CA . SER A 1 201 ? 3.09 13.946 5.456 1 95.48 201 SER A CA 1
ATOM 1595 C C . SER A 1 201 ? 3.255 14.04 6.969 1 95.48 201 SER A C 1
ATOM 1597 O O . SER A 1 201 ? 2.314 13.773 7.72 1 95.48 201 SER A O 1
ATOM 1599 N N . ASP A 1 202 ? 4.466 14.34 7.416 1 91.23 202 ASP A N 1
ATOM 1600 C CA . ASP A 1 202 ? 4.827 14.606 8.805 1 91.23 202 ASP A CA 1
ATOM 1601 C C . ASP A 1 202 ? 4.581 13.38 9.681 1 91.23 202 ASP A C 1
ATOM 1603 O O . ASP A 1 202 ? 3.615 13.34 10.445 1 91.23 202 ASP A O 1
ATOM 1607 N N . PHE A 1 203 ? 5.464 12.478 9.728 1 91.53 203 PHE A N 1
ATOM 1608 C CA . PHE A 1 203 ? 5.383 11.242 10.496 1 91.53 203 PHE A CA 1
ATOM 1609 C C . PHE A 1 203 ? 6.174 11.358 11.794 1 91.53 203 PHE A C 1
ATOM 1611 O O . PHE A 1 203 ? 6.653 10.355 12.327 1 91.53 203 PHE A O 1
ATOM 1618 N N . GLY A 1 204 ? 6.369 12.562 12.263 1 86.94 204 GLY A N 1
ATOM 1619 C CA . GLY A 1 204 ? 7.165 12.792 13.459 1 86.94 204 GLY A CA 1
ATOM 1620 C C . GLY A 1 204 ? 6.592 12.123 14.694 1 86.94 204 GLY A C 1
ATOM 1621 O O . GLY A 1 204 ? 7.338 11.69 15.575 1 86.94 204 GLY A O 1
ATOM 1622 N N . LEU A 1 205 ? 5.34 11.966 14.762 1 88.31 205 LEU A N 1
ATOM 1623 C CA . LEU A 1 205 ? 4.679 11.394 15.93 1 88.31 205 LEU A CA 1
ATOM 1624 C C . LEU A 1 205 ? 4.31 9.935 15.686 1 88.31 205 LEU A C 1
ATOM 1626 O O . LEU A 1 205 ? 3.759 9.273 16.568 1 88.31 205 LEU A O 1
ATOM 1630 N N . ALA A 1 206 ? 4.585 9.453 14.488 1 89.92 206 ALA A N 1
ATOM 1631 C CA . ALA A 1 206 ? 4.15 8.116 14.092 1 89.92 206 ALA A CA 1
ATOM 1632 C C . ALA A 1 206 ? 4.778 7.048 14.983 1 89.92 206 ALA A C 1
ATOM 1634 O O . ALA A 1 206 ? 5.865 7.249 15.531 1 89.92 206 ALA A O 1
ATOM 1635 N N . LYS A 1 207 ? 4.104 5.962 15.127 1 87.33 207 LYS A N 1
ATOM 1636 C CA . LYS A 1 207 ? 4.562 4.825 15.921 1 87.33 207 LYS A CA 1
ATOM 1637 C C . LYS A 1 207 ? 4.472 3.527 15.124 1 87.33 207 LYS A C 1
ATOM 1639 O O . LYS A 1 207 ? 3.492 3.295 14.414 1 87.33 207 LYS A O 1
ATOM 1644 N N . LEU A 1 208 ? 5.495 2.79 15.237 1 85.91 208 LEU A N 1
ATOM 1645 C CA . LEU A 1 208 ? 5.529 1.462 14.636 1 85.91 208 LEU A CA 1
ATOM 1646 C C . LEU A 1 208 ? 4.927 0.423 15.576 1 85.91 208 LEU A C 1
ATOM 1648 O O . LEU A 1 208 ? 5.245 0.4 16.767 1 85.91 208 LEU A O 1
ATOM 1652 N N . CYS A 1 209 ? 3.967 -0.299 15.017 1 81.88 209 CYS A N 1
ATOM 1653 C CA . CYS A 1 209 ? 3.32 -1.344 15.802 1 81.88 209 CYS A CA 1
ATOM 1654 C C . CYS A 1 209 ? 3.654 -2.725 15.252 1 81.88 209 CYS A C 1
ATOM 1656 O O . CYS A 1 209 ? 3.39 -3.013 14.083 1 81.88 209 CYS A O 1
ATOM 1658 N N . ALA A 1 210 ? 4.334 -3.479 16.086 1 66.69 210 ALA A N 1
ATOM 1659 C CA . ALA A 1 210 ? 4.588 -4.855 15.668 1 66.69 210 ALA A CA 1
ATOM 1660 C C . ALA A 1 210 ? 3.283 -5.591 15.382 1 66.69 210 ALA A C 1
ATOM 1662 O O . ALA A 1 210 ? 2.243 -5.273 15.963 1 66.69 210 ALA A O 1
ATOM 1663 N N . GLU A 1 211 ? 3.203 -6.388 14.47 1 61.11 211 GLU A N 1
ATOM 1664 C CA . GLU A 1 211 ? 2.044 -7.088 13.924 1 61.11 211 GLU A CA 1
ATOM 1665 C C . GLU A 1 211 ? 1.19 -7.692 15.035 1 61.11 211 GLU A C 1
ATOM 1667 O O . GLU A 1 211 ? -0.04 -7.673 14.96 1 61.11 211 GLU A O 1
ATOM 1672 N N . ASN A 1 212 ? 1.782 -8.03 16.072 1 59.47 212 ASN A N 1
ATOM 1673 C CA . ASN A 1 212 ? 1.03 -8.782 17.072 1 59.47 212 ASN A CA 1
ATOM 1674 C C . ASN A 1 212 ? 0.476 -7.867 18.16 1 59.47 212 ASN A C 1
ATOM 1676 O O . ASN A 1 212 ? -0.15 -8.337 19.113 1 59.47 212 ASN A O 1
ATOM 1680 N N . ARG A 1 213 ? 0.726 -6.62 17.896 1 60.46 213 ARG A N 1
ATOM 1681 C CA . ARG A 1 213 ? 0.241 -5.722 18.939 1 60.46 213 ARG A CA 1
ATOM 1682 C C . ARG A 1 213 ? -0.831 -4.782 18.398 1 60.46 213 ARG A C 1
ATOM 1684 O O . ARG A 1 213 ? -0.654 -4.173 17.341 1 60.46 213 ARG A O 1
ATOM 1691 N N . SER A 1 214 ? -1.942 -4.78 19.023 1 64.68 214 SER A N 1
ATOM 1692 C CA . SER A 1 214 ? -3.059 -3.943 18.598 1 64.68 214 SER A CA 1
ATOM 1693 C C . SER A 1 214 ? -2.97 -2.549 19.212 1 64.68 214 SER A C 1
ATOM 1695 O O . SER A 1 214 ? -3.554 -1.597 18.69 1 64.68 214 SER A O 1
ATOM 1697 N N . THR A 1 215 ? -2.215 -2.406 20.38 1 71.61 215 THR A N 1
ATOM 1698 C CA . THR A 1 215 ? -2.126 -1.12 21.061 1 71.61 215 THR A CA 1
ATOM 1699 C C . THR A 1 215 ? -0.677 -0.789 21.407 1 71.61 215 THR A C 1
ATOM 1701 O O . THR A 1 215 ? 0.15 -1.689 21.566 1 71.61 215 THR A O 1
ATOM 1704 N N . VAL A 1 216 ? -0.321 0.495 21.231 1 72.01 216 VAL A N 1
ATOM 1705 C CA . VAL A 1 216 ? 1.01 0.961 21.607 1 72.01 216 VAL A CA 1
ATOM 1706 C C . VAL A 1 216 ? 0.901 1.969 22.749 1 72.01 216 VAL A C 1
ATOM 1708 O O . VAL A 1 216 ? -0.039 2.765 22.795 1 72.01 216 VAL A O 1
ATOM 1711 N N . SER A 1 217 ? 1.749 1.849 23.691 1 68.12 217 SER A N 1
ATOM 1712 C CA . SER A 1 217 ? 1.794 2.782 24.812 1 68.12 217 SER A CA 1
ATOM 1713 C C . SER A 1 217 ? 2.433 4.105 24.404 1 68.12 217 SER A C 1
ATOM 1715 O O . SER A 1 217 ? 3.433 4.122 23.684 1 68.12 217 SER A O 1
ATOM 1717 N N . LEU A 1 218 ? 1.64 5.08 24.574 1 66.47 218 LEU A N 1
ATOM 1718 C CA . LEU A 1 218 ? 2.154 6.417 24.3 1 66.47 218 LEU A CA 1
ATOM 1719 C C . LEU A 1 218 ? 2.428 7.171 25.597 1 66.47 218 LEU A C 1
ATOM 1721 O O . LEU A 1 218 ? 1.651 7.078 26.55 1 66.47 218 LEU A O 1
ATOM 1725 N N . GLU A 1 219 ? 3.653 7.547 25.707 1 60.56 219 GLU A N 1
ATOM 1726 C CA . GLU A 1 219 ? 3.905 8.449 26.827 1 60.56 219 GLU A CA 1
ATOM 1727 C C . GLU A 1 219 ? 3.505 9.881 26.484 1 60.56 219 GLU A C 1
ATOM 1729 O O . GLU A 1 219 ? 4.071 10.487 25.573 1 60.56 219 GLU A O 1
ATOM 1734 N N . GLY A 1 220 ? 2.51 10.431 27.176 1 59.33 220 GLY A N 1
ATOM 1735 C CA . GLY A 1 220 ? 2.067 11.812 27.062 1 59.33 220 GLY A CA 1
ATOM 1736 C C . GLY A 1 220 ? 1.208 12.064 25.837 1 59.33 220 GLY A C 1
ATOM 1737 O O . GLY A 1 220 ? 1.2 11.26 24.902 1 59.33 220 GLY A O 1
ATOM 1738 N N . ALA A 1 221 ? 0.39 13.079 26.03 1 58.81 221 ALA A N 1
ATOM 1739 C CA . ALA A 1 221 ? -0.523 13.474 24.961 1 58.81 221 ALA A CA 1
ATOM 1740 C C . ALA A 1 221 ? 0.243 14.013 23.757 1 58.81 221 ALA A C 1
ATOM 1742 O O . ALA A 1 221 ? 1.073 14.915 23.894 1 58.81 221 ALA A O 1
ATOM 1743 N N . ARG A 1 222 ? 0.145 13.266 22.624 1 73.94 222 ARG A N 1
ATOM 1744 C CA . ARG A 1 222 ? 0.836 13.679 21.407 1 73.94 222 ARG A CA 1
ATOM 1745 C C . ARG A 1 222 ? -0.145 13.852 20.252 1 73.94 222 ARG A C 1
ATOM 1747 O O . ARG A 1 222 ? -1.139 13.128 20.161 1 73.94 222 ARG A O 1
ATOM 1754 N N . GLY A 1 223 ? -0.151 15.026 19.657 1 78.56 223 GLY A N 1
ATOM 1755 C CA . GLY A 1 223 ? -1.006 15.364 18.53 1 78.56 223 GLY A CA 1
ATOM 1756 C C . GLY A 1 223 ? -1.494 16.8 18.561 1 78.56 223 GLY A C 1
ATOM 1757 O O . GLY A 1 223 ? -1.047 17.596 19.39 1 78.56 223 GLY A O 1
ATOM 1758 N N . THR A 1 224 ? -2.301 17.109 17.676 1 84.2 224 THR A N 1
ATOM 1759 C CA . THR A 1 224 ? -2.853 18.456 17.58 1 84.2 224 THR A CA 1
ATOM 1760 C C . THR A 1 224 ? -4.219 18.53 18.255 1 84.2 224 THR A C 1
ATOM 1762 O O . THR A 1 224 ? -5.137 17.789 17.895 1 84.2 224 THR A O 1
ATOM 1765 N N . PRO A 1 225 ? -4.312 19.437 19.195 1 85.38 225 PRO A N 1
ATOM 1766 C CA . PRO A 1 225 ? -5.624 19.613 19.822 1 85.38 225 PRO A CA 1
ATOM 1767 C C . PRO A 1 225 ? -6.741 19.827 18.804 1 85.38 225 PRO A C 1
ATOM 1769 O O . PRO A 1 225 ? -6.547 20.528 17.807 1 85.38 225 PRO A O 1
ATOM 1772 N N . GLY A 1 226 ? -7.9 19.251 19.005 1 88.05 226 GLY A N 1
ATOM 1773 C CA . GLY A 1 226 ? -9.034 19.348 18.1 1 88.05 226 GLY A CA 1
ATOM 1774 C C . GLY A 1 226 ? -9.18 18.14 17.195 1 88.05 226 GLY A C 1
ATOM 1775 O O . GLY A 1 226 ? -10.27 17.864 16.689 1 88.05 226 GLY A O 1
ATOM 1776 N N . TYR A 1 227 ? -8.029 17.492 17.025 1 91.95 227 TYR A N 1
ATOM 1777 C CA . TYR A 1 227 ? -8.08 16.32 16.159 1 91.95 227 TYR A CA 1
ATOM 1778 C C . TYR A 1 227 ? -7.765 15.05 16.94 1 91.95 227 TYR A C 1
ATOM 1780 O O . TYR A 1 227 ? -7.992 13.941 16.451 1 91.95 227 TYR A O 1
ATOM 1788 N N . MET A 1 228 ? -7.361 15.182 18.11 1 90.49 228 MET A N 1
ATOM 1789 C CA . MET A 1 228 ? -6.896 14.045 18.899 1 90.49 228 MET A CA 1
ATOM 1790 C C . MET A 1 228 ? -8.071 13.206 19.39 1 90.49 228 MET A C 1
ATOM 1792 O O . MET A 1 228 ? -9.083 13.749 19.837 1 90.49 228 MET A O 1
ATOM 1796 N N . ALA A 1 229 ? -7.796 11.952 19.303 1 91.52 229 ALA A N 1
ATOM 1797 C CA . ALA A 1 229 ? -8.789 11.037 19.86 1 91.52 229 ALA A CA 1
ATOM 1798 C C . ALA A 1 229 ? -8.812 11.115 21.384 1 91.52 229 ALA A C 1
ATOM 1800 O O . ALA A 1 229 ? -7.768 11.284 22.019 1 91.52 229 ALA A O 1
ATOM 1801 N N . PRO A 1 230 ? -9.956 10.959 21.982 1 88.29 230 PRO A N 1
ATOM 1802 C CA . PRO A 1 230 ? -10.088 11.078 23.436 1 88.29 230 PRO A CA 1
ATOM 1803 C C . PRO A 1 230 ? -9.226 10.068 24.191 1 88.29 230 PRO A C 1
ATOM 1805 O O . PRO A 1 230 ? -8.736 10.365 25.283 1 88.29 230 PRO A O 1
ATOM 1808 N N . GLU A 1 231 ? -8.978 8.867 23.647 1 87.37 231 GLU A N 1
ATOM 1809 C CA . GLU A 1 231 ? -8.255 7.816 24.356 1 87.37 231 GLU A CA 1
ATOM 1810 C C . GLU A 1 231 ? -6.756 8.1 24.385 1 87.37 231 GLU A C 1
ATOM 1812 O O . GLU A 1 231 ? -6.013 7.469 25.14 1 87.37 231 GLU A O 1
ATOM 1817 N N . LEU A 1 232 ? -6.296 8.987 23.548 1 83.23 232 LEU A N 1
ATOM 1818 C CA . LEU A 1 232 ? -4.876 9.321 23.549 1 83.23 232 LEU A CA 1
ATOM 1819 C C . LEU A 1 232 ? -4.458 9.916 24.889 1 83.23 232 LEU A C 1
ATOM 1821 O O . LEU A 1 232 ? -3.275 9.899 25.238 1 83.23 232 LEU A O 1
ATOM 1825 N N . GLN A 1 233 ? -5.386 10.398 25.592 1 75.49 233 GLN A N 1
ATOM 1826 C CA . GLN A 1 233 ? -5.102 10.975 26.901 1 75.49 233 GLN A CA 1
ATOM 1827 C C . GLN A 1 233 ? -4.907 9.886 27.952 1 75.49 233 GLN A C 1
ATOM 1829 O O . GLN A 1 233 ? -4.242 10.107 28.967 1 75.49 233 GLN A O 1
ATOM 1834 N N . SER A 1 234 ? -5.419 8.661 27.697 1 72.55 234 SER A N 1
ATOM 1835 C CA . SER A 1 234 ? -5.374 7.584 28.68 1 72.55 234 SER A CA 1
ATOM 1836 C C . SER A 1 234 ? -4.179 6.668 28.443 1 72.55 234 SER A C 1
ATOM 1838 O O . SER A 1 234 ? -3.924 5.755 29.23 1 72.55 234 SER A O 1
ATOM 1840 N N . GLY A 1 235 ? -3.381 6.852 27.393 1 68.79 235 GLY A N 1
ATOM 1841 C CA . GLY A 1 235 ? -2.106 6.177 27.21 1 68.79 235 GLY A CA 1
ATOM 1842 C C . GLY A 1 235 ? -2.172 5.037 26.211 1 68.79 235 GLY A C 1
ATOM 1843 O O . GLY A 1 235 ? -1.143 4.598 25.693 1 68.79 235 GLY A O 1
ATOM 1844 N N . GLY A 1 236 ? -3.323 4.342 25.992 1 71.67 236 GLY A N 1
ATOM 1845 C CA . GLY A 1 236 ? -3.402 3.254 25.031 1 71.67 236 GLY A CA 1
ATOM 1846 C C . GLY A 1 236 ? -3.967 3.682 23.689 1 71.67 236 GLY A C 1
ATOM 1847 O O . GLY A 1 236 ? -5.061 4.246 23.622 1 71.67 236 GLY A O 1
ATOM 1848 N N . VAL A 1 237 ? -3.012 3.478 22.681 1 81.29 237 VAL A N 1
ATOM 1849 C CA . VAL A 1 237 ? -3.504 4.013 21.416 1 81.29 237 VAL A CA 1
ATOM 1850 C C . VAL A 1 237 ? -3.484 2.921 20.35 1 81.29 237 VAL A C 1
ATOM 1852 O O . VAL A 1 237 ? -2.596 2.065 20.345 1 81.29 237 VAL A O 1
ATOM 1855 N N . SER A 1 238 ? -4.578 2.869 19.643 1 88.13 238 SER A N 1
ATOM 1856 C CA . SER A 1 238 ? -4.728 1.966 18.507 1 88.13 238 SER A CA 1
ATOM 1857 C C . SER A 1 238 ? -4.905 2.741 17.205 1 88.13 238 SER A C 1
ATOM 1859 O O . SER A 1 238 ? -4.885 3.973 17.202 1 88.13 238 SER A O 1
ATOM 1861 N N . ARG A 1 239 ? -5.005 2.03 16.152 1 92.6 239 ARG A N 1
ATOM 1862 C CA . ARG A 1 239 ? -5.199 2.621 14.831 1 92.6 239 ARG A CA 1
ATOM 1863 C C . ARG A 1 239 ? -6.467 3.466 14.791 1 92.6 239 ARG A C 1
ATOM 1865 O O . ARG A 1 239 ? -6.612 4.337 13.93 1 92.6 239 ARG A O 1
ATOM 1872 N N . LYS A 1 240 ? -7.345 3.276 15.817 1 95.39 240 LYS A N 1
ATOM 1873 C CA . LYS A 1 240 ? -8.621 3.984 15.875 1 95.39 240 LYS A CA 1
ATOM 1874 C C . LYS A 1 240 ? -8.413 5.472 16.143 1 95.39 240 LYS A C 1
ATOM 1876 O O . LYS A 1 240 ? -9.302 6.285 15.881 1 95.39 240 LYS A O 1
ATOM 1881 N N . ALA A 1 241 ? -7.245 5.802 16.688 1 94.72 241 ALA A N 1
ATOM 1882 C CA . ALA A 1 241 ? -6.924 7.213 16.89 1 94.72 241 ALA A CA 1
ATOM 1883 C C . ALA A 1 241 ? -6.799 7.942 15.555 1 94.72 241 ALA A C 1
ATOM 1885 O O . ALA A 1 241 ? -7.285 9.066 15.407 1 94.72 241 ALA A O 1
ATOM 1886 N N . ASP A 1 242 ? -6.168 7.288 14.602 1 96.72 242 ASP A N 1
ATOM 1887 C CA . ASP A 1 242 ? -6.071 7.854 13.259 1 96.72 242 ASP A CA 1
ATOM 1888 C C . ASP A 1 242 ? -7.451 7.991 12.62 1 96.72 242 ASP A C 1
ATOM 1890 O O . ASP A 1 242 ? -7.722 8.97 11.922 1 96.72 242 ASP A O 1
ATOM 1894 N N . VAL A 1 243 ? -8.298 7.008 12.871 1 98.24 243 VAL A N 1
ATOM 1895 C CA . VAL A 1 243 ? -9.65 7.02 12.323 1 98.24 243 VAL A CA 1
ATOM 1896 C C . VAL A 1 243 ? -10.41 8.236 12.848 1 98.24 243 VAL A C 1
ATOM 1898 O O . VAL A 1 243 ? -11.103 8.918 12.089 1 98.24 243 VAL A O 1
ATOM 1901 N N . TYR A 1 244 ? -10.231 8.473 14.107 1 96.99 244 TYR A N 1
ATOM 1902 C CA . TYR A 1 244 ? -10.884 9.61 14.745 1 96.99 244 TYR A CA 1
ATOM 1903 C C . TYR A 1 244 ? -10.431 10.922 14.116 1 96.99 244 TYR A C 1
ATOM 1905 O O . TYR A 1 244 ? -11.259 11.752 13.733 1 96.99 244 TYR A O 1
ATOM 1913 N N . SER A 1 245 ? -9.146 11.127 14.009 1 97.16 245 SER A N 1
ATOM 1914 C CA . SER A 1 245 ? -8.591 12.342 13.422 1 97.16 245 SER A CA 1
ATOM 1915 C C . SER A 1 245 ? -9.026 12.502 11.969 1 97.16 245 SER A C 1
ATOM 1917 O O . SER A 1 245 ? -9.335 13.611 11.526 1 97.16 245 SER A O 1
ATOM 1919 N N . TYR A 1 246 ? -9.07 11.395 11.275 1 98.52 246 TYR A N 1
ATOM 1920 C CA . TYR A 1 246 ? -9.556 11.408 9.9 1 98.52 246 TYR A CA 1
ATOM 1921 C C . TYR A 1 246 ? -11.006 11.874 9.839 1 98.52 246 TYR A C 1
ATOM 1923 O O . TYR A 1 246 ? -11.374 12.664 8.966 1 98.52 246 TYR A O 1
ATOM 1931 N N . GLY A 1 247 ? -11.816 11.345 10.7 1 98.47 247 GLY A N 1
ATOM 1932 C CA . GLY A 1 247 ? -13.217 11.733 10.747 1 98.47 247 GLY A CA 1
ATOM 1933 C C . GLY A 1 247 ? -13.417 13.223 10.952 1 98.47 247 GLY A C 1
ATOM 1934 O O . GLY A 1 247 ? -14.277 13.833 10.314 1 98.47 247 GLY A O 1
ATOM 1935 N N . LYS A 1 248 ? -12.627 13.796 11.86 1 97.41 248 LYS A N 1
ATOM 1936 C CA . LYS A 1 248 ? -12.702 15.235 12.095 1 97.41 248 LYS A CA 1
ATOM 1937 C C . LYS A 1 248 ? -12.369 16.018 10.828 1 97.41 248 LYS A C 1
ATOM 1939 O O . LYS A 1 248 ? -13.073 16.965 10.474 1 97.41 248 LYS A O 1
ATOM 1944 N N . MET A 1 249 ? -11.342 15.586 10.199 1 97.78 249 MET A N 1
ATOM 1945 C CA . MET A 1 249 ? -10.937 16.233 8.954 1 97.78 249 MET A CA 1
ATOM 1946 C C . MET A 1 249 ? -12.015 16.081 7.887 1 97.78 249 MET A C 1
ATOM 1948 O O . MET A 1 249 ? -12.324 17.035 7.17 1 97.78 249 MET A O 1
ATOM 1952 N N . LEU A 1 250 ? -12.572 14.892 7.777 1 98.07 250 LEU A N 1
ATOM 1953 C CA . LEU A 1 250 ? -13.617 14.605 6.801 1 98.07 250 LEU A CA 1
ATOM 1954 C C . LEU A 1 250 ? -14.822 15.516 7.01 1 98.07 250 LEU A C 1
ATOM 1956 O O . LEU A 1 250 ? -15.371 16.056 6.047 1 98.07 250 LEU A O 1
ATOM 1960 N N . LEU A 1 251 ? -15.203 15.732 8.217 1 96.58 251 LEU A N 1
ATOM 1961 C CA . LEU A 1 251 ? -16.323 16.605 8.553 1 96.58 251 LEU A CA 1
ATOM 1962 C C . LEU A 1 251 ? -16.014 18.052 8.182 1 96.58 251 LEU A C 1
ATOM 1964 O O . LEU A 1 251 ? -16.879 18.763 7.667 1 96.58 251 LEU A O 1
ATOM 1968 N N . GLU A 1 252 ? -14.818 18.433 8.425 1 94.94 252 GLU A N 1
ATOM 1969 C CA . GLU A 1 252 ? -14.426 19.784 8.035 1 94.94 252 GLU A CA 1
ATOM 1970 C C . GLU A 1 252 ? -14.488 19.961 6.52 1 94.94 252 GLU A C 1
ATOM 1972 O O . GLU A 1 252 ? -14.947 20.994 6.029 1 94.94 252 GLU A O 1
ATOM 1977 N N . MET A 1 253 ? -14.032 18.957 5.818 1 95.4 253 MET A N 1
ATOM 1978 C CA . MET A 1 253 ? -14.049 19.006 4.359 1 95.4 253 MET A CA 1
ATOM 1979 C C . MET A 1 253 ? -15.479 19.094 3.835 1 95.4 253 MET A C 1
ATOM 1981 O O . MET A 1 253 ? -15.768 19.889 2.939 1 95.4 253 MET A O 1
ATOM 1985 N N . ALA A 1 254 ? -16.336 18.321 4.383 1 94.66 254 ALA A N 1
ATOM 1986 C CA . ALA A 1 254 ? -17.722 18.267 3.926 1 94.66 254 ALA A CA 1
ATOM 1987 C C . ALA A 1 254 ? -18.462 19.559 4.263 1 94.66 254 ALA A C 1
ATOM 1989 O O . ALA A 1 254 ? -19.233 20.071 3.448 1 94.66 254 ALA A O 1
ATOM 1990 N N . GLY A 1 255 ? -18.193 20.092 5.428 1 90.75 255 GLY A N 1
ATOM 1991 C CA . GLY A 1 255 ? -18.927 21.256 5.897 1 90.75 255 GLY A CA 1
ATOM 1992 C C . GLY A 1 255 ? -18.286 22.569 5.489 1 90.75 255 GLY A C 1
ATOM 1993 O O . GLY A 1 255 ? -18.936 23.617 5.513 1 90.75 255 GLY A O 1
ATOM 1994 N N . GLY A 1 256 ? -16.998 22.495 5.255 1 89.92 256 GLY A N 1
ATOM 1995 C CA . GLY A 1 256 ? -16.286 23.718 4.919 1 89.92 256 GLY A CA 1
ATOM 1996 C C . GLY A 1 256 ? -16.045 24.617 6.116 1 89.92 256 GLY A C 1
ATOM 1997 O O . GLY A 1 256 ? -15.978 25.84 5.978 1 89.92 256 GLY A O 1
ATOM 1998 N N . ARG A 1 257 ? -16.011 24.053 7.303 1 88.15 257 ARG A N 1
ATOM 1999 C CA . ARG A 1 257 ? -15.803 24.797 8.541 1 88.15 257 ARG A CA 1
ATOM 2000 C C . ARG A 1 257 ? -14.982 23.984 9.536 1 88.15 257 ARG A C 1
ATOM 2002 O O . ARG A 1 257 ? -14.913 22.758 9.437 1 88.15 257 ARG A O 1
ATOM 2009 N N . LYS A 1 258 ? -14.403 24.642 10.421 1 88.98 258 LYS A N 1
ATOM 2010 C CA . LYS A 1 258 ? -13.599 23.983 11.446 1 88.98 258 LYS A CA 1
ATOM 2011 C C . LYS A 1 258 ? -14.478 23.19 12.409 1 88.98 258 LYS A C 1
ATOM 2013 O O . LYS A 1 258 ? -15.65 23.519 12.602 1 88.98 258 LYS A O 1
ATOM 2018 N N . ILE A 1 259 ? -13.891 22.2 12.964 1 90.27 259 ILE A N 1
ATOM 2019 C CA . ILE A 1 259 ? -14.598 21.33 13.897 1 90.27 259 ILE A CA 1
ATOM 2020 C C . ILE A 1 259 ? -15.143 22.156 15.06 1 90.27 259 ILE A C 1
ATOM 2022 O O . ILE A 1 259 ? -16.248 21.902 15.546 1 90.27 259 ILE A O 1
ATOM 2026 N N . PHE A 1 260 ? -14.314 23.006 15.47 1 85.67 260 PHE A N 1
ATOM 2027 C CA . PHE A 1 260 ? -14.75 23.953 16.49 1 85.67 260 PHE A CA 1
ATOM 2028 C C . PHE A 1 260 ? -14.685 25.382 15.965 1 85.67 260 PHE A C 1
ATOM 2030 O O . PHE A 1 260 ? -13.623 25.847 15.545 1 85.67 260 PHE A O 1
ATOM 2037 N N . ASP A 1 261 ? -15.794 25.959 15.93 1 77.98 261 ASP A N 1
ATOM 2038 C CA . ASP A 1 261 ? -15.878 27.363 15.539 1 77.98 261 ASP A CA 1
ATOM 2039 C C . ASP A 1 261 ? -15.888 28.274 16.765 1 77.98 261 ASP A C 1
ATOM 2041 O O . ASP A 1 261 ? -16.868 28.308 17.512 1 77.98 261 ASP A O 1
ATOM 2045 N N . VAL A 1 262 ? -14.877 28.924 16.958 1 74.58 262 VAL A N 1
ATOM 2046 C CA . VAL A 1 262 ? -14.714 29.761 18.142 1 74.58 262 VAL A CA 1
ATOM 2047 C C . VAL A 1 262 ? -15.755 30.878 18.133 1 74.58 262 VAL A C 1
ATOM 2049 O O . VAL A 1 262 ? -16.283 31.252 19.183 1 74.58 262 VAL A O 1
ATOM 2052 N N . GLU A 1 263 ? -16.078 31.392 16.955 1 76.49 263 GLU A N 1
ATOM 2053 C CA . GLU A 1 263 ? -17.001 32.517 16.846 1 76.49 263 GLU A CA 1
ATOM 2054 C C . GLU A 1 263 ? -18.419 32.107 17.234 1 76.49 263 GLU A C 1
ATOM 2056 O O . GLU A 1 263 ? -19.091 32.814 17.988 1 76.49 263 GLU A O 1
ATOM 2061 N N . THR A 1 264 ? -18.799 30.927 16.838 1 76.61 264 THR A N 1
ATOM 2062 C CA . THR A 1 264 ? -20.169 30.491 17.083 1 76.61 264 THR A CA 1
ATOM 2063 C C . THR A 1 264 ? -20.23 29.547 18.281 1 76.61 264 THR A C 1
ATOM 2065 O O . THR A 1 264 ? -21.312 29.263 18.8 1 76.61 264 THR A O 1
ATOM 2068 N N . GLU A 1 265 ? -19.078 29.107 18.766 1 80.27 265 GLU A N 1
ATOM 2069 C CA . GLU A 1 265 ? -18.961 28.167 19.876 1 80.27 265 GLU A CA 1
ATOM 2070 C C . GLU A 1 265 ? -19.687 26.859 19.571 1 80.27 265 GLU A C 1
ATOM 2072 O O . GLU A 1 265 ? -20.317 26.272 20.453 1 80.27 265 GLU A O 1
ATOM 2077 N N . ILE A 1 266 ? -19.822 26.617 18.351 1 84.19 266 ILE A N 1
ATOM 2078 C CA . ILE A 1 266 ? -20.482 25.391 17.915 1 84.19 266 ILE A CA 1
ATOM 2079 C C . ILE A 1 266 ? -19.442 24.293 17.702 1 84.19 266 ILE A C 1
ATOM 2081 O O . ILE A 1 266 ? -18.417 24.518 17.055 1 84.19 266 ILE A O 1
ATOM 2085 N N . TYR A 1 267 ? -19.734 23.172 18.371 1 90.3 267 TYR A N 1
ATOM 2086 C CA . TYR A 1 267 ? -18.99 21.958 18.056 1 90.3 267 TYR A CA 1
ATOM 2087 C C . TYR A 1 267 ? -19.653 21.192 16.917 1 90.3 267 TYR A C 1
ATOM 2089 O O . TYR A 1 267 ? -20.77 20.691 17.065 1 90.3 267 TYR A O 1
ATOM 2097 N N . TYR A 1 268 ? -19.067 21.063 15.879 1 91.13 268 TYR A N 1
ATOM 2098 C CA . TYR A 1 268 ? -19.655 20.724 14.588 1 91.13 268 TYR A CA 1
ATOM 2099 C C . TYR A 1 268 ? -20.228 19.312 14.604 1 91.13 268 TYR A C 1
ATOM 2101 O O . TYR A 1 268 ? -21.332 19.078 14.106 1 91.13 268 TYR A O 1
ATOM 2109 N N . PRO A 1 269 ? -19.595 18.286 15.269 1 93.74 269 PRO A N 1
ATOM 2110 C CA . PRO A 1 269 ? -20.073 16.91 15.112 1 93.74 269 PRO A CA 1
ATOM 2111 C C . PRO A 1 269 ? -21.471 16.702 15.689 1 93.74 269 PRO A C 1
ATOM 2113 O O . PRO A 1 269 ? -22.372 16.241 14.984 1 93.74 269 PRO A O 1
ATOM 2116 N N . PRO A 1 270 ? -21.71 17.122 16.901 1 94.07 270 PRO A N 1
ATOM 2117 C CA . PRO A 1 270 ? -23.085 16.971 17.384 1 94.07 270 PRO A CA 1
ATOM 2118 C C . PRO A 1 270 ? -24.072 17.875 16.648 1 94.07 270 PRO A C 1
ATOM 2120 O O . PRO A 1 270 ? -25.233 17.504 16.462 1 94.07 270 PRO A O 1
ATOM 2123 N N . TRP A 1 271 ? -23.645 19.053 16.307 1 93.22 271 TRP A N 1
ATOM 2124 C CA . TRP A 1 271 ? -24.503 20.008 15.614 1 93.22 271 TRP A CA 1
ATOM 2125 C C . TRP A 1 271 ? -24.998 19.436 14.29 1 93.22 271 TRP A C 1
ATOM 2127 O O . TRP A 1 271 ? -26.197 19.472 14.001 1 93.22 271 TRP A O 1
ATOM 2137 N N . ILE A 1 272 ? -24.147 18.905 13.489 1 94.73 272 ILE A N 1
ATOM 2138 C CA . ILE A 1 272 ? -24.516 18.388 12.176 1 94.73 272 ILE A CA 1
ATOM 2139 C C . ILE A 1 272 ? -25.323 17.102 12.335 1 94.73 272 ILE A C 1
ATOM 2141 O O . ILE A 1 272 ? -26.227 16.827 11.543 1 94.73 272 ILE A O 1
ATOM 2145 N N . TYR A 1 273 ? -25.003 16.264 13.316 1 95.87 273 TYR A N 1
ATOM 2146 C CA . TYR A 1 273 ? -25.787 15.072 13.622 1 95.87 273 TYR A CA 1
ATOM 2147 C C . TYR A 1 273 ? -27.251 15.426 13.851 1 95.87 273 TYR A C 1
ATOM 2149 O O . TYR A 1 273 ? -28.144 14.804 13.271 1 95.87 273 TYR A O 1
ATOM 2157 N N . ASP A 1 274 ? -27.449 16.417 14.691 1 95.13 274 ASP A N 1
ATOM 2158 C CA . ASP A 1 274 ? -28.807 16.829 15.036 1 95.13 274 ASP A CA 1
ATOM 2159 C C . ASP A 1 274 ? -29.57 17.296 13.799 1 95.13 274 ASP A C 1
ATOM 2161 O O . ASP A 1 274 ? -30.765 17.026 13.662 1 95.13 274 ASP A O 1
ATOM 2165 N N . ARG A 1 275 ? -28.922 17.907 12.97 1 93.56 275 ARG A N 1
ATOM 2166 C CA . ARG A 1 275 ? -29.556 18.38 11.744 1 93.56 275 ARG A CA 1
ATOM 2167 C C . ARG A 1 275 ? -29.88 17.218 10.812 1 93.56 275 ARG A C 1
ATOM 2169 O O . ARG A 1 275 ? -30.938 17.198 10.18 1 93.56 275 ARG A O 1
ATOM 2176 N N . LEU A 1 276 ? -29.01 16.281 10.73 1 92.84 276 LEU A N 1
ATOM 2177 C CA . LEU A 1 276 ? -29.196 15.105 9.886 1 92.84 276 LEU A CA 1
ATOM 2178 C C . LEU A 1 276 ? -30.4 14.29 10.346 1 92.84 276 LEU A C 1
ATOM 2180 O O . LEU A 1 276 ? -31.251 13.92 9.534 1 92.84 276 LEU A O 1
ATOM 2184 N N . VAL A 1 277 ? -30.487 14.024 11.597 1 93.61 277 VAL A N 1
ATOM 2185 C CA . VAL A 1 277 ? -31.527 13.161 12.147 1 93.61 277 VAL A CA 1
ATOM 2186 C C . VAL A 1 277 ? -32.878 13.868 12.072 1 93.61 277 VAL A C 1
ATOM 2188 O O . VAL A 1 277 ? -33.914 13.224 11.886 1 93.61 277 VAL A O 1
ATOM 2191 N N . SER A 1 278 ? -32.814 15.201 12.144 1 93.65 278 SER A N 1
ATOM 2192 C CA . SER A 1 278 ? -34.047 15.98 12.11 1 93.65 278 SER A CA 1
ATOM 2193 C C . SER A 1 278 ? -34.418 16.366 10.682 1 93.65 278 SER A C 1
ATOM 2195 O O . SER A 1 278 ? -35.335 17.161 10.466 1 93.65 278 SER A O 1
ATOM 2197 N N . ASN A 1 279 ? -33.62 15.913 9.68 1 90.08 279 ASN A N 1
ATOM 2198 C CA . ASN A 1 279 ? -33.839 16.194 8.265 1 90.08 279 ASN A CA 1
ATOM 2199 C C . ASN A 1 279 ? -33.856 17.695 7.988 1 90.08 279 ASN A C 1
ATOM 2201 O O . ASN A 1 279 ? -34.702 18.182 7.236 1 90.08 279 ASN A O 1
ATOM 2205 N N . MET A 1 280 ? -33.062 18.41 8.739 1 89.76 280 MET A N 1
ATOM 2206 C CA . MET A 1 280 ? -32.895 19.843 8.513 1 89.76 280 MET A CA 1
ATOM 2207 C C . MET A 1 280 ? -31.856 20.105 7.427 1 89.76 280 MET A C 1
ATOM 2209 O O . MET A 1 280 ? -31.11 19.201 7.045 1 89.76 280 MET A O 1
ATOM 2213 N N . ASP A 1 281 ? -31.867 21.299 6.982 1 89.23 281 ASP A N 1
ATOM 2214 C CA . ASP A 1 281 ? -30.829 21.72 6.047 1 89.23 281 ASP A CA 1
ATOM 2215 C C . ASP A 1 281 ? -29.443 21.609 6.678 1 89.23 281 ASP A C 1
ATOM 2217 O O . ASP A 1 281 ? -29.218 22.103 7.785 1 89.23 281 ASP A O 1
ATOM 2221 N N . LEU A 1 282 ? -28.562 21.052 6.007 1 90.37 282 LEU A N 1
ATOM 2222 C CA . LEU A 1 282 ? -27.235 20.798 6.558 1 90.37 282 LEU A CA 1
ATOM 2223 C C . LEU A 1 282 ? -26.344 22.029 6.418 1 90.37 282 LEU A C 1
ATOM 2225 O O . LEU A 1 282 ? -25.228 22.055 6.942 1 90.37 282 LEU A O 1
ATOM 2229 N N . GLU A 1 283 ? -26.76 23.069 5.747 1 85.67 283 GLU A N 1
ATOM 2230 C CA . GLU A 1 283 ? -26.064 24.343 5.592 1 85.67 283 GLU A CA 1
ATOM 2231 C C . GLU A 1 283 ? -24.671 24.144 5.002 1 85.67 283 GLU A C 1
ATOM 2233 O O . GLU A 1 283 ? -23.687 24.666 5.53 1 85.67 283 GLU A O 1
ATOM 2238 N N . LEU A 1 284 ? -24.696 23.372 3.94 1 85.56 284 LEU A N 1
ATOM 2239 C CA . LEU A 1 284 ? -23.432 23.071 3.277 1 85.56 284 LEU A CA 1
ATOM 2240 C C . LEU A 1 284 ? -23.051 24.182 2.305 1 85.56 284 LEU A C 1
ATOM 2242 O O . LEU A 1 284 ? -23.916 24.749 1.633 1 85.56 284 LEU A O 1
ATOM 2246 N N . TYR A 1 285 ? -21.863 24.527 2.304 1 79.4 285 TYR A N 1
ATOM 2247 C CA . TYR A 1 285 ? -21.39 25.617 1.458 1 79.4 285 TYR A CA 1
ATOM 2248 C C . TYR A 1 285 ? -21.032 25.111 0.066 1 79.4 285 TYR A C 1
ATOM 2250 O O . TYR A 1 285 ? -20.415 24.052 -0.077 1 79.4 285 TYR A O 1
ATOM 2258 N N . GLY A 1 286 ? -21.421 25.818 -0.913 1 78.44 286 GLY A N 1
ATOM 2259 C CA . GLY A 1 286 ? -20.929 25.608 -2.266 1 78.44 286 GLY A CA 1
ATOM 2260 C C . GLY A 1 286 ? -21.533 24.389 -2.937 1 78.44 286 GLY A C 1
ATOM 2261 O O . GLY A 1 286 ? -20.991 23.884 -3.922 1 78.44 286 GLY A O 1
ATOM 2262 N N . ILE A 1 287 ? -22.566 23.816 -2.389 1 85.57 287 ILE A N 1
ATOM 2263 C CA . ILE A 1 287 ? -23.218 22.655 -2.987 1 85.57 287 ILE A CA 1
ATOM 2264 C C . ILE A 1 287 ? -24.309 23.115 -3.95 1 85.57 287 ILE A C 1
ATOM 2266 O O . ILE A 1 287 ? -25.242 23.817 -3.552 1 85.57 287 ILE A O 1
ATOM 2270 N N . THR A 1 288 ? -24.166 22.707 -5.234 1 84.01 288 THR A N 1
ATOM 2271 C CA . THR A 1 288 ? -25.089 23.235 -6.232 1 84.01 288 THR A CA 1
ATOM 2272 C C . THR A 1 288 ? -25.818 22.102 -6.948 1 84.01 288 THR A C 1
ATOM 2274 O O . THR A 1 288 ? -26.801 22.338 -7.654 1 84.01 288 THR A O 1
ATOM 2277 N N . THR A 1 289 ? -25.395 20.851 -6.851 1 91.48 289 THR A N 1
ATOM 2278 C CA . THR A 1 289 ? -26.014 19.74 -7.566 1 91.48 289 THR A CA 1
ATOM 2279 C C . THR A 1 289 ? -26.472 18.658 -6.592 1 91.48 289 THR A C 1
ATOM 2281 O O . THR A 1 289 ? -25.93 18.536 -5.491 1 91.48 289 THR A O 1
ATOM 2284 N N . PRO A 1 290 ? -27.4 17.901 -6.977 1 90.76 290 PRO A N 1
ATOM 2285 C CA . PRO A 1 290 ? -27.852 16.788 -6.139 1 90.76 290 PRO A CA 1
ATOM 2286 C C . PRO A 1 290 ? -26.752 15.761 -5.878 1 90.76 290 PRO A C 1
ATOM 2288 O O . PRO A 1 290 ? -26.693 15.176 -4.793 1 90.76 290 PRO A O 1
ATOM 2291 N N . GLU A 1 291 ? -25.977 15.556 -6.86 1 91.99 291 GLU A N 1
ATOM 2292 C CA . GLU A 1 291 ? -24.87 14.616 -6.706 1 91.99 291 GLU A CA 1
ATOM 2293 C C . GLU A 1 291 ? -23.903 15.076 -5.619 1 91.99 291 GLU A C 1
ATOM 2295 O O . GLU A 1 291 ? -23.447 14.269 -4.806 1 91.99 291 GLU A O 1
ATOM 2300 N N . GLU A 1 292 ? -23.698 16.347 -5.632 1 93.3 292 GLU A N 1
ATOM 2301 C CA . GLU A 1 292 ? -22.824 16.915 -4.61 1 93.3 292 GLU A CA 1
ATOM 2302 C C . GLU A 1 292 ? -23.454 16.81 -3.224 1 93.3 292 GLU A C 1
ATOM 2304 O O . GLU A 1 292 ? -22.76 16.554 -2.238 1 93.3 292 GLU A O 1
ATOM 2309 N N . GLU A 1 293 ? -24.671 17.04 -3.196 1 92.62 293 GLU A N 1
ATOM 2310 C CA . GLU A 1 293 ? -25.373 16.941 -1.92 1 92.62 293 GLU A CA 1
ATOM 2311 C C . GLU A 1 293 ? -25.3 15.524 -1.359 1 92.62 293 GLU A C 1
ATOM 2313 O O . GLU A 1 293 ? -25.057 15.335 -0.165 1 92.62 293 GLU A O 1
ATOM 2318 N N . GLN A 1 294 ? -25.535 14.544 -2.212 1 94.08 294 GLN A N 1
ATOM 2319 C CA . GLN A 1 294 ? -25.455 13.149 -1.792 1 94.08 294 GLN A CA 1
ATOM 2320 C C . GLN A 1 294 ? -24.05 12.799 -1.309 1 94.08 294 GLN A C 1
ATOM 2322 O O . GLN A 1 294 ? -23.888 12.097 -0.309 1 94.08 294 GLN A O 1
ATOM 2327 N N . THR A 1 295 ? -23.117 13.319 -2.01 1 96.05 295 THR A N 1
ATOM 2328 C CA . THR A 1 295 ? -21.726 13.07 -1.651 1 96.05 295 THR A CA 1
ATOM 2329 C C . THR A 1 295 ? -21.391 13.709 -0.306 1 96.05 295 THR A C 1
ATOM 2331 O O . THR A 1 295 ? -20.734 13.091 0.534 1 96.05 295 THR A O 1
ATOM 2334 N N . ALA A 1 296 ? -21.846 14.92 -0.114 1 95.6 296 ALA A N 1
ATOM 2335 C CA . ALA A 1 296 ? -21.623 15.6 1.159 1 95.6 296 ALA A CA 1
ATOM 2336 C C . ALA A 1 296 ? -22.252 14.823 2.312 1 95.6 296 ALA A C 1
ATOM 2338 O O . ALA A 1 296 ? -21.626 14.639 3.359 1 95.6 296 ALA A O 1
ATOM 2339 N N . ARG A 1 297 ? -23.466 14.397 2.11 1 95.41 297 ARG A N 1
ATOM 2340 C CA . ARG A 1 297 ? -24.167 13.629 3.134 1 95.41 297 ARG A CA 1
ATOM 2341 C C . ARG A 1 297 ? -23.408 12.351 3.475 1 95.41 297 ARG A C 1
ATOM 2343 O O . ARG A 1 297 ? -23.302 11.979 4.645 1 95.41 297 ARG A O 1
ATOM 2350 N N . LYS A 1 298 ? -22.936 11.685 2.482 1 97.28 298 LYS A N 1
ATOM 2351 C CA . LYS A 1 298 ? -22.142 10.475 2.675 1 97.28 298 LYS A CA 1
ATOM 2352 C C . LYS A 1 298 ? -20.897 10.762 3.509 1 97.28 298 LYS A C 1
ATOM 2354 O O . LYS A 1 298 ? -20.6 10.037 4.461 1 97.28 298 LYS A O 1
ATOM 2359 N N . MET A 1 299 ? -20.204 11.816 3.168 1 97.81 299 MET A N 1
ATOM 2360 C CA . MET A 1 299 ? -18.999 12.194 3.901 1 97.81 299 MET A CA 1
ATOM 2361 C C . MET A 1 299 ? -19.324 12.502 5.359 1 97.81 299 MET A C 1
ATOM 2363 O O . MET A 1 299 ? -18.577 12.117 6.26 1 97.81 299 MET A O 1
ATOM 2367 N N . ILE A 1 300 ? -20.412 13.194 5.565 1 97.15 300 ILE A N 1
ATOM 2368 C CA . ILE A 1 300 ? -20.829 13.564 6.913 1 97.15 300 ILE A CA 1
ATOM 2369 C C . ILE A 1 300 ? -21.156 12.307 7.716 1 97.15 300 ILE A C 1
ATOM 2371 O O . ILE A 1 300 ? -20.702 12.153 8.852 1 97.15 300 ILE A O 1
ATOM 2375 N N . LEU A 1 301 ? -21.904 11.379 7.11 1 97.68 301 LEU A N 1
ATOM 2376 C CA . LEU A 1 301 ? -22.285 10.148 7.793 1 97.68 301 LEU A CA 1
ATOM 2377 C C . LEU A 1 301 ? -21.053 9.329 8.164 1 97.68 301 LEU A C 1
ATOM 2379 O O . LEU A 1 301 ? -20.932 8.861 9.298 1 97.68 301 LEU A O 1
ATOM 2383 N N . VAL A 1 302 ? -20.166 9.175 7.237 1 98.47 302 VAL A N 1
ATOM 2384 C CA . VAL A 1 302 ? -18.938 8.427 7.484 1 98.47 302 VAL A CA 1
ATOM 2385 C C . VAL A 1 302 ? -18.111 9.131 8.558 1 98.47 302 VAL A C 1
ATOM 2387 O O . VAL A 1 302 ? -17.57 8.484 9.457 1 98.47 302 VAL A O 1
ATOM 2390 N N . GLY A 1 303 ? -18.013 10.492 8.471 1 98.23 303 GLY A N 1
ATOM 2391 C CA . GLY A 1 303 ? -17.318 11.259 9.493 1 98.23 303 GLY A CA 1
ATOM 2392 C C . GLY A 1 303 ? -17.874 11.037 10.887 1 98.23 303 GLY A C 1
ATOM 2393 O O . GLY A 1 303 ? -17.115 10.886 11.846 1 98.23 303 GLY A O 1
ATOM 2394 N N . LEU A 1 304 ? -19.146 10.967 10.975 1 97.82 304 LEU A N 1
ATOM 2395 C CA . LEU A 1 304 ? -19.803 10.777 12.264 1 97.82 304 LEU A CA 1
ATOM 2396 C C . LEU A 1 304 ? -19.509 9.389 12.824 1 97.82 304 LEU A C 1
ATOM 2398 O O . LEU A 1 304 ? -19.365 9.223 14.037 1 97.82 304 LEU A O 1
ATOM 2402 N N . TRP A 1 305 ? -19.418 8.387 11.98 1 98.21 305 TRP A N 1
ATOM 2403 C CA . TRP A 1 305 ? -19 7.058 12.413 1 98.21 305 TRP A CA 1
ATOM 2404 C C . TRP A 1 305 ? -17.581 7.089 12.972 1 98.21 305 TRP A C 1
ATOM 2406 O O . TRP A 1 305 ? -17.297 6.465 13.997 1 98.21 305 TRP A O 1
ATOM 2416 N N . CYS A 1 306 ? -16.743 7.87 12.385 1 98.36 306 CYS A N 1
ATOM 2417 C CA . CYS A 1 306 ? -15.32 7.874 12.703 1 98.36 306 CYS A CA 1
ATOM 2418 C C . CYS A 1 306 ? -15.054 8.618 14.006 1 98.36 306 CYS A C 1
ATOM 2420 O O . CYS A 1 306 ? -14.075 8.334 14.699 1 98.36 306 CYS A O 1
ATOM 2422 N N . VAL A 1 307 ? -15.914 9.538 14.395 1 97.34 307 VAL A N 1
ATOM 2423 C CA . VAL A 1 307 ? -15.589 10.416 15.514 1 97.34 307 VAL A CA 1
ATOM 2424 C C . VAL A 1 307 ? -16.325 9.948 16.768 1 97.34 307 VAL A C 1
ATOM 2426 O O . VAL A 1 307 ? -16.51 10.722 17.711 1 97.34 307 VAL A O 1
ATOM 2429 N N . GLN A 1 308 ? -16.788 8.706 16.732 1 96.64 308 GLN A N 1
ATOM 2430 C CA . GLN A 1 308 ? -17.408 8.145 17.928 1 96.64 308 GLN A CA 1
ATOM 2431 C C . GLN A 1 308 ? -16.434 8.141 19.102 1 96.64 308 GLN A C 1
ATOM 2433 O O . GLN A 1 308 ? -15.247 7.856 18.93 1 96.64 308 GLN A O 1
ATOM 2438 N N . THR A 1 309 ? -16.881 8.425 20.277 1 93.08 309 THR A N 1
ATOM 2439 C CA . THR A 1 309 ? -16.048 8.522 21.471 1 93.08 309 THR A CA 1
ATOM 2440 C C . THR A 1 309 ? -15.429 7.169 21.81 1 93.08 309 THR A C 1
ATOM 2442 O O . THR A 1 309 ? -14.253 7.092 22.172 1 93.08 309 THR A O 1
ATOM 2445 N N . ASP A 1 310 ? -16.253 6.121 21.714 1 93.15 310 ASP A N 1
ATOM 2446 C CA . ASP A 1 310 ? -15.776 4.762 21.953 1 93.15 310 ASP A CA 1
ATOM 2447 C C . ASP A 1 310 ? -15.026 4.221 20.738 1 93.15 310 ASP A C 1
ATOM 2449 O O . ASP A 1 310 ? -15.621 4.002 19.681 1 93.15 310 ASP A O 1
ATOM 2453 N N . PRO A 1 311 ? -13.765 3.942 20.862 1 93.3 311 PRO A N 1
ATOM 2454 C CA . PRO A 1 311 ? -12.978 3.478 19.717 1 93.3 311 PRO A CA 1
ATOM 2455 C C . PRO A 1 311 ? -13.46 2.134 19.176 1 93.3 311 PRO A C 1
ATOM 2457 O O . PRO A 1 311 ? -13.269 1.835 17.994 1 93.3 311 PRO A O 1
ATOM 2460 N N . THR A 1 312 ? -14.113 1.333 19.962 1 93.63 312 THR A N 1
ATOM 2461 C CA . THR A 1 312 ? -14.524 -0.002 19.54 1 93.63 312 THR A CA 1
ATOM 2462 C C . THR A 1 312 ? -15.66 0.078 18.524 1 93.63 312 THR A C 1
ATOM 2464 O O . THR A 1 312 ? -15.911 -0.879 17.789 1 93.63 312 THR A O 1
ATOM 2467 N N . VAL A 1 313 ? -16.339 1.208 18.505 1 95.36 313 VAL A N 1
ATOM 2468 C CA . VAL A 1 313 ? -17.474 1.347 17.598 1 95.36 313 VAL A CA 1
ATOM 2469 C C . VAL A 1 313 ? -17.025 2.032 16.309 1 95.36 313 VAL A C 1
ATOM 2471 O O . VAL A 1 313 ? -17.769 2.069 15.327 1 95.36 313 VAL A O 1
ATOM 2474 N N . ARG A 1 314 ? -15.862 2.596 16.296 1 96.98 314 ARG A N 1
ATOM 2475 C CA . ARG A 1 314 ? -15.341 3.212 15.08 1 96.98 314 ARG A CA 1
ATOM 2476 C C . ARG A 1 314 ? -14.993 2.155 14.037 1 96.98 314 ARG A C 1
ATOM 2478 O O . ARG A 1 314 ? -14.482 1.085 14.375 1 96.98 314 ARG A O 1
ATOM 2485 N N . PRO A 1 315 ? -15.275 2.445 12.836 1 97.45 315 PRO A N 1
ATOM 2486 C CA . PRO A 1 315 ? -14.893 1.498 11.785 1 97.45 315 PRO A CA 1
ATOM 2487 C C . PRO A 1 315 ? -13.383 1.437 11.567 1 97.45 315 PRO A C 1
ATOM 2489 O O . PRO A 1 315 ? -12.658 2.345 11.981 1 97.45 315 PRO A O 1
ATOM 2492 N N . GLN A 1 316 ? -12.859 0.333 10.985 1 96.15 316 GLN A N 1
ATOM 2493 C CA . GLN A 1 316 ? -11.499 0.274 10.461 1 96.15 316 GLN A CA 1
ATOM 2494 C C . GLN A 1 316 ? -11.377 1.058 9.158 1 96.15 316 GLN A C 1
ATOM 2496 O O . GLN A 1 316 ? -12.376 1.308 8.481 1 96.15 316 GLN A O 1
ATOM 2501 N N . MET A 1 317 ? -10.196 1.448 8.827 1 97.03 317 MET A N 1
ATOM 2502 C CA . MET A 1 317 ? -10.031 2.266 7.629 1 97.03 317 MET A CA 1
ATOM 2503 C C . MET A 1 317 ? -10.469 1.502 6.384 1 97.03 317 MET A C 1
ATOM 2505 O O . MET A 1 317 ? -10.982 2.096 5.434 1 97.03 317 MET A O 1
ATOM 2509 N N . SER A 1 318 ? -10.308 0.187 6.413 1 93.67 318 SER A N 1
ATOM 2510 C CA . SER A 1 318 ? -10.81 -0.604 5.294 1 93.67 318 SER A CA 1
ATOM 2511 C C . SER A 1 318 ? -12.318 -0.438 5.133 1 93.67 318 SER A C 1
ATOM 2513 O O . SER A 1 318 ? -12.821 -0.353 4.011 1 93.67 318 SER A O 1
ATOM 2515 N N . GLU A 1 319 ? -13.042 -0.369 6.218 1 95.02 319 GLU A N 1
ATOM 2516 C CA . GLU A 1 319 ? -14.485 -0.154 6.198 1 95.02 319 GLU A CA 1
ATOM 2517 C C . GLU A 1 319 ? -14.826 1.271 5.774 1 95.02 319 GLU A C 1
ATOM 2519 O O . GLU A 1 319 ? -15.806 1.495 5.06 1 95.02 319 GLU A O 1
ATOM 2524 N N . VAL A 1 320 ? -14.011 2.193 6.223 1 97.66 320 VAL A N 1
ATOM 2525 C CA . VAL A 1 320 ? -14.219 3.592 5.866 1 97.66 320 VAL A CA 1
ATOM 2526 C C . VAL A 1 320 ? -14.142 3.756 4.349 1 97.66 320 VAL A C 1
ATOM 2528 O O . VAL A 1 320 ? -14.989 4.419 3.747 1 97.66 320 VAL A O 1
ATOM 2531 N N . VAL A 1 321 ? -13.143 3.147 3.755 1 96.22 321 VAL A N 1
ATOM 2532 C CA . VAL A 1 321 ? -12.979 3.214 2.306 1 96.22 321 VAL A CA 1
ATOM 2533 C C . VAL A 1 321 ? -14.206 2.617 1.62 1 96.22 321 VAL A C 1
ATOM 2535 O O . VAL A 1 321 ? -14.724 3.186 0.656 1 96.22 321 VAL A O 1
ATOM 2538 N N . GLN A 1 322 ? -14.684 1.53 2.114 1 92.99 322 GLN A N 1
ATOM 2539 C CA . GLN A 1 322 ? -15.861 0.879 1.548 1 92.99 322 GLN A CA 1
ATOM 2540 C C . GLN A 1 322 ? -17.099 1.76 1.693 1 92.99 322 GLN A C 1
ATOM 2542 O O . GLN A 1 322 ? -17.911 1.854 0.77 1 92.99 322 GLN A O 1
ATOM 2547 N N . MET A 1 323 ? -17.227 2.385 2.81 1 95.58 323 MET A N 1
ATOM 2548 C CA . MET A 1 323 ? -18.365 3.264 3.063 1 95.58 323 MET A CA 1
ATOM 2549 C C . MET A 1 323 ? -18.358 4.453 2.108 1 95.58 323 MET A C 1
ATOM 2551 O O . MET A 1 323 ? -19.403 4.838 1.58 1 95.58 323 MET A O 1
ATOM 2555 N N . LEU A 1 324 ? -17.193 5.005 1.883 1 96.61 324 LEU A N 1
ATOM 2556 C CA . LEU A 1 324 ? -17.068 6.177 1.024 1 96.61 324 LEU A CA 1
ATOM 2557 C C . LEU A 1 324 ? -17.343 5.816 -0.432 1 96.61 324 LEU A C 1
ATOM 2559 O O . LEU A 1 324 ? -18.027 6.556 -1.142 1 96.61 324 LEU A O 1
ATOM 2563 N N . LYS A 1 325 ? -16.833 4.68 -0.816 1 92.73 325 LYS A N 1
ATOM 2564 C CA . LYS A 1 325 ? -16.964 4.296 -2.218 1 92.73 325 LYS A CA 1
ATOM 2565 C C . LYS A 1 325 ? -18.304 3.614 -2.48 1 92.73 325 LYS A C 1
ATOM 2567 O O . LYS A 1 325 ? -18.723 3.478 -3.631 1 92.73 325 LYS A O 1
ATOM 2572 N N . GLY A 1 326 ? -18.949 3.166 -1.458 1 89.44 326 GLY A N 1
ATOM 2573 C CA . GLY A 1 326 ? -20.207 2.449 -1.588 1 89.44 326 GLY A CA 1
ATOM 2574 C C . GLY A 1 326 ? -21.404 3.368 -1.742 1 89.44 326 GLY A C 1
ATOM 2575 O O . GLY A 1 326 ? -21.247 4.583 -1.885 1 89.44 326 GLY A O 1
ATOM 2576 N N . SER A 1 327 ? -22.558 2.741 -1.696 1 88.07 327 SER A N 1
ATOM 2577 C CA . SER A 1 327 ? -23.81 3.474 -1.855 1 88.07 327 SER A CA 1
ATOM 2578 C C . SER A 1 327 ? -24.239 4.126 -0.544 1 88.07 327 SER A C 1
ATOM 2580 O O . SER A 1 327 ? -24.108 3.526 0.525 1 88.07 327 SER A O 1
ATOM 2582 N N . LEU A 1 328 ? -24.75 5.337 -0.681 1 88.46 328 LEU A N 1
ATOM 2583 C CA . LEU A 1 328 ? -25.25 6.086 0.466 1 88.46 328 LEU A CA 1
ATOM 2584 C C . LEU A 1 328 ? -26.376 5.328 1.161 1 88.46 328 LEU A C 1
ATOM 2586 O O . LEU A 1 328 ? -26.507 5.39 2.386 1 88.46 328 LEU A O 1
ATOM 2590 N N . GLN A 1 329 ? -27.115 4.532 0.434 1 86.48 329 GLN A N 1
ATOM 2591 C CA . GLN A 1 329 ? -28.317 3.871 0.932 1 86.48 329 GLN A CA 1
ATOM 2592 C C . GLN A 1 329 ? -27.966 2.76 1.916 1 86.48 329 GLN A C 1
ATOM 2594 O O . GLN A 1 329 ? -28.792 2.374 2.745 1 86.48 329 GLN A O 1
ATOM 2599 N N . THR A 1 330 ? -26.746 2.325 1.869 1 85.73 330 THR A N 1
ATOM 2600 C CA . THR A 1 330 ? -26.35 1.217 2.732 1 85.73 330 THR A CA 1
ATOM 2601 C C . THR A 1 330 ? -25.804 1.734 4.059 1 85.73 330 THR A C 1
ATOM 2603 O O . THR A 1 330 ? -25.608 0.961 4.999 1 85.73 330 THR A O 1
ATOM 2606 N N . LEU A 1 331 ? -25.657 3.077 4.207 1 91.99 331 LEU A N 1
ATOM 2607 C CA . LEU A 1 331 ? -25.05 3.654 5.402 1 91.99 331 LEU A CA 1
ATOM 2608 C C . LEU A 1 331 ? -26.105 3.936 6.465 1 91.99 331 LEU A C 1
ATOM 2610 O O . LEU A 1 331 ? -27.158 4.504 6.166 1 91.99 331 LEU A O 1
ATOM 2614 N N . GLN A 1 332 ? -25.84 3.504 7.62 1 93.34 332 GLN A N 1
ATOM 2615 C CA . GLN A 1 332 ? -26.703 3.775 8.765 1 93.34 332 GLN A CA 1
ATOM 2616 C C . GLN A 1 332 ? -26.206 4.983 9.554 1 93.34 332 GLN A C 1
ATOM 2618 O O . GLN A 1 332 ? -25.008 5.272 9.568 1 93.34 332 GLN A O 1
ATOM 2623 N N . ILE A 1 333 ? -27.146 5.688 10.188 1 94.36 333 ILE A N 1
ATOM 2624 C CA . ILE A 1 333 ? -26.783 6.803 11.055 1 94.36 333 ILE A CA 1
ATOM 2625 C C . ILE A 1 333 ? -26.224 6.272 12.373 1 94.36 333 ILE A C 1
ATOM 2627 O O . ILE A 1 333 ? -26.859 5.45 13.038 1 94.36 333 ILE A O 1
ATOM 2631 N N . PRO A 1 334 ? -25.036 6.622 12.69 1 95.85 334 PRO A N 1
ATOM 2632 C CA . PRO A 1 334 ? -24.467 6.155 13.957 1 95.85 334 PRO A CA 1
ATOM 2633 C C . PRO A 1 334 ? -25.085 6.845 15.171 1 95.85 334 PRO A C 1
ATOM 2635 O O . PRO A 1 334 ? -26.009 7.648 15.025 1 95.85 334 PRO A O 1
ATOM 2638 N N . SER A 1 335 ? -24.58 6.526 16.363 1 94.47 335 SER A N 1
ATOM 2639 C CA . SER A 1 335 ? -25.001 7.21 17.582 1 94.47 335 SER A CA 1
ATOM 2640 C C . SER A 1 335 ? -24.509 8.654 17.603 1 94.47 335 SER A C 1
ATOM 2642 O O . SER A 1 335 ? -23.545 8.997 16.916 1 94.47 335 SER A O 1
ATOM 2644 N N . ARG A 1 336 ? -25.172 9.472 18.368 1 94.42 336 ARG A N 1
ATOM 2645 C CA . ARG A 1 336 ? -24.781 10.872 18.5 1 94.42 336 ARG A CA 1
ATOM 2646 C C . ARG A 1 336 ? -23.401 10.997 19.137 1 94.42 336 ARG A C 1
ATOM 2648 O O . ARG A 1 336 ? -23.15 10.43 20.202 1 94.42 336 ARG A O 1
ATOM 2655 N N . PRO A 1 337 ? -22.462 11.599 18.464 1 91.99 337 PRO A N 1
ATOM 2656 C CA . PRO A 1 337 ? -21.139 11.785 19.064 1 91.99 337 PRO A CA 1
ATOM 2657 C C . PRO A 1 337 ? -21.173 12.683 20.299 1 91.99 337 PRO A C 1
ATOM 2659 O O . PRO A 1 337 ? -22.12 13.452 20.482 1 91.99 337 PRO A O 1
ATOM 2662 N N . ALA A 1 338 ? -20.16 12.486 21.107 1 85.17 338 ALA A N 1
ATOM 2663 C CA . ALA A 1 338 ? -20.106 13.236 22.359 1 85.17 338 ALA A CA 1
ATOM 2664 C C . ALA A 1 338 ? -19.819 14.712 22.102 1 85.17 338 ALA A C 1
ATOM 2666 O O . ALA A 1 338 ? -19.167 15.061 21.114 1 85.17 338 ALA A O 1
ATOM 2667 N N . SER A 1 339 ? -20.444 15.57 22.915 1 70.07 339 SER A N 1
ATOM 2668 C CA . SER A 1 339 ? -20.136 16.996 22.912 1 70.07 339 SER A CA 1
ATOM 2669 C C . SER A 1 339 ? -18.861 17.288 23.696 1 70.07 339 SER A C 1
ATOM 2671 O O . SER A 1 339 ? -18.517 16.557 24.627 1 70.07 339 SER A O 1
ATOM 2673 N N . ILE A 1 340 ? -17.806 17.739 23.079 1 56.5 340 ILE A N 1
ATOM 2674 C CA . ILE A 1 340 ? -16.627 18.067 23.873 1 56.5 340 ILE A CA 1
ATOM 2675 C C . ILE A 1 340 ? -16.987 19.116 24.922 1 56.5 340 ILE A C 1
ATOM 2677 O O . ILE A 1 340 ? -17.747 20.047 24.644 1 56.5 340 ILE A O 1
ATOM 2681 N N . ALA B 1 1 ? 61.29 -9.728 -40.901 1 52.29 1 ALA B N 1
ATOM 2682 C CA . ALA B 1 1 ? 59.903 -10.147 -41.085 1 52.29 1 ALA B CA 1
ATOM 2683 C C . ALA B 1 1 ? 59.26 -10.516 -39.751 1 52.29 1 ALA B C 1
ATOM 2685 O O . ALA B 1 1 ? 58.05 -10.361 -39.574 1 52.29 1 ALA B O 1
ATOM 2686 N N . SER B 1 2 ? 60.109 -10.914 -38.75 1 64.11 2 SER B N 1
ATOM 2687 C CA . SER B 1 2 ? 59.594 -11.517 -37.525 1 64.11 2 SER B CA 1
ATOM 2688 C C . SER B 1 2 ? 59.13 -10.452 -36.537 1 64.11 2 SER B C 1
ATOM 2690 O O . SER B 1 2 ? 58.119 -10.63 -35.854 1 64.11 2 SER B O 1
ATOM 2692 N N . VAL B 1 3 ? 59.821 -9.293 -36.41 1 70.74 3 VAL B N 1
ATOM 2693 C CA . VAL B 1 3 ? 59.475 -8.249 -35.451 1 70.74 3 VAL B CA 1
ATOM 2694 C C . VAL B 1 3 ? 58.195 -7.544 -35.893 1 70.74 3 VAL B C 1
ATOM 2696 O O . VAL B 1 3 ? 57.313 -7.272 -35.075 1 70.74 3 VAL B O 1
ATOM 2699 N N . LEU B 1 4 ? 58.036 -7.374 -37.22 1 67.47 4 LEU B N 1
ATOM 2700 C CA . LEU B 1 4 ? 56.842 -6.71 -37.731 1 67.47 4 LEU B CA 1
ATOM 2701 C C . LEU B 1 4 ? 55.607 -7.583 -37.534 1 67.47 4 LEU B C 1
ATOM 2703 O O . LEU B 1 4 ? 54.539 -7.084 -37.175 1 67.47 4 LEU B O 1
ATOM 2707 N N . GLY B 1 5 ? 55.777 -8.894 -37.626 1 62.09 5 GLY B N 1
ATOM 2708 C CA . GLY B 1 5 ? 54.674 -9.81 -37.379 1 62.09 5 GLY B CA 1
ATOM 2709 C C . GLY B 1 5 ? 54.231 -9.832 -35.928 1 62.09 5 GLY B C 1
ATOM 2710 O O . GLY B 1 5 ? 53.033 -9.864 -35.64 1 62.09 5 GLY B O 1
ATOM 2711 N N . THR B 1 6 ? 55.25 -9.665 -35.023 1 67.54 6 THR B N 1
ATOM 2712 C CA . THR B 1 6 ? 54.915 -9.622 -33.604 1 67.54 6 THR B CA 1
ATOM 2713 C C . THR B 1 6 ? 54.216 -8.311 -33.253 1 67.54 6 THR B C 1
ATOM 2715 O O . THR B 1 6 ? 53.271 -8.298 -32.461 1 67.54 6 THR B O 1
ATOM 2718 N N . LEU B 1 7 ? 54.616 -7.262 -33.895 1 66.89 7 LEU B N 1
ATOM 2719 C CA . LEU B 1 7 ? 53.977 -5.98 -33.618 1 66.89 7 LEU B CA 1
ATOM 2720 C C . LEU B 1 7 ? 52.544 -5.963 -34.139 1 66.89 7 LEU B C 1
ATOM 2722 O O . LEU B 1 7 ? 51.644 -5.443 -33.475 1 66.89 7 LEU B O 1
ATOM 2726 N N . ILE B 1 8 ? 52.324 -6.6 -35.288 1 66.03 8 ILE B N 1
ATOM 2727 C CA . ILE B 1 8 ? 50.971 -6.664 -35.83 1 66.03 8 ILE B CA 1
ATOM 2728 C C . ILE B 1 8 ? 50.108 -7.571 -34.955 1 66.03 8 ILE B C 1
ATOM 2730 O O . ILE B 1 8 ? 48.958 -7.241 -34.653 1 66.03 8 ILE B O 1
ATOM 2734 N N . LEU B 1 9 ? 50.674 -8.634 -34.427 1 65.39 9 LEU B N 1
ATOM 2735 C CA . LEU B 1 9 ? 49.935 -9.517 -33.532 1 65.39 9 LEU B CA 1
ATOM 2736 C C . LEU B 1 9 ? 49.624 -8.818 -32.213 1 65.39 9 LEU B C 1
ATOM 2738 O O . LEU B 1 9 ? 48.51 -8.926 -31.696 1 65.39 9 LEU B O 1
ATOM 2742 N N . VAL B 1 10 ? 50.558 -8.066 -31.723 1 69.2 10 VAL B N 1
ATOM 2743 C CA . VAL B 1 10 ? 50.322 -7.299 -30.503 1 69.2 10 VAL B CA 1
ATOM 2744 C C . VAL B 1 10 ? 49.29 -6.207 -30.771 1 69.2 10 VAL B C 1
ATOM 2746 O O . VAL B 1 10 ? 48.398 -5.973 -29.952 1 69.2 10 VAL B O 1
ATOM 2749 N N . GLY B 1 11 ? 49.305 -5.606 -31.858 1 67.37 11 GLY B N 1
ATOM 2750 C CA . GLY B 1 11 ? 48.294 -4.627 -32.224 1 67.37 11 GLY B CA 1
ATOM 2751 C C . GLY B 1 11 ? 46.906 -5.223 -32.359 1 67.37 11 GLY B C 1
ATOM 2752 O O . GLY B 1 11 ? 45.925 -4.636 -31.898 1 67.37 11 GLY B O 1
ATOM 2753 N N . GLU B 1 12 ? 46.828 -6.407 -32.956 1 67.54 12 GLU B N 1
ATOM 2754 C CA . GLU B 1 12 ? 45.54 -7.085 -33.061 1 67.54 12 GLU B CA 1
ATOM 2755 C C . GLU B 1 12 ? 45.036 -7.528 -31.69 1 67.54 12 GLU B C 1
ATOM 2757 O O . GLU B 1 12 ? 43.84 -7.437 -31.403 1 67.54 12 GLU B O 1
ATOM 2762 N N . ILE B 1 13 ? 45.906 -7.887 -30.843 1 65.69 13 ILE B N 1
ATOM 2763 C CA . ILE B 1 13 ? 45.508 -8.259 -29.489 1 65.69 13 ILE B CA 1
ATOM 2764 C C . ILE B 1 13 ? 45.064 -7.016 -28.721 1 65.69 13 ILE B C 1
ATOM 2766 O O . ILE B 1 13 ? 44.049 -7.041 -28.022 1 65.69 13 ILE B O 1
ATOM 2770 N N . ILE B 1 14 ? 45.807 -5.977 -28.913 1 65.56 14 ILE B N 1
ATOM 2771 C CA . ILE B 1 14 ? 45.413 -4.735 -28.258 1 65.56 14 ILE B CA 1
ATOM 2772 C C . ILE B 1 14 ? 44.093 -4.238 -28.845 1 65.56 14 ILE B C 1
ATOM 2774 O O . ILE B 1 14 ? 43.194 -3.829 -28.107 1 65.56 14 ILE B O 1
ATOM 2778 N N . ALA B 1 15 ? 43.925 -4.262 -30.105 1 64.39 15 ALA B N 1
ATOM 2779 C CA . ALA B 1 15 ? 42.665 -3.863 -30.728 1 64.39 15 ALA B CA 1
ATOM 2780 C C . ALA B 1 15 ? 41.525 -4.782 -30.299 1 64.39 15 ALA B C 1
ATOM 2782 O O . ALA B 1 15 ? 40.418 -4.318 -30.019 1 64.39 15 ALA B O 1
ATOM 2783 N N . LEU B 1 16 ? 41.775 -6.05 -30.242 1 58.19 16 LEU B N 1
ATOM 2784 C CA . LEU B 1 16 ? 40.782 -6.988 -29.731 1 58.19 16 LEU B CA 1
ATOM 2785 C C . LEU B 1 16 ? 40.477 -6.71 -28.262 1 58.19 16 LEU B C 1
ATOM 2787 O O . LEU B 1 16 ? 39.313 -6.712 -27.854 1 58.19 16 LEU B O 1
ATOM 2791 N N . CYS B 1 17 ? 41.519 -6.484 -27.514 1 55.65 17 CYS B N 1
ATOM 2792 C CA . CYS B 1 17 ? 41.307 -6.137 -26.113 1 55.65 17 CYS B CA 1
ATOM 2793 C C . CYS B 1 17 ? 40.558 -4.816 -25.986 1 55.65 17 CYS B C 1
ATOM 2795 O O . CYS B 1 17 ? 39.644 -4.692 -25.169 1 55.65 17 CYS B O 1
ATOM 2797 N N . CYS B 1 18 ? 41.003 -3.84 -26.732 1 55.7 18 CYS B N 1
ATOM 2798 C CA . CYS B 1 18 ? 40.283 -2.571 -26.749 1 55.7 18 CYS B CA 1
ATOM 2799 C C . CYS B 1 18 ? 38.865 -2.755 -27.277 1 55.7 18 CYS B C 1
ATOM 2801 O O . CYS B 1 18 ? 37.924 -2.15 -26.761 1 55.7 18 CYS B O 1
ATOM 2803 N N . TRP B 1 19 ? 38.725 -3.506 -28.381 1 50.63 19 TRP B N 1
ATOM 2804 C CA . TRP B 1 19 ? 37.407 -3.834 -28.915 1 50.63 19 TRP B CA 1
ATOM 2805 C C . TRP B 1 19 ? 36.577 -4.596 -27.888 1 50.63 19 TRP B C 1
ATOM 2807 O O . TRP B 1 19 ? 35.392 -4.309 -27.702 1 50.63 19 TRP B O 1
ATOM 2817 N N . LEU B 1 20 ? 37.209 -5.557 -27.313 1 47.4 20 LEU B N 1
ATOM 2818 C CA . LEU B 1 20 ? 36.512 -6.305 -26.273 1 47.4 20 LEU B CA 1
ATOM 2819 C C . LEU B 1 20 ? 36.183 -5.407 -25.085 1 47.4 20 LEU B C 1
ATOM 2821 O O . LEU B 1 20 ? 35.141 -5.571 -24.447 1 47.4 20 LEU B O 1
ATOM 2825 N N . ARG B 1 21 ? 37.138 -4.603 -24.742 1 44.65 21 ARG B N 1
ATOM 2826 C CA . ARG B 1 21 ? 36.867 -3.626 -23.693 1 44.65 21 ARG B CA 1
ATOM 2827 C C . ARG B 1 21 ? 35.8 -2.63 -24.135 1 44.65 21 ARG B C 1
ATOM 2829 O O . ARG B 1 21 ? 35.005 -2.161 -23.318 1 44.65 21 ARG B O 1
ATOM 2836 N N . ARG B 1 22 ? 35.918 -2.163 -25.326 1 44.11 22 ARG B N 1
ATOM 2837 C CA . ARG B 1 22 ? 34.894 -1.257 -25.837 1 44.11 22 ARG B CA 1
ATOM 2838 C C . ARG B 1 22 ? 33.541 -1.955 -25.927 1 44.11 22 ARG B C 1
ATOM 2840 O O . ARG B 1 22 ? 32.501 -1.297 -25.999 1 44.11 22 ARG B O 1
ATOM 2847 N N . LYS B 1 23 ? 33.569 -3.242 -26.42 1 35.83 23 LYS B N 1
ATOM 2848 C CA . LYS B 1 23 ? 32.292 -3.95 -26.386 1 35.83 23 LYS B CA 1
ATOM 2849 C C . LYS B 1 23 ? 31.808 -4.14 -24.951 1 35.83 23 LYS B C 1
ATOM 2851 O O . LYS B 1 23 ? 30.996 -5.026 -24.676 1 35.83 23 LYS B O 1
ATOM 2856 N N . LYS B 1 24 ? 32.521 -3.669 -24.085 1 40.61 24 LYS B N 1
ATOM 2857 C CA . LYS B 1 24 ? 31.918 -3.609 -22.756 1 40.61 24 LYS B CA 1
ATOM 2858 C C . LYS B 1 24 ? 30.434 -3.264 -22.841 1 40.61 24 LYS B C 1
ATOM 2860 O O . LYS B 1 24 ? 30.068 -2.192 -23.327 1 40.61 24 LYS B O 1
ATOM 2865 N N . PRO B 1 25 ? 29.515 -4.299 -22.806 1 39.55 25 PRO B N 1
ATOM 2866 C CA . PRO B 1 25 ? 28.184 -4.417 -23.406 1 39.55 25 PRO B CA 1
ATOM 2867 C C . PRO B 1 25 ? 27.238 -3.302 -22.968 1 39.55 25 PRO B C 1
ATOM 2869 O O . PRO B 1 25 ? 27.289 -2.861 -21.817 1 39.55 25 PRO B O 1
ATOM 2872 N N . LYS B 1 26 ? 26.629 -2.472 -23.845 1 46.14 26 LYS B N 1
ATOM 2873 C CA . LYS B 1 26 ? 25.505 -1.541 -23.845 1 46.14 26 LYS B CA 1
ATOM 2874 C C . LYS B 1 26 ? 24.505 -1.886 -22.745 1 46.14 26 LYS B C 1
ATOM 2876 O O . LYS B 1 26 ? 23.89 -0.995 -22.155 1 46.14 26 LYS B O 1
ATOM 2881 N N . LYS B 1 27 ? 24.662 -3.264 -22.523 1 46.94 27 LYS B N 1
ATOM 2882 C CA . LYS B 1 27 ? 23.679 -3.813 -21.594 1 46.94 27 LYS B CA 1
ATOM 2883 C C . LYS B 1 27 ? 24.012 -3.436 -20.154 1 46.94 27 LYS B C 1
ATOM 2885 O O . LYS B 1 27 ? 23.124 -3.067 -19.382 1 46.94 27 LYS B O 1
ATOM 2890 N N . PHE B 1 28 ? 25.284 -3.525 -19.843 1 48.95 28 PHE B N 1
ATOM 2891 C CA . PHE B 1 28 ? 25.734 -3.125 -18.515 1 48.95 28 PHE B CA 1
ATOM 2892 C C . PHE B 1 28 ? 25.528 -1.63 -18.302 1 48.95 28 PHE B C 1
ATOM 2894 O O . PHE B 1 28 ? 25.127 -1.202 -17.218 1 48.95 28 PHE B O 1
ATOM 2901 N N . GLU B 1 29 ? 25.609 -0.959 -19.328 1 52.96 29 GLU B N 1
ATOM 2902 C CA . GLU B 1 29 ? 25.455 0.491 -19.269 1 52.96 29 GLU B CA 1
ATOM 2903 C C . GLU B 1 29 ? 24.002 0.882 -19.013 1 52.96 29 GLU B C 1
ATOM 2905 O O . GLU B 1 29 ? 23.73 1.843 -18.291 1 52.96 29 GLU B O 1
ATOM 2910 N N . GLN B 1 30 ? 23.202 0.001 -19.555 1 54.71 30 GLN B N 1
ATOM 2911 C CA . GLN B 1 30 ? 21.795 0.342 -19.376 1 54.71 30 GLN B CA 1
ATOM 2912 C C . GLN B 1 30 ? 21.368 0.171 -17.921 1 54.71 30 GLN B C 1
ATOM 2914 O O . GLN B 1 30 ? 20.628 0.998 -17.385 1 54.71 30 GLN B O 1
ATOM 2919 N N . VAL B 1 31 ? 21.892 -0.846 -17.35 1 55.5 31 VAL B N 1
ATOM 2920 C CA . VAL B 1 31 ? 21.565 -1.086 -15.949 1 55.5 31 VAL B CA 1
ATOM 2921 C C . VAL B 1 31 ? 22.157 0.024 -15.083 1 55.5 31 VAL B C 1
ATOM 2923 O O . VAL B 1 31 ? 21.48 0.561 -14.203 1 55.5 31 VAL B O 1
ATOM 2926 N N . GLU B 1 32 ? 23.34 0.3 -15.409 1 58.28 32 GLU B N 1
ATOM 2927 C CA . GLU B 1 32 ? 23.997 1.35 -14.636 1 58.28 32 GLU B CA 1
ATOM 2928 C C . GLU B 1 32 ? 23.292 2.691 -14.815 1 58.28 32 GLU B C 1
ATOM 2930 O O . GLU B 1 32 ? 23.134 3.448 -13.855 1 58.28 32 GLU B O 1
ATOM 2935 N N . ALA B 1 33 ? 22.921 2.893 -16.02 1 56.97 33 ALA B N 1
ATOM 2936 C CA . ALA B 1 33 ? 22.206 4.134 -16.306 1 56.97 33 ALA B CA 1
ATOM 2937 C C . ALA B 1 33 ? 20.888 4.197 -15.54 1 56.97 33 ALA B C 1
ATOM 2939 O O . ALA B 1 33 ? 20.533 5.24 -14.986 1 56.97 33 ALA B O 1
ATOM 2940 N N . PHE B 1 34 ? 20.277 3.056 -15.551 1 58.12 34 PHE B N 1
ATOM 2941 C CA . PHE B 1 34 ? 19.025 2.977 -14.807 1 58.12 34 PHE B CA 1
ATOM 2942 C C . PHE B 1 34 ? 19.26 3.238 -13.324 1 58.12 34 PHE B C 1
ATOM 2944 O O . PHE B 1 34 ? 18.515 3.992 -12.695 1 58.12 34 PHE B O 1
ATOM 2951 N N . LEU B 1 35 ? 20.246 2.614 -12.84 1 59.94 35 LEU B N 1
ATOM 2952 C CA . LEU B 1 35 ? 20.549 2.73 -11.417 1 59.94 35 LEU B CA 1
ATOM 2953 C C . LEU B 1 35 ? 20.95 4.158 -11.062 1 59.94 35 LEU B C 1
ATOM 2955 O O . LEU B 1 35 ? 20.599 4.657 -9.99 1 59.94 35 LEU B O 1
ATOM 2959 N N . GLU B 1 36 ? 21.636 4.7 -11.97 1 57.07 36 GLU B N 1
ATOM 2960 C CA . GLU B 1 36 ? 22.035 6.089 -11.763 1 57.07 36 GLU B CA 1
ATOM 2961 C C . GLU B 1 36 ? 20.821 7.013 -11.731 1 57.07 36 GLU B C 1
ATOM 2963 O O . GLU B 1 36 ? 20.772 7.955 -10.937 1 57.07 36 GLU B O 1
ATOM 2968 N N . LEU B 1 37 ? 19.979 6.604 -12.633 1 52.46 37 LEU B N 1
ATOM 2969 C CA . LEU B 1 37 ? 18.773 7.417 -12.75 1 52.46 37 LEU B CA 1
ATOM 2970 C C . LEU B 1 37 ? 17.834 7.169 -11.574 1 52.46 37 LEU B C 1
ATOM 2972 O O . LEU B 1 37 ? 17.138 8.084 -11.126 1 52.46 37 LEU B O 1
ATOM 2976 N N . HIS B 1 38 ? 17.92 5.932 -11.175 1 53.24 38 HIS B N 1
ATOM 2977 C CA . HIS B 1 38 ? 16.956 5.558 -10.147 1 53.24 38 HIS B CA 1
ATOM 2978 C C . HIS B 1 38 ? 17.632 5.403 -8.789 1 53.24 38 HIS B C 1
ATOM 2980 O O . HIS B 1 38 ? 17.028 4.887 -7.845 1 53.24 38 HIS B O 1
ATOM 2986 N N . GLU B 1 39 ? 18.979 5.618 -8.793 1 50.61 39 GLU B N 1
ATOM 2987 C CA . GLU B 1 39 ? 19.69 5.563 -7.52 1 50.61 39 GLU B CA 1
ATOM 2988 C C . GLU B 1 39 ? 18.949 6.346 -6.439 1 50.61 39 GLU B C 1
ATOM 2990 O O . GLU B 1 39 ? 19.25 6.212 -5.252 1 50.61 39 GLU B O 1
ATOM 2995 N N . LYS B 1 40 ? 18.097 7.026 -6.95 1 48.77 40 LYS B N 1
ATOM 2996 C CA . LYS B 1 40 ? 17.385 7.93 -6.051 1 48.77 40 LYS B CA 1
ATOM 2997 C C . LYS B 1 40 ? 16.628 7.153 -4.978 1 48.77 40 LYS B C 1
ATOM 2999 O O . LYS B 1 40 ? 16.389 7.669 -3.884 1 48.77 40 LYS B O 1
ATOM 3004 N N . ARG B 1 41 ? 16.22 5.972 -5.438 1 50.21 41 ARG B N 1
ATOM 3005 C CA . ARG B 1 41 ? 15.536 5.178 -4.422 1 50.21 41 ARG B CA 1
ATOM 3006 C C . ARG B 1 41 ? 16.505 4.229 -3.725 1 50.21 41 ARG B C 1
ATOM 3008 O O . ARG B 1 41 ? 17.431 3.709 -4.35 1 50.21 41 ARG B O 1
ATOM 3015 N N . ALA B 1 42 ? 16.655 4.32 -2.359 1 52.04 42 ALA B N 1
ATOM 3016 C CA . ALA B 1 42 ? 17.463 3.813 -1.253 1 52.04 42 ALA B CA 1
ATOM 3017 C C . ALA B 1 42 ? 17.703 2.312 -1.391 1 52.04 42 ALA B C 1
ATOM 3019 O O . ALA B 1 42 ? 16.966 1.504 -0.822 1 52.04 42 ALA B O 1
ATOM 3020 N N . THR B 1 43 ? 18.215 1.817 -2.631 1 64.51 43 THR B N 1
ATOM 3021 C CA . THR B 1 43 ? 18.494 0.386 -2.615 1 64.51 43 THR B CA 1
ATOM 3022 C C . THR B 1 43 ? 19.95 0.122 -2.245 1 64.51 43 THR B C 1
ATOM 3024 O O . THR B 1 43 ? 20.842 0.878 -2.637 1 64.51 43 THR B O 1
ATOM 3027 N N . LYS B 1 44 ? 20.23 -0.739 -1.249 1 76.19 44 LYS B N 1
ATOM 3028 C CA . LYS B 1 44 ? 21.573 -1.127 -0.829 1 76.19 44 LYS B CA 1
ATOM 3029 C C . LYS B 1 44 ? 22.292 -1.901 -1.93 1 76.19 44 LYS B C 1
ATOM 3031 O O . LYS B 1 44 ? 21.741 -2.852 -2.489 1 76.19 44 LYS B O 1
ATOM 3036 N N . ARG B 1 45 ? 23.443 -1.381 -2.323 1 82.62 45 ARG B N 1
ATOM 3037 C CA . ARG B 1 45 ? 24.276 -2.074 -3.301 1 82.62 45 ARG B CA 1
ATOM 3038 C C . ARG B 1 45 ? 25.318 -2.947 -2.611 1 82.62 45 ARG B C 1
ATOM 3040 O O . ARG B 1 45 ? 26.043 -2.48 -1.73 1 82.62 45 ARG B O 1
ATOM 3047 N N . TYR B 1 46 ? 25.412 -4.161 -2.974 1 86.63 46 TYR B N 1
ATOM 3048 C CA . TYR B 1 46 ? 26.378 -5.106 -2.425 1 86.63 46 TYR B CA 1
ATOM 3049 C C . TYR B 1 46 ? 27.474 -5.415 -3.437 1 86.63 46 TYR B C 1
ATOM 3051 O O . TYR B 1 46 ? 27.242 -5.368 -4.648 1 86.63 46 TYR B O 1
ATOM 3059 N N . LYS B 1 47 ? 28.633 -5.711 -2.878 1 90.76 47 LYS B N 1
ATOM 3060 C CA . LYS B 1 47 ? 29.686 -6.275 -3.717 1 90.76 47 LYS B CA 1
ATOM 3061 C C . LYS B 1 47 ? 29.449 -7.76 -3.973 1 90.76 47 LYS B C 1
ATOM 3063 O O . LYS B 1 47 ? 28.812 -8.441 -3.166 1 90.76 47 LYS B O 1
ATOM 3068 N N . TYR B 1 48 ? 30.017 -8.194 -5.079 1 92.28 48 TYR B N 1
ATOM 3069 C CA . TYR B 1 48 ? 29.829 -9.606 -5.395 1 92.28 48 TYR B CA 1
ATOM 3070 C C . TYR B 1 48 ? 30.479 -10.492 -4.34 1 92.28 48 TYR B C 1
ATOM 3072 O O . TYR B 1 48 ? 29.971 -11.573 -4.03 1 92.28 48 TYR B O 1
ATOM 3080 N N . SER B 1 49 ? 31.558 -10.027 -3.788 1 93.96 49 SER B N 1
ATOM 3081 C CA . SER B 1 49 ? 32.213 -10.77 -2.717 1 93.96 49 SER B CA 1
ATOM 3082 C C . SER B 1 49 ? 31.285 -10.947 -1.52 1 93.96 49 SER B C 1
ATOM 3084 O O . SER B 1 49 ? 31.287 -11.999 -0.876 1 93.96 49 SER B O 1
ATOM 3086 N N . ASP B 1 50 ? 30.52 -9.956 -1.244 1 92.51 50 ASP B N 1
ATOM 3087 C CA . ASP B 1 50 ? 29.547 -10.03 -0.158 1 92.51 50 ASP B CA 1
ATOM 3088 C C . ASP B 1 50 ? 28.452 -11.048 -0.47 1 92.51 50 ASP B C 1
ATOM 3090 O O . ASP B 1 50 ? 28.018 -11.791 0.413 1 92.51 50 ASP B O 1
ATOM 3094 N N . VAL B 1 51 ? 28.026 -11.039 -1.727 1 94.11 51 VAL B N 1
ATOM 3095 C CA . VAL B 1 51 ? 26.986 -11.962 -2.169 1 94.11 51 VAL B CA 1
ATOM 3096 C C . VAL B 1 51 ? 27.469 -13.401 -2.008 1 94.11 51 VAL B C 1
ATOM 3098 O O . VAL B 1 51 ? 26.727 -14.262 -1.529 1 94.11 51 VAL B O 1
ATOM 3101 N N . LYS B 1 52 ? 28.703 -13.619 -2.373 1 95.02 52 LYS B N 1
ATOM 3102 C CA . LYS B 1 52 ? 29.293 -14.947 -2.234 1 95.02 52 LYS B CA 1
ATOM 3103 C C . LYS B 1 52 ? 29.34 -15.376 -0.77 1 95.02 52 LYS B C 1
ATOM 3105 O O . LYS B 1 52 ? 28.996 -16.513 -0.44 1 95.02 52 LYS B O 1
ATOM 3110 N N . LYS B 1 53 ? 29.711 -14.454 0.024 1 94.87 53 LYS B N 1
ATOM 3111 C CA . LYS B 1 53 ? 29.811 -14.744 1.452 1 94.87 53 LYS B CA 1
ATOM 3112 C C . LYS B 1 53 ? 28.435 -15.006 2.057 1 94.87 53 LYS B C 1
ATOM 3114 O O . LYS B 1 53 ? 28.257 -15.959 2.818 1 94.87 53 LYS B O 1
ATOM 3119 N N . MET B 1 54 ? 27.496 -14.219 1.675 1 94.23 54 MET B N 1
ATOM 3120 C CA . MET B 1 54 ? 26.145 -14.314 2.222 1 94.23 54 MET B CA 1
ATOM 3121 C C . MET B 1 54 ? 25.512 -15.657 1.878 1 94.23 54 MET B C 1
ATOM 3123 O O . MET B 1 54 ? 24.709 -16.186 2.649 1 94.23 54 MET B O 1
ATOM 3127 N N . THR B 1 55 ? 25.883 -16.217 0.721 1 96.31 55 THR B N 1
ATOM 3128 C CA . THR B 1 55 ? 25.276 -17.453 0.239 1 96.31 55 THR B CA 1
ATOM 3129 C C . THR B 1 55 ? 26.167 -18.651 0.555 1 96.31 55 THR B C 1
ATOM 3131 O O . THR B 1 55 ? 25.94 -19.751 0.046 1 96.31 55 THR B O 1
ATOM 3134 N N . LYS B 1 56 ? 27.284 -18.365 1.292 1 95.1 56 LYS B N 1
ATOM 3135 C CA . LYS B 1 56 ? 28.267 -19.421 1.52 1 95.1 56 LYS B CA 1
ATOM 3136 C C . LYS 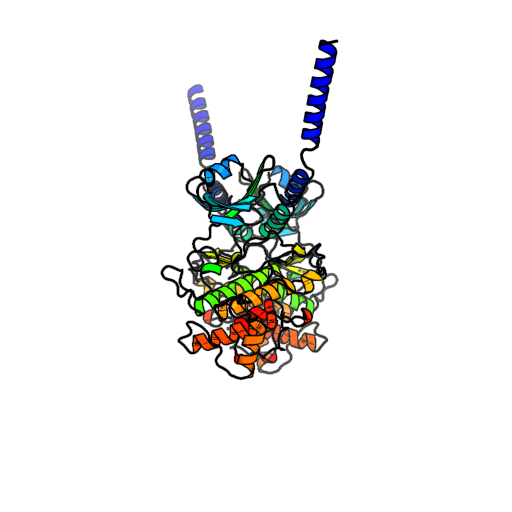B 1 56 ? 28.685 -20.075 0.207 1 95.1 56 LYS B C 1
ATOM 3138 O O . LYS B 1 56 ? 28.642 -21.3 0.076 1 95.1 56 LYS B O 1
ATOM 3143 N N . PHE B 1 57 ? 28.934 -19.233 -0.722 1 95.45 57 PHE B N 1
ATOM 3144 C CA . PHE B 1 57 ? 29.405 -19.614 -2.049 1 95.45 57 PHE B CA 1
ATOM 3145 C C . PHE B 1 57 ? 28.363 -20.458 -2.772 1 95.45 57 PHE B C 1
ATOM 3147 O O . PHE B 1 57 ? 28.689 -21.503 -3.34 1 95.45 57 PHE B O 1
ATOM 3154 N N . PHE B 1 58 ? 27.133 -20.088 -2.646 1 93.84 58 PHE B N 1
ATOM 3155 C CA . PHE B 1 58 ? 26.005 -20.625 -3.398 1 93.84 58 PHE B CA 1
ATOM 3156 C C . PHE B 1 58 ? 25.787 -22.097 -3.071 1 93.84 58 PHE B C 1
ATOM 3158 O O . PHE B 1 58 ? 25.535 -22.907 -3.965 1 93.84 58 PHE B O 1
ATOM 3165 N N . LYS B 1 59 ? 25.872 -22.368 -1.841 1 94.04 59 LYS B N 1
ATOM 3166 C CA . LYS B 1 59 ? 25.788 -23.75 -1.377 1 94.04 59 LYS B CA 1
ATOM 3167 C C . LYS B 1 59 ? 24.347 -24.252 -1.404 1 94.04 59 LYS B C 1
ATOM 3169 O O . LYS B 1 59 ? 24.08 -25.364 -1.864 1 94.04 59 LYS B O 1
ATOM 3174 N N . ASP B 1 60 ? 23.42 -23.48 -0.954 1 95.21 60 ASP B N 1
ATOM 3175 C CA . ASP B 1 60 ? 22.037 -23.911 -0.78 1 95.21 60 ASP B CA 1
ATOM 3176 C C . ASP B 1 60 ? 21.135 -23.314 -1.859 1 95.21 60 ASP B C 1
ATOM 3178 O O . ASP B 1 60 ? 20.674 -22.179 -1.73 1 95.21 60 ASP B O 1
ATOM 3182 N N . LYS B 1 61 ? 20.813 -24.11 -2.815 1 94.02 61 LYS B N 1
ATOM 3183 C CA . LYS B 1 61 ? 19.943 -23.665 -3.9 1 94.02 61 LYS B CA 1
ATOM 3184 C C . LYS B 1 61 ? 18.472 -23.845 -3.535 1 94.02 61 LYS B C 1
ATOM 3186 O O . LYS B 1 61 ? 18.058 -24.93 -3.124 1 94.02 61 LYS B O 1
ATOM 3191 N N . LEU B 1 62 ? 17.712 -22.825 -3.65 1 92.6 62 LEU B N 1
ATOM 3192 C CA . LEU B 1 62 ? 16.291 -22.839 -3.318 1 92.6 62 LEU B CA 1
ATOM 3193 C C . LEU B 1 62 ? 15.448 -23.134 -4.554 1 92.6 62 LEU B C 1
ATOM 3195 O O . LEU B 1 62 ? 14.352 -23.69 -4.445 1 92.6 62 LEU B O 1
ATOM 3199 N N . GLY B 1 63 ? 15.892 -22.613 -5.633 1 86.41 63 GLY B N 1
ATOM 3200 C CA . GLY B 1 63 ? 15.143 -22.809 -6.864 1 86.41 63 GLY B CA 1
ATOM 3201 C C . GLY B 1 63 ? 15.88 -22.316 -8.096 1 86.41 63 GLY B C 1
ATOM 3202 O O . GLY B 1 63 ? 16.925 -21.673 -7.984 1 86.41 63 GLY B O 1
ATOM 3203 N N . GLU B 1 64 ? 15.355 -22.792 -9.202 1 82.29 64 GLU B N 1
ATOM 3204 C CA . GLU B 1 64 ? 15.922 -22.403 -10.49 1 82.29 64 GLU B CA 1
ATOM 3205 C C . GLU B 1 64 ? 14.826 -22.138 -11.518 1 82.29 64 GLU B C 1
ATOM 3207 O O . GLU B 1 64 ? 13.837 -22.872 -11.582 1 82.29 64 GLU B O 1
ATOM 3212 N N . GLY B 1 65 ? 14.9 -20.93 -12.033 1 67.61 65 GLY B N 1
ATOM 3213 C CA . GLY B 1 65 ? 13.967 -20.629 -13.107 1 67.61 65 GLY B CA 1
ATOM 3214 C C . GLY B 1 65 ? 14.64 -20.048 -14.336 1 67.61 65 GLY B C 1
ATOM 3215 O O . GLY B 1 65 ? 15.868 -20.052 -14.439 1 67.61 65 GLY B O 1
ATOM 3216 N N . GLY B 1 66 ? 13.866 -19.726 -15.414 1 62.39 66 GLY B N 1
ATOM 3217 C CA . GLY B 1 66 ? 14.368 -19.187 -16.668 1 62.39 66 GLY B CA 1
ATOM 3218 C C . GLY B 1 66 ? 15.201 -17.932 -16.487 1 62.39 66 GLY B C 1
ATOM 3219 O O . GLY B 1 66 ? 16.048 -17.617 -17.326 1 62.39 66 GLY B O 1
ATOM 3220 N N . TYR B 1 67 ? 15.042 -17.327 -15.31 1 66.65 67 TYR B N 1
ATOM 3221 C CA . TYR B 1 67 ? 15.684 -16.023 -15.185 1 66.65 67 TYR B CA 1
ATOM 3222 C C . TYR B 1 67 ? 16.87 -16.088 -14.231 1 66.65 67 TYR B C 1
ATOM 3224 O O . TYR B 1 67 ? 17.539 -15.08 -13.992 1 66.65 67 TYR B O 1
ATOM 3232 N N . GLY B 1 68 ? 17.022 -17.241 -13.648 1 78.42 68 GLY B N 1
ATOM 3233 C CA . GLY B 1 68 ? 18.178 -17.348 -12.772 1 78.42 68 GLY B CA 1
ATOM 3234 C C . GLY B 1 68 ? 17.968 -18.313 -11.621 1 78.42 68 GLY B C 1
ATOM 3235 O O . GLY B 1 68 ? 16.972 -19.039 -11.587 1 78.42 68 GLY B O 1
ATOM 3236 N N . SER B 1 69 ? 19 -18.424 -10.863 1 90.35 69 SER B N 1
ATOM 3237 C CA . SER B 1 69 ? 18.985 -19.303 -9.698 1 90.35 69 SER B CA 1
ATOM 3238 C C . SER B 1 69 ? 18.837 -18.506 -8.407 1 90.35 69 SER B C 1
ATOM 3240 O O . SER B 1 69 ? 19.322 -17.377 -8.308 1 90.35 69 SER B O 1
ATOM 3242 N N . VAL B 1 70 ? 18.141 -19.123 -7.504 1 94.84 70 VAL B N 1
ATOM 3243 C CA . VAL B 1 70 ? 17.938 -18.478 -6.211 1 94.84 70 VAL B CA 1
ATOM 3244 C C . VAL B 1 70 ? 18.623 -19.29 -5.114 1 94.84 70 VAL B C 1
ATOM 3246 O O . VAL B 1 70 ? 18.481 -20.514 -5.059 1 94.84 70 VAL B O 1
ATOM 3249 N N . PHE B 1 71 ? 19.372 -18.629 -4.25 1 96.2 71 PHE B N 1
ATOM 3250 C CA . PHE B 1 71 ? 20.125 -19.291 -3.19 1 96.2 71 PHE B CA 1
ATOM 3251 C C . PHE B 1 71 ? 19.739 -18.736 -1.824 1 96.2 71 PHE B C 1
ATOM 3253 O O . PHE B 1 71 ? 19.426 -17.55 -1.696 1 96.2 71 PHE B O 1
ATOM 3260 N N . LYS B 1 72 ? 19.781 -19.632 -0.886 1 97.03 72 LYS B N 1
ATOM 3261 C CA . LYS B 1 72 ? 19.628 -19.206 0.502 1 97.03 72 LYS B CA 1
ATOM 3262 C C . LYS B 1 72 ? 20.885 -18.498 1.002 1 97.03 72 LYS B C 1
ATOM 3264 O O . LYS B 1 72 ? 22.002 -18.892 0.662 1 97.03 72 LYS B O 1
ATOM 3269 N N . GLY B 1 73 ? 20.684 -17.413 1.75 1 95.68 73 GLY B N 1
ATOM 3270 C CA . GLY B 1 73 ? 21.794 -16.66 2.311 1 95.68 73 GLY B CA 1
ATOM 3271 C C . GLY B 1 73 ? 21.484 -16.062 3.67 1 95.68 73 GLY B C 1
ATOM 3272 O O . GLY B 1 73 ? 20.404 -16.288 4.221 1 95.68 73 GLY B O 1
ATOM 3273 N N . GLN B 1 74 ? 22.474 -15.427 4.182 1 94.65 74 GLN B N 1
ATOM 3274 C CA . GLN B 1 74 ? 22.364 -14.698 5.442 1 94.65 74 GLN B CA 1
ATOM 3275 C C . GLN B 1 74 ? 23.105 -13.366 5.372 1 94.65 74 GLN B C 1
ATOM 3277 O O . GLN B 1 74 ? 24.218 -13.295 4.846 1 94.65 74 GLN B O 1
ATOM 3282 N N . LEU B 1 75 ? 22.438 -12.335 5.825 1 89.32 75 LEU B N 1
ATOM 3283 C CA . LEU B 1 75 ? 23.084 -11.027 5.841 1 89.32 75 LEU B CA 1
ATOM 3284 C C . LEU B 1 75 ? 24.304 -11.035 6.757 1 89.32 75 LEU B C 1
ATOM 3286 O O . LEU B 1 75 ? 24.4 -11.866 7.662 1 89.32 75 LEU B O 1
ATOM 3290 N N . PRO B 1 76 ? 25.198 -10.097 6.594 1 80.32 76 PRO B N 1
ATOM 3291 C CA . PRO B 1 76 ? 26.429 -10.064 7.386 1 80.32 76 PRO B CA 1
ATOM 3292 C C . PRO B 1 76 ? 26.163 -9.969 8.887 1 80.32 76 PRO B C 1
ATOM 3294 O O . PRO B 1 76 ? 25.108 -9.479 9.3 1 80.32 76 PRO B O 1
ATOM 3297 N N . ASN B 1 77 ? 27.107 -10.474 9.727 1 77.03 77 ASN B N 1
ATOM 3298 C CA . ASN B 1 77 ? 27.108 -10.418 11.185 1 77.03 77 ASN B CA 1
ATOM 3299 C C . ASN B 1 77 ? 25.891 -11.124 11.774 1 77.03 77 ASN B C 1
ATOM 3301 O O . ASN B 1 77 ? 25.269 -10.621 12.711 1 77.03 77 ASN B O 1
ATOM 3305 N N . GLY B 1 78 ? 25.513 -12.177 11.148 1 72.48 78 GLY B N 1
ATOM 3306 C CA . GLY B 1 78 ? 24.418 -12.982 11.664 1 72.48 78 GLY B CA 1
ATOM 3307 C C . GLY B 1 78 ? 23.061 -12.331 11.482 1 72.48 78 GLY B C 1
ATOM 3308 O O . GLY B 1 78 ? 22.143 -12.565 12.27 1 72.48 78 GLY B O 1
ATOM 3309 N N . GLY B 1 79 ? 23.054 -11.649 10.472 1 81.05 79 GLY B N 1
ATOM 3310 C CA . GLY B 1 79 ? 21.816 -10.936 10.204 1 81.05 79 GLY B CA 1
ATOM 3311 C C . GLY B 1 79 ? 20.698 -11.842 9.724 1 81.05 79 GLY B C 1
ATOM 3312 O O . GLY B 1 79 ? 20.777 -13.064 9.869 1 81.05 79 GLY B O 1
ATOM 3313 N N . GLU B 1 80 ? 19.626 -11.326 9.241 1 87.8 80 GLU B N 1
ATOM 3314 C CA . GLU B 1 80 ? 18.42 -12.026 8.81 1 87.8 80 GLU B CA 1
ATOM 3315 C C . GLU B 1 80 ? 18.703 -12.93 7.614 1 87.8 80 GLU B C 1
ATOM 3317 O O . GLU B 1 80 ? 19.623 -12.668 6.835 1 87.8 80 GLU B O 1
ATOM 3322 N N . MET B 1 81 ? 17.969 -14.059 7.531 1 94.53 81 MET B N 1
ATOM 3323 C CA . MET B 1 81 ? 18.029 -14.94 6.368 1 94.53 81 MET B CA 1
ATOM 3324 C C . MET B 1 81 ? 17.503 -14.234 5.123 1 94.53 81 MET B C 1
ATOM 3326 O O . MET B 1 81 ? 16.535 -13.476 5.197 1 94.53 81 MET B O 1
ATOM 3330 N N . VAL B 1 82 ? 18.198 -14.542 3.995 1 96.03 82 VAL B N 1
ATOM 3331 C CA . VAL B 1 82 ? 17.813 -13.868 2.76 1 96.03 82 VAL B CA 1
ATOM 3332 C C . VAL B 1 82 ? 17.788 -14.873 1.61 1 96.03 82 VAL B C 1
ATOM 3334 O O . VAL B 1 82 ? 18.269 -15.999 1.751 1 96.03 82 VAL B O 1
ATOM 3337 N N . ALA B 1 83 ? 17.113 -14.572 0.55 1 96.38 83 ALA B N 1
ATOM 3338 C CA . ALA B 1 83 ? 17.15 -15.263 -0.736 1 96.38 83 ALA B CA 1
ATOM 3339 C C . ALA B 1 83 ? 17.861 -14.419 -1.791 1 96.38 83 ALA B C 1
ATOM 3341 O O . ALA B 1 83 ? 17.512 -13.255 -2.003 1 96.38 83 ALA B O 1
ATOM 3342 N N . VAL B 1 84 ? 18.826 -14.987 -2.439 1 95.41 84 VAL B N 1
ATOM 3343 C CA . VAL B 1 84 ? 19.637 -14.274 -3.42 1 95.41 84 VAL B CA 1
ATOM 3344 C C . VAL B 1 84 ? 19.369 -14.83 -4.816 1 95.41 84 VAL B C 1
ATOM 3346 O O . VAL B 1 84 ? 19.644 -16.001 -5.088 1 95.41 84 VAL B O 1
ATOM 3349 N N . LYS B 1 85 ? 18.821 -14.032 -5.644 1 92.87 85 LYS B N 1
ATOM 3350 C CA . LYS B 1 85 ? 18.573 -14.396 -7.036 1 92.87 85 LYS B CA 1
ATOM 3351 C C . LYS B 1 85 ? 19.731 -13.965 -7.931 1 92.87 85 LYS B C 1
ATOM 3353 O O . LYS B 1 85 ? 20.03 -12.774 -8.037 1 92.87 85 LYS B O 1
ATOM 3358 N N . ILE B 1 86 ? 20.373 -14.928 -8.456 1 90.31 86 ILE B N 1
ATOM 3359 C CA . ILE B 1 86 ? 21.476 -14.662 -9.373 1 90.31 86 ILE B CA 1
ATOM 3360 C C . ILE B 1 86 ? 20.98 -14.75 -10.815 1 90.31 86 ILE B C 1
ATOM 3362 O O . ILE B 1 86 ? 20.403 -15.762 -11.219 1 90.31 86 ILE B O 1
ATOM 3366 N N . LEU B 1 87 ? 21.129 -13.659 -11.503 1 80.37 87 LEU B N 1
ATOM 3367 C CA . LEU B 1 87 ? 20.647 -13.65 -12.88 1 80.37 87 LEU B CA 1
ATOM 3368 C C . LEU B 1 87 ? 21.759 -14.039 -13.848 1 80.37 87 LEU B C 1
ATOM 3370 O O . LEU B 1 87 ? 22.907 -13.622 -13.68 1 80.37 87 LEU B O 1
ATOM 3374 N N . THR B 1 88 ? 21.536 -15.127 -14.51 1 65.62 88 THR B N 1
ATOM 3375 C CA . THR B 1 88 ? 22.533 -15.633 -15.447 1 65.62 88 THR B CA 1
ATOM 3376 C C . THR B 1 88 ? 22.501 -14.84 -16.751 1 65.62 88 THR B C 1
ATOM 3378 O O . THR B 1 88 ? 21.451 -14.332 -17.148 1 65.62 88 THR B O 1
ATOM 3381 N N . GLU B 1 89 ? 23.617 -14.32 -17.236 1 57.23 89 GLU B N 1
ATOM 3382 C CA . GLU B 1 89 ? 23.916 -13.572 -18.453 1 57.23 89 GLU B CA 1
ATOM 3383 C C . GLU B 1 89 ? 23.13 -14.115 -19.643 1 57.23 89 GLU B C 1
ATOM 3385 O O . GLU B 1 89 ? 22.977 -13.432 -20.657 1 57.23 89 GLU B O 1
ATOM 3390 N N . THR B 1 90 ? 22.705 -15.376 -19.61 1 48.96 90 THR B N 1
ATOM 3391 C CA . THR B 1 90 ? 22.454 -15.988 -20.911 1 48.96 90 THR B CA 1
ATOM 3392 C C . THR B 1 90 ? 21.289 -15.299 -21.616 1 48.96 90 THR B C 1
ATOM 3394 O O . THR B 1 90 ? 21.282 -15.181 -22.843 1 48.96 90 THR B O 1
ATOM 3397 N N . ARG B 1 91 ? 20.109 -15.401 -21.174 1 48.79 91 ARG B N 1
ATOM 3398 C CA . ARG B 1 91 ? 18.978 -15.292 -22.09 1 48.79 91 ARG B CA 1
ATOM 3399 C C . ARG B 1 91 ? 18.512 -13.845 -22.213 1 48.79 91 ARG B C 1
ATOM 3401 O O . ARG B 1 91 ? 17.884 -13.472 -23.207 1 48.79 91 ARG B O 1
ATOM 3408 N N . GLY B 1 92 ? 18.869 -12.804 -21.467 1 50.94 92 GLY B N 1
ATOM 3409 C CA . GLY B 1 92 ? 18.222 -11.538 -21.77 1 50.94 92 GLY B CA 1
ATOM 3410 C C . GLY B 1 92 ? 19.099 -10.335 -21.477 1 50.94 92 GLY B C 1
ATOM 3411 O O . GLY B 1 92 ? 20.168 -10.471 -20.879 1 50.94 92 GLY B O 1
ATOM 3412 N N . ASN B 1 93 ? 19.054 -9.311 -22.483 1 53.24 93 ASN B N 1
ATOM 3413 C CA . ASN B 1 93 ? 19.713 -8.01 -22.533 1 53.24 93 ASN B CA 1
ATOM 3414 C C . ASN B 1 93 ? 19.645 -7.294 -21.188 1 53.24 93 ASN B C 1
ATOM 3416 O O . ASN B 1 93 ? 19.898 -6.091 -21.106 1 53.24 93 ASN B O 1
ATOM 3420 N N . GLY B 1 94 ? 19.485 -8.146 -20.053 1 64.55 94 GLY B N 1
ATOM 3421 C CA . GLY B 1 94 ? 19.441 -7.419 -18.795 1 64.55 94 GLY B CA 1
ATOM 3422 C C . GLY B 1 94 ? 18.107 -6.743 -18.542 1 64.55 94 GLY B C 1
ATOM 3423 O O . GLY B 1 94 ? 17.899 -6.144 -17.485 1 64.55 94 GLY B O 1
ATOM 3424 N N . ASP B 1 95 ? 17.164 -6.986 -19.436 1 71.23 95 ASP B N 1
ATOM 3425 C CA . ASP B 1 95 ? 15.886 -6.287 -19.347 1 71.23 95 ASP B CA 1
ATOM 3426 C C . ASP B 1 95 ? 15.061 -6.799 -18.168 1 71.23 95 ASP B C 1
ATOM 3428 O O . ASP B 1 95 ? 14.423 -6.015 -17.463 1 71.23 95 ASP B O 1
ATOM 3432 N N . ASP B 1 96 ? 15.194 -8.109 -17.968 1 76.04 96 ASP B N 1
ATOM 3433 C CA . ASP B 1 96 ? 14.412 -8.676 -16.873 1 76.04 96 ASP B CA 1
ATOM 3434 C C . ASP B 1 96 ? 14.915 -8.174 -15.521 1 76.04 96 ASP B C 1
ATOM 3436 O O . ASP B 1 96 ? 14.12 -7.898 -14.621 1 76.04 96 ASP B O 1
ATOM 3440 N N . PHE B 1 97 ? 16.197 -8.073 -15.474 1 79.74 97 PHE B N 1
ATOM 3441 C CA . PHE B 1 97 ? 16.809 -7.56 -14.255 1 79.74 97 PHE B CA 1
ATOM 3442 C C . PHE B 1 97 ? 16.382 -6.12 -13.999 1 79.74 97 PHE B C 1
ATOM 3444 O O . PHE B 1 97 ? 15.973 -5.776 -12.888 1 79.74 97 PHE B O 1
ATOM 3451 N N . ILE B 1 98 ? 16.405 -5.38 -14.995 1 78.08 98 ILE B N 1
ATOM 3452 C CA . ILE B 1 98 ? 16.06 -3.966 -14.894 1 78.08 98 ILE B CA 1
ATOM 3453 C C . ILE B 1 98 ? 14.579 -3.819 -14.553 1 78.08 98 ILE B C 1
ATOM 3455 O O . ILE B 1 98 ? 14.21 -3.016 -13.693 1 78.08 98 ILE B O 1
ATOM 3459 N N . ASN B 1 99 ? 13.781 -4.646 -15.17 1 77.81 99 ASN B N 1
ATOM 3460 C CA . ASN B 1 99 ? 12.347 -4.594 -14.91 1 77.81 99 ASN B CA 1
ATOM 3461 C C . ASN B 1 99 ? 12.026 -4.958 -13.463 1 77.81 99 ASN B C 1
ATOM 3463 O O . ASN B 1 99 ? 11.247 -4.268 -12.802 1 77.81 99 ASN B O 1
ATOM 3467 N N . GLU B 1 100 ? 12.658 -5.981 -13.097 1 85.68 100 GLU B N 1
ATOM 3468 C CA . GLU B 1 100 ? 12.414 -6.437 -11.732 1 85.68 100 GLU B CA 1
ATOM 3469 C C . GLU B 1 100 ? 12.882 -5.403 -10.712 1 85.68 100 GLU B C 1
ATOM 3471 O O . GLU B 1 100 ? 12.139 -5.047 -9.796 1 85.68 100 GLU B O 1
ATOM 3476 N N . LEU B 1 101 ? 14.041 -4.946 -10.959 1 84.19 101 LEU B N 1
ATOM 3477 C CA . LEU B 1 101 ? 14.583 -3.937 -10.055 1 84.19 101 LEU B CA 1
ATOM 3478 C C . LEU B 1 101 ? 13.721 -2.679 -10.063 1 84.19 101 LEU B C 1
ATOM 3480 O O . LEU B 1 101 ? 13.385 -2.145 -9.004 1 84.19 101 LEU B O 1
ATOM 3484 N N . ALA B 1 102 ? 13.335 -2.24 -11.178 1 83.11 102 ALA B N 1
ATOM 3485 C CA . ALA B 1 102 ? 12.539 -1.024 -11.325 1 83.11 102 ALA B CA 1
ATOM 3486 C C . ALA B 1 102 ? 11.187 -1.166 -10.63 1 83.11 102 ALA B C 1
ATOM 3488 O O . ALA B 1 102 ? 10.681 -0.208 -10.042 1 83.11 102 ALA B O 1
ATOM 3489 N N . SER B 1 103 ? 10.619 -2.321 -10.711 1 86.78 103 SER B N 1
ATOM 3490 C CA . SER B 1 103 ? 9.289 -2.553 -10.155 1 86.78 103 SER B CA 1
ATOM 3491 C C . SER B 1 103 ? 9.35 -2.759 -8.645 1 86.78 103 SER B C 1
ATOM 3493 O O . SER B 1 103 ? 8.667 -2.064 -7.89 1 86.78 103 SER B O 1
ATOM 3495 N N . ILE B 1 104 ? 10.247 -3.59 -8.23 1 88.01 104 ILE B N 1
ATOM 3496 C CA . ILE B 1 104 ? 10.215 -4.037 -6.842 1 88.01 104 ILE B CA 1
ATOM 3497 C C . ILE B 1 104 ? 10.798 -2.953 -5.937 1 88.01 104 ILE B C 1
ATOM 3499 O O . ILE B 1 104 ? 10.453 -2.869 -4.756 1 88.01 104 ILE B O 1
ATOM 3503 N N . SER B 1 105 ? 11.665 -2.138 -6.486 1 84.01 105 SER B N 1
ATOM 3504 C CA . SER B 1 105 ? 12.265 -1.068 -5.696 1 84.01 105 SER B CA 1
ATOM 3505 C C . SER B 1 105 ? 11.249 0.026 -5.384 1 84.01 105 SER B C 1
ATOM 3507 O O . SER B 1 105 ? 11.495 0.886 -4.536 1 84.01 105 SER B O 1
ATOM 3509 N N . ARG B 1 106 ? 10.066 -0.054 -5.931 1 82.38 106 ARG B N 1
ATOM 3510 C CA . ARG B 1 106 ? 9.026 0.957 -5.765 1 82.38 106 ARG B CA 1
ATOM 3511 C C . ARG B 1 106 ? 7.806 0.376 -5.059 1 82.38 106 ARG B C 1
ATOM 3513 O O . ARG B 1 106 ? 6.68 0.828 -5.28 1 82.38 106 ARG B O 1
ATOM 3520 N N . THR B 1 107 ? 8.044 -0.622 -4.412 1 88.68 107 THR B N 1
ATOM 3521 C CA . THR B 1 107 ? 6.926 -1.26 -3.725 1 88.68 107 THR B CA 1
ATOM 3522 C C . THR B 1 107 ? 7.291 -1.578 -2.278 1 88.68 107 THR B C 1
ATOM 3524 O O . THR B 1 107 ? 8.466 -1.764 -1.955 1 88.68 107 THR B O 1
ATOM 3527 N N . PHE B 1 108 ? 6.434 -1.504 -1.416 1 90.19 108 PHE B N 1
ATOM 3528 C CA . PHE B 1 108 ? 6.536 -1.924 -0.024 1 90.19 108 PHE B CA 1
ATOM 3529 C C . PHE B 1 108 ? 5.171 -2.331 0.519 1 90.19 108 PHE B C 1
ATOM 3531 O O . PHE B 1 108 ? 4.316 -1.479 0.766 1 90.19 108 PHE B O 1
ATOM 3538 N N . HIS B 1 109 ? 4.976 -3.573 0.598 1 94.29 109 HIS B N 1
ATOM 3539 C CA . HIS B 1 109 ? 3.688 -4.128 1 1 94.29 109 HIS B CA 1
ATOM 3540 C C . HIS B 1 109 ? 3.862 -5.461 1.718 1 94.29 109 HIS B C 1
ATOM 3542 O O . HIS B 1 109 ? 4.736 -6.255 1.36 1 94.29 109 HIS B O 1
ATOM 3548 N N . ILE B 1 110 ? 2.998 -5.745 2.615 1 94.85 110 ILE B N 1
ATOM 3549 C CA . ILE B 1 110 ? 3.106 -6.914 3.481 1 94.85 110 ILE B CA 1
ATOM 3550 C C . ILE B 1 110 ? 3.033 -8.187 2.64 1 94.85 110 ILE B C 1
ATOM 3552 O O . ILE B 1 110 ? 3.62 -9.21 3 1 94.85 110 ILE B O 1
ATOM 3556 N N . ASN B 1 111 ? 2.336 -8.125 1.474 1 97.8 111 ASN B N 1
ATOM 3557 C CA . ASN B 1 111 ? 2.127 -9.309 0.648 1 97.8 111 ASN B CA 1
ATOM 3558 C C . ASN B 1 111 ? 2.988 -9.273 -0.611 1 97.8 111 ASN B C 1
ATOM 3560 O O . ASN B 1 111 ? 2.661 -9.915 -1.611 1 97.8 111 ASN B O 1
ATOM 3564 N N . LEU B 1 112 ? 4.034 -8.486 -0.646 1 96.97 112 LEU B N 1
ATOM 3565 C CA . LEU B 1 112 ? 5.106 -8.501 -1.635 1 96.97 112 LEU B CA 1
ATOM 3566 C C . LEU B 1 112 ? 6.44 -8.854 -0.986 1 96.97 112 LEU B C 1
ATOM 3568 O O . LEU B 1 112 ? 6.723 -8.424 0.135 1 96.97 112 LEU B O 1
ATOM 3572 N N . VAL B 1 113 ? 7.206 -9.633 -1.663 1 95.81 113 VAL B N 1
ATOM 3573 C CA . VAL B 1 113 ? 8.518 -9.964 -1.115 1 95.81 113 VAL B CA 1
ATOM 3574 C C . VAL B 1 113 ? 9.333 -8.688 -0.919 1 95.81 113 VAL B C 1
ATOM 3576 O O . VAL B 1 113 ? 9.325 -7.801 -1.775 1 95.81 113 VAL B O 1
ATOM 3579 N N . THR B 1 114 ? 9.961 -8.641 0.136 1 91.81 114 THR B N 1
ATOM 3580 C CA . THR B 1 114 ? 10.729 -7.443 0.456 1 91.81 114 THR B CA 1
ATOM 3581 C C . THR B 1 114 ? 12.075 -7.456 -0.264 1 91.81 114 THR B C 1
ATOM 3583 O O . THR B 1 114 ? 12.819 -8.435 -0.183 1 91.81 114 THR B O 1
ATOM 3586 N N . TYR B 1 115 ? 12.269 -6.416 -0.967 1 89.56 115 TYR B N 1
ATOM 3587 C CA . TYR B 1 115 ? 13.536 -6.185 -1.651 1 89.56 115 TYR B CA 1
ATOM 3588 C C . TYR B 1 115 ? 14.564 -5.577 -0.704 1 89.56 115 TYR B C 1
ATOM 3590 O O . TYR B 1 115 ? 14.282 -4.587 -0.025 1 89.56 115 TYR B O 1
ATOM 3598 N N . LEU B 1 116 ? 15.785 -6.152 -0.67 1 87.07 116 LEU B N 1
ATOM 3599 C CA . LEU B 1 116 ? 16.758 -5.714 0.324 1 87.07 116 LEU B CA 1
ATOM 3600 C C . LEU B 1 116 ? 17.971 -5.078 -0.346 1 87.07 116 LEU B C 1
ATOM 3602 O O . LEU B 1 116 ? 18.718 -4.331 0.29 1 87.07 116 LEU B O 1
ATOM 3606 N N . GLY B 1 117 ? 18.208 -5.416 -1.581 1 87.19 117 GLY B N 1
ATOM 3607 C CA . GLY B 1 117 ? 19.361 -4.839 -2.253 1 87.19 117 GLY B CA 1
ATOM 3608 C C . GLY B 1 117 ? 19.701 -5.533 -3.558 1 87.19 117 GLY B C 1
ATOM 3609 O O . GLY B 1 117 ? 18.962 -6.409 -4.012 1 87.19 117 GLY B O 1
ATOM 3610 N N . TYR B 1 118 ? 20.778 -5.039 -4.18 1 87.45 118 TYR B N 1
ATOM 3611 C CA . TYR B 1 118 ? 21.194 -5.599 -5.461 1 87.45 118 TYR B CA 1
ATOM 3612 C C . TYR B 1 118 ? 22.713 -5.623 -5.578 1 87.45 118 TYR B C 1
ATOM 3614 O O . TYR B 1 118 ? 23.415 -5.03 -4.756 1 87.45 118 TYR B O 1
ATOM 3622 N N . CYS B 1 119 ? 23.173 -6.395 -6.456 1 87.6 119 CYS B N 1
ATOM 3623 C CA . CYS B 1 119 ? 24.579 -6.457 -6.839 1 87.6 119 CYS B CA 1
ATOM 3624 C C . CYS B 1 119 ? 24.737 -6.359 -8.352 1 87.6 119 CYS B C 1
ATOM 3626 O O . CYS B 1 119 ? 24.035 -7.043 -9.099 1 87.6 119 CYS B O 1
ATOM 3628 N N . VAL B 1 120 ? 25.477 -5.392 -8.768 1 83.61 120 VAL B N 1
ATOM 3629 C CA . VAL B 1 120 ? 25.916 -5.296 -10.156 1 83.61 120 VAL B CA 1
ATOM 3630 C C . VAL B 1 120 ? 27.434 -5.144 -10.209 1 83.61 120 VAL B C 1
ATOM 3632 O O . VAL B 1 120 ? 27.979 -4.129 -9.769 1 83.61 120 VAL B O 1
ATOM 3635 N N . ASP B 1 121 ? 28.096 -6.206 -10.624 1 81.15 121 ASP B N 1
ATOM 3636 C CA . ASP B 1 121 ? 29.555 -6.203 -10.646 1 81.15 121 ASP B CA 1
ATOM 3637 C C . ASP B 1 121 ? 30.088 -6.963 -11.859 1 81.15 121 ASP B C 1
ATOM 3639 O O . ASP B 1 121 ? 30.033 -8.194 -11.9 1 81.15 121 ASP B O 1
ATOM 3643 N N . ARG B 1 122 ? 30.727 -6.352 -12.8 1 75.41 122 ARG B N 1
ATOM 3644 C CA . ARG B 1 122 ? 31.379 -6.928 -13.971 1 75.41 122 ARG B CA 1
ATOM 3645 C C . ARG B 1 122 ? 30.482 -7.963 -14.643 1 75.41 122 ARG B C 1
ATOM 3647 O O . ARG B 1 122 ? 30.913 -9.087 -14.909 1 75.41 122 ARG B O 1
ATOM 3654 N N . GLY B 1 123 ? 29.226 -7.637 -14.862 1 72.98 123 GLY B N 1
ATOM 3655 C CA . GLY B 1 123 ? 28.314 -8.526 -15.564 1 72.98 123 GLY B CA 1
ATOM 3656 C C . GLY B 1 123 ? 27.514 -9.417 -14.633 1 72.98 123 GLY B C 1
ATOM 3657 O O . GLY B 1 123 ? 26.518 -10.017 -15.043 1 72.98 123 GLY B O 1
ATOM 3658 N N . ARG B 1 124 ? 27.999 -9.53 -13.456 1 82.44 124 ARG B N 1
ATOM 3659 C CA . ARG B 1 124 ? 27.253 -10.303 -12.467 1 82.44 124 ARG B CA 1
ATOM 3660 C C . ARG B 1 124 ? 26.154 -9.46 -11.829 1 82.44 124 ARG B C 1
ATOM 3662 O O . ARG B 1 124 ? 26.391 -8.315 -11.439 1 82.44 124 ARG B O 1
ATOM 3669 N N . ARG B 1 125 ? 24.967 -10.057 -11.877 1 86.89 125 ARG B N 1
ATOM 3670 C CA . ARG B 1 125 ? 23.805 -9.358 -11.338 1 86.89 125 ARG B CA 1
ATOM 3671 C C . ARG B 1 125 ? 23.06 -10.229 -10.331 1 86.89 125 ARG B C 1
ATOM 3673 O O . ARG B 1 125 ? 22.885 -11.429 -10.551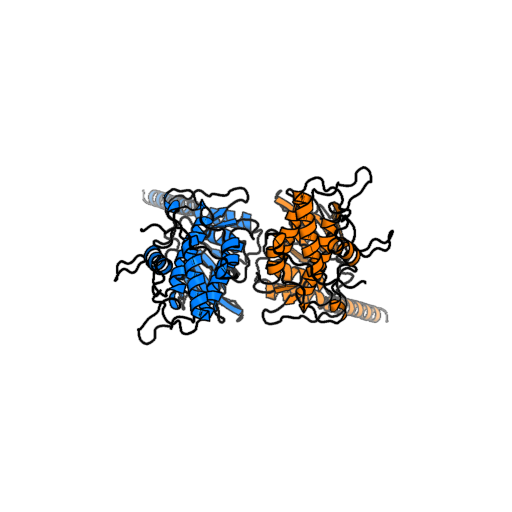 1 86.89 125 ARG B O 1
ATOM 3680 N N . ALA B 1 126 ? 22.746 -9.631 -9.227 1 90.93 126 ALA B N 1
ATOM 3681 C CA . ALA B 1 126 ? 22.009 -10.36 -8.198 1 90.93 126 ALA B CA 1
ATOM 3682 C C . ALA B 1 126 ? 20.988 -9.457 -7.512 1 90.93 126 ALA B C 1
ATOM 3684 O O . ALA B 1 126 ? 21.197 -8.247 -7.399 1 90.93 126 ALA B O 1
ATOM 3685 N N . LEU B 1 127 ? 19.933 -10.004 -7.134 1 90.86 127 LEU B N 1
ATOM 3686 C CA . LEU B 1 127 ? 18.912 -9.355 -6.318 1 90.86 127 LEU B CA 1
ATOM 3687 C C . LEU B 1 127 ? 18.757 -10.065 -4.977 1 90.86 127 LEU B C 1
ATOM 3689 O O . LEU B 1 127 ? 18.731 -11.297 -4.921 1 90.86 127 LEU B O 1
ATOM 3693 N N . ILE B 1 128 ? 18.711 -9.356 -3.908 1 92.81 128 ILE B N 1
ATOM 3694 C CA . ILE B 1 128 ? 18.619 -9.903 -2.558 1 92.81 128 ILE B CA 1
ATOM 3695 C C . ILE B 1 128 ? 17.23 -9.631 -1.985 1 92.81 128 ILE B C 1
ATOM 3697 O O . ILE B 1 128 ? 16.78 -8.483 -1.95 1 92.81 128 ILE B O 1
ATOM 3701 N N . TYR B 1 129 ? 16.569 -10.71 -1.512 1 93.93 129 TYR B N 1
ATOM 3702 C CA . TYR B 1 129 ? 15.216 -10.627 -0.974 1 93.93 129 TYR B CA 1
ATOM 3703 C C . TYR B 1 129 ? 15.145 -11.237 0.421 1 93.93 129 TYR B C 1
ATOM 3705 O O . TYR B 1 129 ? 16.039 -11.984 0.824 1 93.93 129 TYR B O 1
ATOM 3713 N N . GLU B 1 130 ? 14.1 -10.854 1.132 1 94.25 130 GLU B N 1
ATOM 3714 C CA . GLU B 1 130 ? 13.787 -11.603 2.345 1 94.25 130 GLU B CA 1
ATOM 3715 C C . GLU B 1 130 ? 13.555 -13.08 2.038 1 94.25 130 GLU B C 1
ATOM 3717 O O . GLU B 1 130 ? 13.063 -13.426 0.962 1 94.25 130 GLU B O 1
ATOM 3722 N N . PHE B 1 131 ? 13.931 -13.934 2.951 1 96.42 131 PHE B N 1
ATOM 3723 C CA . PHE B 1 131 ? 13.787 -15.376 2.79 1 96.42 131 PHE B CA 1
ATOM 3724 C C . PHE B 1 131 ? 12.388 -15.829 3.191 1 96.42 131 PHE B C 1
ATOM 3726 O O . PHE B 1 131 ? 11.858 -15.392 4.215 1 96.42 131 PHE B O 1
ATOM 3733 N N . MET B 1 132 ? 11.744 -16.662 2.422 1 96.8 132 MET B N 1
ATOM 3734 C CA . MET B 1 132 ? 10.429 -17.243 2.677 1 96.8 132 MET B CA 1
ATOM 3735 C C . MET B 1 132 ? 10.55 -18.713 3.066 1 96.8 132 MET B C 1
ATOM 3737 O O . MET B 1 132 ? 10.682 -19.58 2.201 1 96.8 132 MET B O 1
ATOM 3741 N N . PRO B 1 133 ? 10.37 -19.02 4.299 1 95.92 133 PRO B N 1
ATOM 3742 C CA . PRO B 1 133 ? 10.735 -20.345 4.806 1 95.92 133 PRO B CA 1
ATOM 3743 C C . PRO B 1 133 ? 9.789 -21.442 4.323 1 95.92 133 PRO B C 1
ATOM 3745 O O . PRO B 1 133 ? 10.19 -22.604 4.213 1 95.92 133 PRO B O 1
ATOM 3748 N N . LYS B 1 134 ? 8.542 -21.184 4.005 1 96.26 134 LYS B N 1
ATOM 3749 C CA . LYS B 1 134 ? 7.588 -22.226 3.636 1 96.26 134 LYS B CA 1
ATOM 3750 C C . LYS B 1 134 ? 7.56 -22.435 2.125 1 96.26 134 LYS B C 1
ATOM 3752 O O . LYS B 1 134 ? 6.798 -23.263 1.622 1 96.26 134 LYS B O 1
ATOM 3757 N N . GLY B 1 135 ? 8.337 -21.623 1.366 1 95.15 135 GLY B N 1
ATOM 3758 C CA . GLY B 1 135 ? 8.471 -21.821 -0.068 1 95.15 135 GLY B CA 1
ATOM 3759 C C . GLY B 1 135 ? 7.241 -21.395 -0.847 1 95.15 135 GLY B C 1
ATOM 3760 O O . GLY B 1 135 ? 6.54 -20.463 -0.449 1 95.15 135 GLY B O 1
ATOM 3761 N N . SER B 1 136 ? 7.034 -22.02 -1.964 1 95.53 136 SER B N 1
ATOM 3762 C CA . SER B 1 136 ? 6.007 -21.608 -2.916 1 95.53 136 SER B CA 1
ATOM 3763 C C . SER B 1 136 ? 4.64 -22.161 -2.527 1 95.53 136 SER B C 1
ATOM 3765 O O . SER B 1 136 ? 4.538 -23.281 -2.024 1 95.53 136 SER B O 1
ATOM 3767 N N . LEU B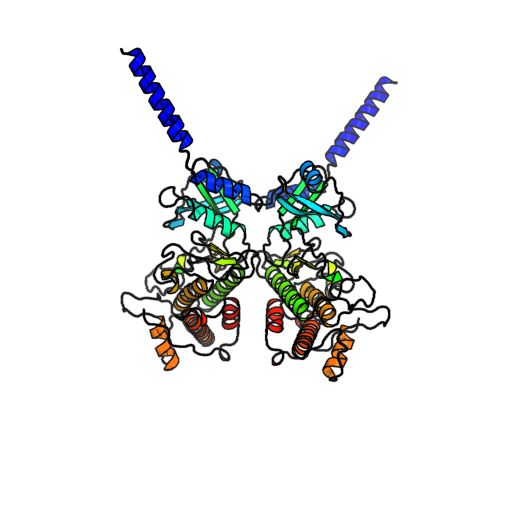 1 137 ? 3.612 -21.46 -2.834 1 97.15 137 LEU B N 1
ATOM 3768 C CA . LEU B 1 137 ? 2.225 -21.853 -2.611 1 97.15 137 LEU B CA 1
ATOM 3769 C C . LEU B 1 137 ? 1.889 -23.125 -3.381 1 97.15 137 LEU B C 1
ATOM 3771 O O . LEU B 1 137 ? 1.029 -23.903 -2.96 1 97.15 137 LEU B O 1
ATOM 3775 N N . GLU B 1 138 ? 2.558 -23.379 -4.448 1 94.25 138 GLU B N 1
ATOM 3776 C CA . GLU B 1 138 ? 2.319 -24.535 -5.307 1 94.25 138 GLU B CA 1
ATOM 3777 C C . GLU B 1 138 ? 2.405 -25.838 -4.517 1 94.25 138 GLU B C 1
ATOM 3779 O O . GLU B 1 138 ? 1.686 -26.796 -4.809 1 94.25 138 GLU B O 1
ATOM 3784 N N . LYS B 1 139 ? 3.149 -25.86 -3.481 1 93.03 139 LYS B N 1
ATOM 3785 C CA . LYS B 1 139 ? 3.363 -27.049 -2.661 1 93.03 139 LYS B CA 1
ATOM 3786 C C . LYS B 1 139 ? 2.137 -27.356 -1.807 1 93.03 139 LYS B C 1
ATOM 3788 O O . LYS B 1 139 ? 2.006 -28.46 -1.274 1 93.03 139 LYS B O 1
ATOM 3793 N N . TYR B 1 140 ? 1.236 -26.357 -1.739 1 94.15 140 TYR B N 1
ATOM 3794 C CA . TYR B 1 140 ? 0.244 -26.466 -0.675 1 94.15 140 TYR B CA 1
ATOM 3795 C C . TYR B 1 140 ? -1.17 -26.465 -1.246 1 94.15 140 TYR B C 1
ATOM 3797 O O . TYR B 1 140 ? -2.149 -26.453 -0.496 1 94.15 140 TYR B O 1
ATOM 3805 N N . ILE B 1 141 ? -1.333 -26.402 -2.539 1 93.27 141 ILE B N 1
ATOM 3806 C CA . ILE B 1 141 ? -2.681 -26.156 -3.04 1 93.27 141 ILE B CA 1
ATOM 3807 C C . ILE B 1 141 ? -3.252 -27.439 -3.64 1 93.27 141 ILE B C 1
ATOM 3809 O O . ILE B 1 141 ? -4.463 -27.55 -3.846 1 93.27 141 ILE B O 1
ATOM 3813 N N . TYR B 1 142 ? -2.493 -28.452 -3.935 1 87.76 142 TYR B N 1
ATOM 3814 C CA . TYR B 1 142 ? -3.01 -29.638 -4.608 1 87.76 142 TYR B CA 1
ATOM 3815 C C . TYR B 1 142 ? -3.128 -30.808 -3.638 1 87.76 142 TYR B C 1
ATOM 3817 O O . TYR B 1 142 ? -2.336 -30.927 -2.7 1 87.76 142 TYR B O 1
ATOM 3825 N N . TYR B 1 143 ? -4.205 -31.465 -3.838 1 77.53 143 TYR B N 1
ATOM 3826 C CA . TYR B 1 143 ? -4.401 -32.667 -3.035 1 77.53 143 TYR B CA 1
ATOM 3827 C C . TYR B 1 143 ? -3.505 -33.8 -3.522 1 77.53 143 TYR B C 1
ATOM 3829 O O . TYR B 1 143 ? -3.49 -34.12 -4.713 1 77.53 143 TYR B O 1
ATOM 3837 N N . LYS B 1 144 ? -2.437 -34.024 -2.777 1 67.79 144 LYS B N 1
ATOM 3838 C CA . LYS B 1 144 ? -1.56 -35.134 -3.137 1 67.79 144 LYS B CA 1
ATOM 3839 C C . LYS B 1 144 ? -1.787 -36.333 -2.221 1 67.79 144 LYS B C 1
ATOM 3841 O O . LYS B 1 144 ? -1.905 -36.178 -1.004 1 67.79 144 LYS B O 1
ATOM 3846 N N . VAL B 1 145 ? -2.324 -37.469 -2.775 1 53.56 145 VAL B N 1
ATOM 3847 C CA . VAL B 1 145 ? -2.572 -38.71 -2.048 1 53.56 145 VAL B CA 1
ATOM 3848 C C . VAL B 1 145 ? -1.244 -39.352 -1.653 1 53.56 145 VAL B C 1
ATOM 3850 O O . VAL B 1 145 ? -1.201 -40.215 -0.773 1 53.56 145 VAL B O 1
ATOM 3853 N N . SER B 1 146 ? -0.166 -38.773 -2.242 1 52.99 146 SER B N 1
ATOM 3854 C CA . SER B 1 146 ? 1.019 -39.594 -2.012 1 52.99 146 SER B CA 1
ATOM 3855 C C . SER B 1 146 ? 1.632 -39.309 -0.645 1 52.99 146 SER B C 1
ATOM 3857 O O . SER B 1 146 ? 1.525 -38.193 -0.131 1 52.99 146 SER B O 1
ATOM 3859 N N . VAL B 1 147 ? 2.236 -40.326 0.015 1 50.16 147 VAL B N 1
ATOM 3860 C CA . VAL B 1 147 ? 2.942 -40.396 1.29 1 50.16 147 VAL B CA 1
ATOM 3861 C C . VAL B 1 147 ? 4.096 -39.395 1.298 1 50.16 147 VAL B C 1
ATOM 3863 O O . VAL B 1 147 ? 4.953 -39.42 0.412 1 50.16 147 VAL B O 1
ATOM 3866 N N . GLY B 1 148 ? 4.212 -38.367 2.222 1 49.51 148 GLY B N 1
ATOM 3867 C CA . GLY B 1 148 ? 5.298 -37.425 2.439 1 49.51 148 GLY B CA 1
ATOM 3868 C C . GLY B 1 148 ? 5.038 -36.063 1.822 1 49.51 148 GLY B C 1
ATOM 3869 O O . GLY B 1 148 ? 5.821 -35.13 2.012 1 49.51 148 GLY B O 1
ATOM 3870 N N . ALA B 1 149 ? 4.133 -36.088 0.811 1 53.41 149 ALA B N 1
ATOM 3871 C CA . ALA B 1 149 ? 3.833 -34.836 0.121 1 53.41 149 ALA B CA 1
ATOM 3872 C C . ALA B 1 149 ? 3.156 -33.841 1.058 1 53.41 149 ALA B C 1
ATOM 3874 O O . ALA B 1 149 ? 2.412 -34.235 1.959 1 53.41 149 ALA B O 1
ATOM 3875 N N . GLN B 1 150 ? 3.727 -32.683 1.135 1 61.37 150 GLN B N 1
ATOM 3876 C CA . GLN B 1 150 ? 3.111 -31.638 1.946 1 61.37 150 GLN B CA 1
ATOM 3877 C C . GLN B 1 150 ? 1.612 -31.545 1.677 1 61.37 150 GLN B C 1
ATOM 3879 O O . GLN B 1 150 ? 1.181 -31.565 0.522 1 61.37 150 GLN B O 1
ATOM 3884 N N . SER B 1 151 ? 0.931 -31.705 2.782 1 77.89 151 SER B N 1
ATOM 3885 C CA . SER B 1 151 ? -0.527 -31.744 2.764 1 77.89 151 SER B CA 1
ATOM 3886 C C . SER B 1 151 ? -1.113 -30.386 2.393 1 77.89 151 SER B C 1
ATOM 3888 O O . SER B 1 151 ? -0.511 -29.347 2.674 1 77.89 151 SER B O 1
ATOM 3890 N N . ARG B 1 152 ? -2.032 -30.444 1.475 1 89.14 152 ARG B N 1
ATOM 3891 C CA . ARG B 1 152 ? -2.846 -29.28 1.141 1 89.14 152 ARG B CA 1
ATOM 3892 C C . ARG B 1 152 ? -3.228 -28.501 2.395 1 89.14 152 ARG B C 1
ATOM 3894 O O . ARG B 1 152 ? -3.59 -29.093 3.414 1 89.14 152 ARG B O 1
ATOM 3901 N N . LEU B 1 153 ? -3.017 -27.21 2.399 1 92.93 153 LEU B N 1
ATOM 3902 C CA . LEU B 1 153 ? -3.44 -26.348 3.496 1 92.93 153 LEU B CA 1
ATOM 3903 C C . LEU B 1 153 ? -4.96 -26.338 3.625 1 92.93 153 LEU B C 1
ATOM 3905 O O . LEU B 1 153 ? -5.671 -26.575 2.646 1 92.93 153 LEU B O 1
ATOM 3909 N N . GLY B 1 154 ? -5.419 -26.156 4.844 1 92.5 154 GLY B N 1
ATOM 3910 C CA . GLY B 1 154 ? -6.849 -25.991 5.051 1 92.5 154 GLY B CA 1
ATOM 3911 C C . GLY B 1 154 ? -7.439 -24.846 4.249 1 92.5 154 GLY B C 1
ATOM 3912 O O . GLY B 1 154 ? -6.755 -23.858 3.972 1 92.5 154 GLY B O 1
ATOM 3913 N N . LEU B 1 155 ? -8.7 -24.978 3.937 1 94.51 155 LEU B N 1
ATOM 3914 C CA . LEU B 1 155 ? -9.362 -24.037 3.04 1 94.51 155 LEU B CA 1
ATOM 3915 C C . LEU B 1 155 ? -9.328 -22.624 3.613 1 94.51 155 LEU B C 1
ATOM 3917 O O . LEU B 1 155 ? -9.19 -21.651 2.868 1 94.51 155 LEU B O 1
ATOM 3921 N N . MET B 1 156 ? -9.474 -22.473 4.938 1 95.38 156 MET B N 1
ATOM 3922 C CA . MET B 1 156 ? -9.488 -21.139 5.531 1 95.38 156 MET B CA 1
ATOM 3923 C C . MET B 1 156 ? -8.128 -20.464 5.387 1 95.38 156 MET B C 1
ATOM 3925 O O . MET B 1 156 ? -8.051 -19.257 5.156 1 95.38 156 MET B O 1
ATOM 3929 N N . THR B 1 157 ? -7.106 -21.249 5.52 1 96.13 157 THR B N 1
ATOM 3930 C CA . THR B 1 157 ? -5.765 -20.719 5.301 1 96.13 157 THR B CA 1
ATOM 3931 C C . THR B 1 157 ? -5.584 -20.289 3.848 1 96.13 157 THR B C 1
ATOM 3933 O O . THR B 1 157 ? -5.067 -19.203 3.576 1 96.13 157 THR B O 1
ATOM 3936 N N . LEU B 1 158 ? -6.053 -21.13 2.973 1 97.16 158 LEU B N 1
ATOM 3937 C CA . LEU B 1 158 ? -5.972 -20.809 1.552 1 97.16 158 LEU B CA 1
ATOM 3938 C C . LEU B 1 158 ? -6.782 -19.558 1.23 1 97.16 158 LEU B C 1
ATOM 3940 O O . LEU B 1 158 ? -6.362 -18.733 0.415 1 97.16 158 LEU B O 1
ATOM 3944 N N . TYR B 1 159 ? -7.89 -19.489 1.894 1 97.63 159 TYR B N 1
ATOM 3945 C CA . TYR B 1 159 ? -8.746 -18.32 1.726 1 97.63 159 TYR B CA 1
ATOM 3946 C C . TYR B 1 159 ? -8.023 -17.048 2.156 1 97.63 159 TYR B C 1
ATOM 3948 O O . TYR B 1 159 ? -8.03 -16.048 1.434 1 97.63 159 TYR B O 1
ATOM 3956 N N . ASN B 1 160 ? -7.374 -17.051 3.233 1 97.9 160 ASN B N 1
ATOM 3957 C CA . ASN B 1 160 ? -6.615 -15.904 3.72 1 97.9 160 ASN B CA 1
ATOM 3958 C C . ASN B 1 160 ? -5.451 -15.567 2.793 1 97.9 160 ASN B C 1
ATOM 3960 O O . ASN B 1 160 ? -5.148 -14.394 2.57 1 97.9 160 ASN B O 1
ATOM 3964 N N . ILE B 1 161 ? -4.842 -16.563 2.287 1 98.59 161 ILE B N 1
ATOM 3965 C CA . ILE B 1 161 ? -3.764 -16.379 1.322 1 98.59 161 ILE B CA 1
ATOM 3966 C C . ILE B 1 161 ? -4.301 -15.683 0.074 1 98.59 161 ILE B C 1
ATOM 3968 O O . ILE B 1 161 ? -3.693 -14.734 -0.426 1 98.59 161 ILE B O 1
ATOM 3972 N N . ALA B 1 162 ? -5.437 -16.136 -0.387 1 98.69 162 ALA B N 1
ATOM 3973 C CA . ALA B 1 162 ? -6.058 -15.536 -1.565 1 98.69 162 ALA B CA 1
ATOM 3974 C C . ALA B 1 162 ? -6.338 -14.052 -1.342 1 98.69 162 ALA B C 1
ATOM 3976 O O . ALA B 1 162 ? -6.087 -13.227 -2.223 1 98.69 162 ALA B O 1
ATOM 3977 N N . ILE B 1 163 ? -6.804 -13.742 -0.208 1 98.31 163 ILE B N 1
ATOM 3978 C CA . ILE B 1 163 ? -7.107 -12.353 0.122 1 98.31 163 ILE B CA 1
ATOM 3979 C C . ILE B 1 163 ? -5.818 -11.535 0.141 1 98.31 163 ILE B C 1
ATOM 3981 O O . ILE B 1 163 ? -5.773 -10.423 -0.392 1 98.31 163 ILE B O 1
ATOM 3985 N N . GLY B 1 164 ? -4.784 -12.039 0.745 1 98.22 164 GLY B N 1
ATOM 3986 C CA . GLY B 1 164 ? -3.502 -11.353 0.775 1 98.22 164 GLY B CA 1
ATOM 3987 C C . GLY B 1 164 ? -2.953 -11.052 -0.606 1 98.22 164 GLY B C 1
ATOM 3988 O O . GLY B 1 164 ? -2.468 -9.948 -0.861 1 98.22 164 GLY B O 1
ATOM 3989 N N . ILE B 1 165 ? -3.054 -11.997 -1.498 1 98.75 165 ILE B N 1
ATOM 3990 C CA . ILE B 1 165 ? -2.571 -11.816 -2.863 1 98.75 165 ILE B CA 1
ATOM 3991 C C . ILE B 1 165 ? -3.403 -10.747 -3.567 1 98.75 165 ILE B C 1
ATOM 3993 O O . ILE B 1 165 ? -2.859 -9.892 -4.27 1 98.75 165 ILE B O 1
ATOM 3997 N N . ALA B 1 166 ? -4.684 -10.839 -3.356 1 98.58 166 ALA B N 1
ATOM 3998 C CA . ALA B 1 166 ? -5.569 -9.844 -3.956 1 98.58 166 ALA B CA 1
ATOM 3999 C C . ALA B 1 166 ? -5.23 -8.44 -3.463 1 98.58 166 ALA B C 1
ATOM 4001 O O . ALA B 1 166 ? -5.207 -7.489 -4.248 1 98.58 166 ALA B O 1
ATOM 4002 N N . ASP B 1 167 ? -4.96 -8.304 -2.224 1 97.49 167 ASP B N 1
ATOM 4003 C CA . ASP B 1 167 ? -4.583 -7.019 -1.645 1 97.49 167 ASP B CA 1
ATOM 4004 C C . ASP B 1 167 ? -3.3 -6.485 -2.279 1 97.49 167 ASP B C 1
ATOM 4006 O O . ASP B 1 167 ? -3.195 -5.292 -2.57 1 97.49 167 ASP B O 1
ATOM 4010 N N . ALA B 1 168 ? -2.373 -7.325 -2.461 1 98.14 168 ALA B N 1
ATOM 4011 C CA . ALA B 1 168 ? -1.107 -6.932 -3.074 1 98.14 168 ALA B CA 1
ATOM 4012 C C . ALA B 1 168 ? -1.316 -6.458 -4.509 1 98.14 168 ALA B C 1
ATOM 4014 O O . ALA B 1 168 ? -0.725 -5.462 -4.933 1 98.14 168 ALA B O 1
ATOM 4015 N N . LEU B 1 169 ? -2.114 -7.189 -5.226 1 98.35 169 LEU B N 1
ATOM 4016 C CA . LEU B 1 169 ? -2.373 -6.811 -6.61 1 98.35 169 LEU B CA 1
ATOM 4017 C C . LEU B 1 169 ? -3.119 -5.482 -6.681 1 98.35 169 LEU B C 1
ATOM 4019 O O . LEU B 1 169 ? -2.856 -4.664 -7.565 1 98.35 169 LEU B O 1
ATOM 4023 N N . GLN B 1 170 ? -4.083 -5.33 -5.77 1 96.95 170 GLN B N 1
ATOM 4024 C CA . GLN B 1 170 ? -4.76 -4.041 -5.688 1 96.95 170 GLN B CA 1
ATOM 4025 C C . GLN B 1 170 ? -3.762 -2.908 -5.466 1 96.95 170 GLN B C 1
ATOM 4027 O O . GLN B 1 170 ? -3.861 -1.853 -6.096 1 96.95 170 GLN B O 1
ATOM 4032 N N . TYR B 1 171 ? -2.806 -3.104 -4.612 1 96.69 171 TYR B N 1
ATOM 4033 C CA . TYR B 1 171 ? -1.751 -2.136 -4.333 1 96.69 171 TYR B CA 1
ATOM 4034 C C . TYR B 1 171 ? -0.92 -1.86 -5.58 1 96.69 171 TYR B C 1
ATOM 4036 O O . TYR B 1 171 ? -0.688 -0.702 -5.935 1 96.69 171 TYR B O 1
ATOM 4044 N N . LEU B 1 172 ? -0.522 -2.885 -6.279 1 96.45 172 LEU B N 1
ATOM 4045 C CA . LEU B 1 172 ? 0.297 -2.735 -7.477 1 96.45 172 LEU B CA 1
ATOM 4046 C C . LEU B 1 172 ? -0.455 -1.965 -8.557 1 96.45 172 LEU B C 1
ATOM 4048 O O . LEU B 1 172 ? 0.145 -1.19 -9.305 1 96.45 172 LEU B O 1
ATOM 4052 N N . HIS B 1 173 ? -1.73 -2.169 -8.621 1 95.17 173 HIS B N 1
ATOM 4053 C CA . HIS B 1 173 ? -2.536 -1.629 -9.711 1 95.17 173 HIS B CA 1
ATOM 4054 C C . HIS B 1 173 ? -2.938 -0.184 -9.435 1 95.17 173 HIS B C 1
ATOM 4056 O O . HIS B 1 173 ? -3.317 0.545 -10.354 1 95.17 173 HIS B O 1
ATOM 4062 N N . GLY B 1 174 ? -2.907 0.181 -8.129 1 90.89 174 GLY B N 1
ATOM 4063 C CA . GLY B 1 174 ? -3.426 1.519 -7.897 1 90.89 174 GLY B CA 1
ATOM 4064 C C . GLY B 1 174 ? -2.864 2.169 -6.647 1 90.89 174 GLY B C 1
ATOM 4065 O O . GLY B 1 174 ? -3.111 3.349 -6.389 1 90.89 174 GLY B O 1
ATOM 4066 N N . GLY B 1 175 ? -2.175 1.42 -5.858 1 90.67 175 GLY B N 1
ATOM 4067 C CA . GLY B 1 175 ? -1.669 1.943 -4.599 1 90.67 175 GLY B CA 1
ATOM 4068 C C . GLY B 1 175 ? -0.283 2.547 -4.717 1 90.67 175 GLY B C 1
ATOM 4069 O O . GLY B 1 175 ? 0.149 3.298 -3.84 1 90.67 175 GLY B O 1
ATOM 4070 N N . CYS B 1 176 ? 0.398 2.273 -5.781 1 88.5 176 CYS B N 1
ATOM 4071 C CA . CYS B 1 176 ? 1.732 2.813 -6.017 1 88.5 176 CYS B CA 1
ATOM 4072 C C . CYS B 1 176 ? 1.672 4.038 -6.921 1 88.5 176 CYS B C 1
ATOM 4074 O O . CYS B 1 176 ? 0.766 4.162 -7.748 1 88.5 176 CYS B O 1
ATOM 4076 N N . PRO B 1 177 ? 2.603 4.934 -6.725 1 82.42 177 PRO B N 1
ATOM 4077 C CA . PRO B 1 177 ? 2.656 6.085 -7.63 1 82.42 177 PRO B CA 1
ATOM 4078 C C . PRO B 1 177 ? 2.743 5.677 -9.099 1 82.42 177 PRO B C 1
ATOM 4080 O O . PRO B 1 177 ? 2.16 6.339 -9.962 1 82.42 177 PRO B O 1
ATOM 4083 N N . THR B 1 178 ? 3.505 4.604 -9.313 1 84.48 178 THR B N 1
ATOM 4084 C CA . THR B 1 178 ? 3.547 3.989 -10.635 1 84.48 178 THR B CA 1
ATOM 4085 C C . THR B 1 178 ? 2.884 2.615 -10.614 1 84.48 178 THR B C 1
ATOM 4087 O O . THR B 1 178 ? 3.28 1.741 -9.839 1 84.48 178 THR B O 1
ATOM 4090 N N . ARG B 1 179 ? 1.866 2.526 -11.456 1 89.42 179 ARG B N 1
ATOM 4091 C CA . ARG B 1 179 ? 1.171 1.244 -11.513 1 89.42 179 ARG B CA 1
ATOM 4092 C C . ARG B 1 179 ? 2.087 0.148 -12.048 1 89.42 179 ARG B C 1
ATOM 4094 O O . ARG B 1 179 ? 2.875 0.383 -12.966 1 89.42 179 ARG B O 1
ATOM 4101 N N . ILE B 1 180 ? 1.926 -1.015 -11.534 1 92.84 180 ILE B N 1
ATOM 4102 C CA . ILE B 1 180 ? 2.769 -2.14 -11.923 1 92.84 180 ILE B CA 1
ATOM 4103 C C . ILE B 1 180 ? 1.894 -3.311 -12.365 1 92.84 180 ILE B C 1
ATOM 4105 O O . ILE B 1 180 ? 0.999 -3.738 -11.631 1 92.84 180 ILE B O 1
ATOM 4109 N N . LEU B 1 181 ? 2.082 -3.765 -13.578 1 93.21 181 LEU B N 1
ATOM 4110 C CA . LEU B 1 181 ? 1.512 -5.025 -14.043 1 93.21 181 LEU B CA 1
ATOM 4111 C C . LEU B 1 181 ? 2.493 -6.174 -13.835 1 93.21 181 LEU B C 1
ATOM 4113 O O . LEU B 1 181 ? 3.618 -6.135 -14.339 1 93.21 181 LEU B O 1
ATOM 4117 N N . HIS B 1 182 ? 2.143 -7.133 -13.097 1 94.48 182 HIS B N 1
ATOM 4118 C CA . HIS B 1 182 ? 3.052 -8.23 -12.784 1 94.48 182 HIS B CA 1
ATOM 4119 C C . HIS B 1 182 ? 3.24 -9.15 -13.985 1 94.48 182 HIS B C 1
ATOM 4121 O O . HIS B 1 182 ? 4.37 -9.485 -14.346 1 94.48 182 HIS B O 1
ATOM 4127 N N . LEU B 1 183 ? 2.099 -9.707 -14.59 1 93.08 183 LEU B N 1
ATOM 4128 C CA . LEU B 1 183 ? 1.988 -10.43 -15.852 1 93.08 183 LEU B CA 1
ATOM 4129 C C . LEU B 1 183 ? 2.411 -11.885 -15.684 1 93.08 183 LEU B C 1
ATOM 4131 O O . LEU B 1 183 ? 2.466 -12.637 -16.66 1 93.08 183 LEU B O 1
ATOM 4135 N N . ASP B 1 184 ? 2.658 -12.33 -14.403 1 92.8 184 ASP B N 1
ATOM 4136 C CA . ASP B 1 184 ? 3.015 -13.729 -14.184 1 92.8 184 ASP B CA 1
ATOM 4137 C C . ASP B 1 184 ? 2.551 -14.206 -12.81 1 92.8 184 ASP B C 1
ATOM 4139 O O . ASP B 1 184 ? 3.33 -14.793 -12.056 1 92.8 184 ASP B O 1
ATOM 4143 N N . ILE B 1 185 ? 1.313 -14.025 -12.496 1 97.19 185 ILE B N 1
ATOM 4144 C CA . ILE B 1 185 ? 0.711 -14.497 -11.253 1 97.19 185 ILE B CA 1
ATOM 4145 C C . ILE B 1 185 ? 0.407 -15.989 -11.362 1 97.19 185 ILE B C 1
ATOM 4147 O O . ILE B 1 185 ? -0.339 -16.414 -12.247 1 97.19 185 ILE B O 1
ATOM 4151 N N . LYS B 1 186 ? 1.021 -16.787 -10.569 1 96.44 186 LYS B N 1
ATOM 4152 C CA . LYS B 1 186 ? 0.842 -18.234 -10.481 1 96.44 186 LYS B CA 1
ATOM 4153 C C . LYS B 1 186 ? 1.314 -18.766 -9.131 1 96.44 186 LYS B C 1
ATOM 4155 O O . LYS B 1 186 ? 2.056 -18.089 -8.416 1 96.44 186 LYS B O 1
ATOM 4160 N N . PRO B 1 187 ? 0.901 -19.921 -8.752 1 96.5 187 PRO B N 1
ATOM 4161 C CA . PRO B 1 187 ? 1.211 -20.444 -7.419 1 96.5 187 PRO B CA 1
ATOM 4162 C C . PRO B 1 187 ? 2.712 -20.522 -7.15 1 96.5 187 PRO B C 1
ATOM 4164 O O . PRO B 1 187 ? 3.151 -20.314 -6.016 1 96.5 187 PRO B O 1
ATOM 4167 N N . SER B 1 188 ? 3.553 -20.726 -8.179 1 94.84 188 SER B N 1
ATOM 4168 C CA . SER B 1 188 ? 4.99 -20.877 -7.976 1 94.84 188 SER B CA 1
ATOM 4169 C C . SER B 1 188 ? 5.65 -19.535 -7.678 1 94.84 188 SER B C 1
ATOM 4171 O O . SER B 1 188 ? 6.784 -19.489 -7.197 1 94.84 188 SER B O 1
ATOM 4173 N N . ASN B 1 189 ? 4.919 -18.452 -7.982 1 95.67 189 ASN B N 1
ATOM 4174 C CA . ASN B 1 189 ? 5.462 -17.118 -7.749 1 95.67 189 ASN B CA 1
ATOM 4175 C C . ASN B 1 189 ? 4.875 -16.486 -6.49 1 95.67 189 ASN B C 1
ATOM 4177 O O . ASN B 1 189 ? 5.084 -15.3 -6.231 1 95.67 189 ASN B O 1
ATOM 4181 N N . ILE B 1 190 ? 4.033 -17.261 -5.776 1 98.32 190 ILE B N 1
ATOM 4182 C CA . ILE B 1 190 ? 3.548 -16.866 -4.459 1 98.32 190 ILE B CA 1
ATOM 4183 C C . ILE B 1 190 ? 4.324 -17.614 -3.377 1 98.32 190 ILE B C 1
ATOM 4185 O O . ILE B 1 190 ? 4.24 -18.84 -3.28 1 98.32 190 ILE B O 1
ATOM 4189 N N . LEU B 1 191 ? 5.063 -16.877 -2.595 1 97.99 191 LEU B N 1
ATOM 4190 C CA . LEU B 1 191 ? 5.86 -17.475 -1.529 1 97.99 191 LEU B CA 1
ATOM 4191 C C . LEU B 1 191 ? 5.201 -17.259 -0.171 1 97.99 191 LEU B C 1
ATOM 4193 O O . LEU B 1 191 ? 4.425 -16.317 0.005 1 97.99 191 LEU B O 1
ATOM 4197 N N . LEU B 1 192 ? 5.463 -18.163 0.746 1 98.04 192 LEU B N 1
ATOM 4198 C CA . LEU B 1 192 ? 4.818 -18.123 2.054 1 98.04 192 LEU B CA 1
ATOM 4199 C C . LEU B 1 192 ? 5.852 -17.994 3.166 1 98.04 192 LEU B C 1
ATOM 4201 O O . LEU B 1 192 ? 6.887 -18.664 3.138 1 98.04 192 LEU B O 1
ATOM 4205 N N . ASP B 1 193 ? 5.599 -17.107 4.085 1 96.26 193 ASP B N 1
ATOM 4206 C CA . ASP B 1 193 ? 6.477 -17.005 5.246 1 96.26 193 ASP B CA 1
ATOM 4207 C C . ASP B 1 193 ? 6.09 -18.021 6.318 1 96.26 193 ASP B C 1
ATOM 4209 O O . ASP B 1 193 ? 5.322 -18.949 6.054 1 96.26 193 ASP B O 1
ATOM 4213 N N . ASN B 1 194 ? 6.612 -17.873 7.542 1 94.71 194 ASN B N 1
ATOM 4214 C CA . ASN B 1 194 ? 6.43 -18.848 8.612 1 94.71 194 ASN B CA 1
ATOM 4215 C C . ASN B 1 194 ? 4.974 -18.922 9.062 1 94.71 194 ASN B C 1
ATOM 4217 O O . ASN B 1 194 ? 4.523 -19.958 9.552 1 94.71 194 ASN B O 1
ATOM 4221 N N . GLU B 1 195 ? 4.236 -17.86 8.915 1 94.33 195 GLU B N 1
ATOM 4222 C CA . GLU B 1 195 ? 2.84 -17.805 9.338 1 94.33 195 GLU B CA 1
ATOM 4223 C C . GLU B 1 195 ? 1.896 -17.995 8.154 1 94.33 195 GLU B C 1
ATOM 4225 O O . GLU B 1 195 ? 0.697 -17.732 8.261 1 94.33 195 GLU B O 1
ATOM 4230 N N . PHE B 1 196 ? 2.432 -18.329 6.946 1 96.78 196 PHE B N 1
ATOM 4231 C CA . PHE B 1 196 ? 1.703 -18.59 5.71 1 96.78 196 PHE B CA 1
ATOM 4232 C C . PHE B 1 196 ? 1.094 -17.307 5.159 1 96.78 196 PHE B C 1
ATOM 4234 O O . PHE B 1 196 ? 0.063 -17.342 4.484 1 96.78 196 PHE B O 1
ATOM 4241 N N . ILE B 1 197 ? 1.771 -16.177 5.554 1 96.97 197 ILE B N 1
ATOM 4242 C CA . ILE B 1 197 ? 1.446 -14.925 4.88 1 96.97 197 ILE B CA 1
ATOM 4243 C C . ILE B 1 197 ? 2.022 -14.936 3.466 1 96.97 197 ILE B C 1
ATOM 4245 O O . ILE B 1 197 ? 3.224 -15.138 3.28 1 96.97 197 ILE B O 1
ATOM 4249 N N . PRO B 1 198 ? 1.159 -14.748 2.474 1 98.54 198 PRO B N 1
ATOM 4250 C CA . PRO B 1 198 ? 1.641 -14.839 1.094 1 98.54 198 PRO B CA 1
ATOM 4251 C C . PRO B 1 198 ? 2.404 -13.593 0.652 1 98.54 198 PRO B C 1
ATOM 4253 O O . PRO B 1 198 ? 2.041 -12.476 1.03 1 98.54 198 PRO B O 1
ATOM 4256 N N . LYS B 1 199 ? 3.392 -13.767 -0.166 1 98.32 199 LYS B N 1
ATOM 4257 C CA . LYS B 1 199 ? 4.14 -12.678 -0.787 1 98.32 199 LYS B CA 1
ATOM 4258 C C . LYS B 1 199 ? 4.351 -12.934 -2.276 1 98.32 199 LYS B C 1
ATOM 4260 O O . LYS B 1 199 ? 4.88 -13.978 -2.663 1 98.32 199 LYS B O 1
ATOM 4265 N N . ILE B 1 200 ? 3.907 -12.041 -3.079 1 98.19 200 ILE B N 1
ATOM 4266 C CA . ILE B 1 200 ? 4.138 -12.134 -4.516 1 98.19 200 ILE B CA 1
ATOM 4267 C C . ILE B 1 200 ? 5.616 -11.897 -4.818 1 98.19 200 ILE B C 1
ATOM 4269 O O . ILE B 1 200 ? 6.229 -10.981 -4.265 1 98.19 200 ILE B O 1
ATOM 4273 N N . SER B 1 201 ? 6.203 -12.705 -5.639 1 95.48 201 SER B N 1
ATOM 4274 C CA . SER B 1 201 ? 7.607 -12.602 -6.022 1 95.48 201 SER B CA 1
ATOM 4275 C C . SER B 1 201 ? 7.771 -12.639 -7.537 1 95.48 201 SER B C 1
ATOM 4277 O O . SER B 1 201 ? 6.784 -12.705 -8.272 1 95.48 201 SER B O 1
ATOM 4279 N N . ASP B 1 202 ? 9.015 -12.515 -8.003 1 91.26 202 ASP B N 1
ATOM 4280 C CA . ASP B 1 202 ? 9.424 -12.646 -9.398 1 91.26 202 ASP B CA 1
ATOM 4281 C C . ASP B 1 202 ? 8.767 -11.574 -10.265 1 91.26 202 ASP B C 1
ATOM 4283 O O . ASP B 1 202 ? 7.821 -11.859 -11.003 1 91.26 202 ASP B O 1
ATOM 4287 N N . PHE B 1 203 ? 9.297 -10.439 -10.334 1 91.51 203 PHE B N 1
ATOM 4288 C CA . PHE B 1 203 ? 8.795 -9.304 -11.098 1 91.51 203 PHE B CA 1
ATOM 4289 C C . PHE B 1 203 ? 9.558 -9.153 -12.409 1 91.51 203 PHE B C 1
ATOM 4291 O O . PHE B 1 203 ? 9.663 -8.049 -12.948 1 91.51 203 PHE B O 1
ATOM 4298 N N . GLY B 1 204 ? 10.137 -10.224 -12.879 1 86.97 204 GLY B N 1
ATOM 4299 C CA . GLY B 1 204 ? 10.944 -10.178 -14.088 1 86.97 204 GLY B CA 1
ATOM 4300 C C . GLY B 1 204 ? 10.16 -9.739 -15.311 1 86.97 204 GLY B C 1
ATOM 4301 O O . GLY B 1 204 ? 10.704 -9.079 -16.199 1 86.97 204 GLY B O 1
ATOM 4302 N N . LEU B 1 205 ? 8.919 -10.014 -15.362 1 88.29 205 LEU B N 1
ATOM 4303 C CA . LEU B 1 205 ? 8.087 -9.698 -16.517 1 88.29 205 LEU B CA 1
ATOM 4304 C C . LEU B 1 205 ? 7.254 -8.446 -16.261 1 88.29 205 LEU B C 1
ATOM 4306 O O . LEU B 1 205 ? 6.498 -8.01 -17.132 1 88.29 205 LEU B O 1
ATOM 4310 N N . ALA B 1 206 ? 7.368 -7.892 -15.065 1 89.97 206 ALA B N 1
ATOM 4311 C CA . ALA B 1 206 ? 6.516 -6.778 -14.658 1 89.97 206 ALA B CA 1
ATOM 4312 C C . ALA B 1 206 ? 6.736 -5.563 -15.555 1 89.97 206 ALA B C 1
ATOM 4314 O O . ALA B 1 206 ? 7.819 -5.388 -16.118 1 89.97 206 ALA B O 1
ATOM 4315 N N . LYS B 1 207 ? 5.732 -4.771 -15.696 1 87.35 207 LYS B N 1
ATOM 4316 C CA . LYS B 1 207 ? 5.771 -3.549 -16.494 1 87.35 207 LYS B CA 1
ATOM 4317 C C . LYS B 1 207 ? 5.263 -2.353 -15.694 1 87.35 207 LYS B C 1
ATOM 4319 O O . LYS B 1 207 ? 4.273 -2.461 -14.967 1 87.35 207 LYS B O 1
ATOM 4324 N N . LEU B 1 208 ? 5.982 -1.321 -15.807 1 85.96 208 LEU B N 1
ATOM 4325 C CA . LEU B 1 208 ? 5.576 -0.056 -15.203 1 85.96 208 LEU B CA 1
ATOM 4326 C C . LEU B 1 208 ? 4.645 0.716 -16.132 1 85.96 208 LEU B C 1
ATOM 4328 O O . LEU B 1 208 ? 4.917 0.839 -17.328 1 85.96 208 LEU B O 1
ATOM 4332 N N . CYS B 1 209 ? 3.508 1.074 -15.564 1 81.82 209 CYS B N 1
ATOM 4333 C CA . CYS B 1 209 ? 2.534 1.838 -16.334 1 81.82 209 CYS B CA 1
ATOM 4334 C C . CYS B 1 209 ? 2.381 3.247 -15.774 1 81.82 209 CYS B C 1
ATOM 4336 O O . CYS B 1 209 ? 2.034 3.421 -14.605 1 81.82 209 CYS B O 1
ATOM 4338 N N . ALA B 1 210 ? 2.759 4.191 -16.597 1 66.77 210 ALA B N 1
ATOM 4339 C CA . ALA B 1 210 ? 2.531 5.568 -16.166 1 66.77 210 ALA B CA 1
ATOM 4340 C C . ALA B 1 210 ? 1.055 5.812 -15.868 1 66.77 210 ALA B C 1
ATOM 4342 O O . ALA B 1 210 ? 0.182 5.165 -16.451 1 66.77 210 ALA B O 1
ATOM 4343 N N . GLU B 1 211 ? 0.717 6.536 -14.953 1 61.31 211 GLU B N 1
ATOM 4344 C CA . GLU B 1 211 ? -0.608 6.796 -14.399 1 61.31 211 GLU B CA 1
ATOM 4345 C C . GLU B 1 211 ? -1.62 7.09 -15.503 1 61.31 211 GLU B C 1
ATOM 4347 O O . GLU B 1 211 ? -2.775 6.665 -15.423 1 61.31 211 GLU B O 1
ATOM 4352 N N . ASN B 1 212 ? -1.175 7.61 -16.54 1 59.75 212 ASN B N 1
ATOM 4353 C CA . ASN B 1 212 ? -2.139 8.072 -17.533 1 59.75 212 ASN B CA 1
ATOM 4354 C C . ASN B 1 212 ? -2.367 7.027 -18.622 1 59.75 212 ASN B C 1
ATOM 4356 O O . ASN B 1 212 ? -3.129 7.26 -19.562 1 59.75 212 ASN B O 1
ATOM 4360 N N . ARG B 1 213 ? -1.71 5.932 -18.373 1 61.16 213 ARG B N 1
ATOM 4361 C CA . ARG B 1 213 ? -1.88 4.923 -19.414 1 61.16 213 ARG B CA 1
ATOM 4362 C C . ARG B 1 213 ? -2.568 3.678 -18.864 1 61.16 213 ARG B C 1
ATOM 4364 O O . ARG B 1 213 ? -2.188 3.169 -17.808 1 61.16 213 ARG B O 1
ATOM 4371 N N . SER B 1 214 ? -3.616 3.303 -19.479 1 65 214 SER B N 1
ATOM 4372 C CA . SER B 1 214 ? -4.383 2.142 -19.039 1 65 214 SER B CA 1
ATOM 4373 C C . SER B 1 214 ? -3.843 0.856 -19.656 1 65 214 SER B C 1
ATOM 4375 O O . SER B 1 214 ? -4.069 -0.234 -19.128 1 65 214 SER B O 1
ATOM 4377 N N . THR B 1 215 ? -3.102 0.972 -20.833 1 71.86 215 THR B N 1
ATOM 4378 C CA . THR B 1 215 ? -2.598 -0.215 -21.516 1 71.86 215 THR B CA 1
ATOM 4379 C C . THR B 1 215 ? -1.126 -0.045 -21.88 1 71.86 215 THR B C 1
ATOM 4381 O O . THR B 1 215 ? -0.647 1.079 -22.044 1 71.86 215 THR B O 1
ATOM 4384 N N . VAL B 1 216 ? -0.365 -1.146 -21.718 1 71.97 216 VAL B N 1
ATOM 4385 C CA . VAL B 1 216 ? 1.04 -1.142 -22.114 1 71.97 216 VAL B CA 1
ATOM 4386 C C . VAL B 1 216 ? 1.258 -2.131 -23.257 1 71.97 216 VAL B C 1
ATOM 4388 O O . VAL B 1 216 ? 0.63 -3.192 -23.297 1 71.97 216 VAL B O 1
ATOM 4391 N N . SER B 1 217 ? 2.005 -1.73 -24.194 1 68.43 217 SER B N 1
ATOM 4392 C CA . SER B 1 217 ? 2.344 -2.597 -25.318 1 68.43 217 SER B CA 1
ATOM 4393 C C . SER B 1 217 ? 3.394 -3.63 -24.923 1 68.43 217 SER B C 1
ATOM 4395 O O . SER B 1 217 ? 4.35 -3.311 -24.214 1 68.43 217 SER B O 1
ATOM 4397 N N . LEU B 1 218 ? 2.975 -4.816 -25.1 1 66.71 218 LEU B N 1
ATOM 4398 C CA . LEU B 1 218 ? 3.911 -5.904 -24.839 1 66.71 218 LEU B CA 1
ATOM 4399 C C . LEU B 1 218 ? 4.414 -6.513 -26.144 1 66.71 218 LEU B C 1
ATOM 4401 O O . LEU B 1 218 ? 3.645 -6.681 -27.092 1 66.71 218 LEU B O 1
ATOM 4405 N N . GLU B 1 219 ? 5.694 -6.454 -26.251 1 60.69 219 GLU B N 1
ATOM 4406 C CA . GLU B 1 219 ? 6.226 -7.211 -27.38 1 60.69 219 GLU B CA 1
ATOM 4407 C C . GLU B 1 219 ? 6.337 -8.696 -27.045 1 60.69 219 GLU B C 1
ATOM 4409 O O . GLU B 1 219 ? 7.087 -9.08 -26.145 1 60.69 219 GLU B O 1
ATOM 4414 N N . GLY B 1 220 ? 5.586 -9.553 -27.725 1 59.46 220 GLY B N 1
ATOM 4415 C CA . GLY B 1 220 ? 5.637 -11.002 -27.612 1 59.46 220 GLY B CA 1
ATOM 4416 C C . GLY B 1 220 ? 4.929 -11.53 -26.379 1 59.46 220 GLY B C 1
ATOM 4417 O O . GLY B 1 220 ? 4.661 -10.777 -25.44 1 59.46 220 GLY B O 1
ATOM 4418 N N . ALA B 1 221 ? 4.504 -12.767 -26.562 1 58.68 221 ALA B N 1
ATOM 4419 C CA . ALA B 1 221 ? 3.791 -13.442 -25.481 1 58.68 221 ALA B CA 1
ATOM 4420 C C . ALA B 1 221 ? 4.712 -13.693 -24.29 1 58.68 221 ALA B C 1
ATOM 4422 O O . ALA B 1 221 ? 5.792 -14.268 -24.443 1 58.68 221 ALA B O 1
ATOM 4423 N N . ARG B 1 222 ? 4.397 -13.026 -23.161 1 73.9 222 ARG B N 1
ATOM 4424 C CA . ARG B 1 222 ? 5.2 -13.186 -21.953 1 73.9 222 ARG B CA 1
ATOM 4425 C C . ARG B 1 222 ? 4.346 -13.674 -20.788 1 73.9 222 ARG B C 1
ATOM 4427 O O . ARG B 1 222 ? 3.166 -13.332 -20.69 1 73.9 222 ARG B O 1
ATOM 4434 N N . GLY B 1 223 ? 4.754 -14.773 -20.181 1 78.76 223 GLY B N 1
ATOM 4435 C CA . GLY B 1 223 ? 4.071 -15.371 -19.044 1 78.76 223 GLY B CA 1
ATOM 4436 C C . GLY B 1 223 ? 4.089 -16.888 -19.069 1 78.76 223 GLY B C 1
ATOM 4437 O O . GLY B 1 223 ? 4.784 -17.493 -19.888 1 78.76 223 GLY B O 1
ATOM 4438 N N . THR B 1 224 ? 3.424 -17.445 -18.185 1 84.45 224 THR B N 1
ATOM 4439 C CA . THR B 1 224 ? 3.354 -18.898 -18.079 1 84.45 224 THR B CA 1
ATOM 4440 C C . THR B 1 224 ? 2.081 -19.428 -18.733 1 84.45 224 THR B C 1
ATOM 4442 O O . THR B 1 224 ? 0.975 -19.035 -18.359 1 84.45 224 THR B O 1
ATOM 4445 N N . PRO B 1 225 ? 2.28 -20.32 -19.672 1 85.43 225 PRO B N 1
ATOM 4446 C CA . PRO B 1 225 ? 1.092 -20.924 -20.28 1 85.43 225 PRO B CA 1
ATOM 4447 C C . PRO B 1 225 ? 0.125 -21.495 -19.244 1 85.43 225 PRO B C 1
ATOM 4449 O O . PRO B 1 225 ? 0.557 -22.089 -18.253 1 85.43 225 PRO B O 1
ATOM 4452 N N . GLY B 1 226 ? -1.16 -21.338 -19.43 1 88.06 226 GLY B N 1
ATOM 4453 C CA . GLY B 1 226 ? -2.184 -21.803 -18.509 1 88.06 226 GLY B CA 1
ATOM 4454 C C . GLY B 1 226 ? -2.712 -20.709 -17.6 1 88.06 226 GLY B C 1
ATOM 4455 O O . GLY B 1 226 ? -3.825 -20.809 -17.081 1 88.06 226 GLY B O 1
ATOM 4456 N N . TYR B 1 227 ? -1.841 -19.711 -17.448 1 92.05 227 TYR B N 1
ATOM 4457 C CA . TYR B 1 227 ? -2.267 -18.622 -16.577 1 92.05 227 TYR B CA 1
ATOM 4458 C C . TYR B 1 227 ? -2.41 -17.321 -17.358 1 92.05 227 TYR B C 1
ATOM 4460 O O . TYR B 1 227 ? -2.989 -16.352 -16.862 1 92.05 227 TYR B O 1
ATOM 4468 N N . MET B 1 228 ? -2.003 -17.313 -18.541 1 90.55 228 MET B N 1
ATOM 4469 C CA . MET B 1 228 ? -1.959 -16.086 -19.33 1 90.55 228 MET B CA 1
ATOM 4470 C C . MET B 1 228 ? -3.355 -15.69 -19.8 1 90.55 228 MET B C 1
ATOM 4472 O O . MET B 1 228 ? -4.134 -16.542 -20.231 1 90.55 228 MET B O 1
ATOM 4476 N N . ALA B 1 229 ? -3.513 -14.414 -19.712 1 91.63 229 ALA B N 1
ATOM 4477 C CA . ALA B 1 229 ? -4.763 -13.886 -20.254 1 91.63 229 ALA B CA 1
ATOM 4478 C C . ALA B 1 229 ? -4.78 -13.972 -21.777 1 91.63 229 ALA B C 1
ATOM 4480 O O . ALA B 1 229 ? -3.749 -13.783 -22.428 1 91.63 229 ALA B O 1
ATOM 4481 N N . PRO B 1 230 ? -5.922 -14.212 -22.365 1 88.36 230 PRO B N 1
ATOM 4482 C CA . PRO B 1 230 ? -6.027 -14.371 -23.817 1 88.36 230 PRO B CA 1
ATOM 4483 C C . PRO B 1 230 ? -5.564 -13.133 -24.581 1 88.36 230 PRO B C 1
ATOM 4485 O O . PRO B 1 230 ? -5.019 -13.25 -25.682 1 88.36 230 PRO B O 1
ATOM 4488 N N . GLU B 1 231 ? -5.731 -11.921 -24.038 1 87.44 231 GLU B N 1
ATOM 4489 C CA . GLU B 1 231 ? -5.412 -10.69 -24.754 1 87.44 231 GLU B CA 1
ATOM 4490 C C . GLU B 1 231 ? -3.904 -10.458 -24.808 1 87.44 231 GLU B C 1
ATOM 4492 O O . GLU B 1 231 ? -3.427 -9.618 -25.574 1 87.44 231 GLU B O 1
ATOM 4497 N N . LEU B 1 232 ? -3.16 -11.137 -23.981 1 83.21 232 LEU B N 1
ATOM 4498 C CA . LEU B 1 232 ? -1.71 -10.977 -24.004 1 83.21 232 LEU B CA 1
ATOM 4499 C C . LEU B 1 232 ? -1.139 -11.397 -25.355 1 83.21 232 LEU B C 1
ATOM 4501 O O . LEU B 1 232 ? -0.04 -10.979 -25.725 1 83.21 232 LEU B O 1
ATOM 4505 N N . GLN B 1 233 ? -1.867 -12.155 -26.049 1 75.67 233 GLN B N 1
ATOM 4506 C CA . GLN B 1 233 ? -1.427 -12.608 -27.365 1 75.67 233 GLN B CA 1
ATOM 4507 C C . GLN B 1 233 ? -1.623 -11.52 -28.416 1 75.67 233 GLN B C 1
ATOM 4509 O O . GLN B 1 233 ? -0.937 -11.508 -29.44 1 75.67 233 GLN B O 1
ATOM 4514 N N . SER B 1 234 ? -2.519 -10.544 -28.138 1 72.7 234 SER B N 1
ATOM 4515 C CA . SER B 1 234 ? -2.849 -9.514 -29.118 1 72.7 234 SER B CA 1
ATOM 4516 C C . SER B 1 234 ? -2.025 -8.251 -28.892 1 72.7 234 SER B C 1
ATOM 4518 O O . SER B 1 234 ? -2.099 -7.307 -29.681 1 72.7 234 SER B O 1
ATOM 4520 N N . GLY B 1 235 ? -1.202 -8.162 -27.86 1 69.33 235 GLY B N 1
ATOM 4521 C CA . GLY B 1 235 ? -0.223 -7.1 -27.693 1 69.33 235 GLY B CA 1
ATOM 4522 C C . GLY B 1 235 ? -0.654 -6.043 -26.694 1 69.33 235 GLY B C 1
ATOM 4523 O O . GLY B 1 235 ? 0.174 -5.278 -26.195 1 69.33 235 GLY B O 1
ATOM 4524 N N . GLY B 1 236 ? -1.968 -5.782 -26.438 1 72.33 236 GLY B N 1
ATOM 4525 C CA . GLY B 1 236 ? -2.398 -4.78 -25.476 1 72.33 236 GLY B CA 1
ATOM 4526 C C . GLY B 1 236 ? -2.766 -5.367 -24.126 1 72.33 236 GLY B C 1
ATOM 4527 O O . GLY B 1 236 ? -3.604 -6.268 -24.043 1 72.33 236 GLY B O 1
ATOM 4528 N N . VAL B 1 237 ? -1.928 -4.853 -23.135 1 81.56 237 VAL B N 1
ATOM 4529 C CA . VAL B 1 237 ? -2.195 -5.516 -21.863 1 81.56 237 VAL B CA 1
ATOM 4530 C C . VAL B 1 237 ? -2.52 -4.475 -20.794 1 81.56 237 VAL B C 1
ATOM 4532 O O . VAL B 1 237 ? -1.962 -3.375 -20.801 1 81.56 237 VAL B O 1
ATOM 4535 N N . SER B 1 238 ? -3.555 -4.792 -20.074 1 88.36 238 SER B N 1
ATOM 4536 C CA . SER B 1 238 ? -3.977 -3.986 -18.932 1 88.36 238 SER B CA 1
ATOM 4537 C C . SER B 1 238 ? -3.864 -4.772 -17.63 1 88.36 238 SER B C 1
ATOM 4539 O O . SER B 1 238 ? -3.43 -5.926 -17.63 1 88.36 238 SER B O 1
ATOM 4541 N N . ARG B 1 239 ? -4.182 -4.132 -16.578 1 92.75 239 ARG B N 1
ATOM 4542 C CA . ARG B 1 239 ? -4.147 -4.751 -15.257 1 92.75 239 ARG B CA 1
ATOM 4543 C C . ARG B 1 239 ? -5.057 -5.974 -15.2 1 92.75 239 ARG B C 1
ATOM 4545 O O . ARG B 1 239 ? -4.891 -6.838 -14.337 1 92.75 239 ARG B O 1
ATOM 4552 N N . LYS B 1 240 ? -5.961 -6.088 -16.211 1 95.47 240 LYS B N 1
ATOM 4553 C CA . LYS B 1 240 ? -6.926 -7.184 -16.251 1 95.47 240 LYS B CA 1
ATOM 4554 C C . LYS B 1 240 ? -6.234 -8.516 -16.525 1 95.47 240 LYS B C 1
ATOM 4556 O O . LYS B 1 240 ? -6.793 -9.58 -16.25 1 95.47 240 LYS B O 1
ATOM 4561 N N . ALA B 1 241 ? -5.031 -8.44 -17.086 1 94.77 241 ALA B N 1
ATOM 4562 C CA . ALA B 1 241 ? -4.259 -9.662 -17.294 1 94.77 241 ALA B CA 1
ATOM 4563 C C . ALA B 1 241 ? -3.876 -10.302 -15.963 1 94.77 241 ALA B C 1
ATOM 4565 O O . ALA B 1 241 ? -3.955 -11.523 -15.809 1 94.77 241 ALA B O 1
ATOM 4566 N N . ASP B 1 242 ? -3.483 -9.473 -15.019 1 96.74 242 ASP B N 1
ATOM 4567 C CA . ASP B 1 242 ? -3.183 -9.968 -13.679 1 96.74 242 ASP B CA 1
ATOM 4568 C C . ASP B 1 242 ? -4.427 -10.561 -13.022 1 96.74 242 ASP B C 1
ATOM 4570 O O . ASP B 1 242 ? -4.344 -11.573 -12.323 1 96.74 242 ASP B O 1
ATOM 4574 N N . VAL B 1 243 ? -5.563 -9.918 -13.254 1 98.26 243 VAL B N 1
ATOM 4575 C CA . VAL B 1 243 ? -6.824 -10.384 -12.687 1 98.26 243 VAL B CA 1
ATOM 4576 C C . VAL B 1 243 ? -7.137 -11.786 -13.204 1 98.26 243 VAL B C 1
ATOM 4578 O O . VAL B 1 243 ? -7.547 -12.66 -12.438 1 98.26 243 VAL B O 1
ATOM 4581 N N . TYR B 1 244 ? -6.898 -11.951 -14.469 1 97 244 TYR B N 1
ATOM 4582 C CA . TYR B 1 244 ? -7.14 -13.243 -15.1 1 97 244 TYR B CA 1
ATOM 4583 C C . TYR B 1 244 ? -6.265 -14.326 -14.479 1 97 244 TYR B C 1
ATOM 4585 O O . TYR B 1 244 ? -6.761 -15.384 -14.086 1 97 244 TYR B O 1
ATOM 4593 N N . SER B 1 245 ? -4.987 -14.09 -14.391 1 97.17 245 SER B N 1
ATOM 4594 C CA . SER B 1 245 ? -4.047 -15.046 -13.815 1 97.17 245 SER B CA 1
ATOM 4595 C C . SER B 1 245 ? -4.381 -15.339 -12.356 1 97.17 245 SER B C 1
ATOM 4597 O O . SER B 1 245 ? -4.293 -16.485 -11.912 1 97.17 245 SER B O 1
ATOM 4599 N N . TYR B 1 246 ? -4.778 -14.313 -11.658 1 98.52 246 TYR B N 1
ATOM 4600 C CA . TYR B 1 246 ? -5.211 -14.487 -10.276 1 98.52 246 TYR B CA 1
ATOM 4601 C C . TYR B 1 246 ? -6.419 -15.413 -10.195 1 98.52 246 TYR B C 1
ATOM 4603 O O . TYR B 1 246 ? -6.488 -16.279 -9.32 1 98.52 246 TYR B O 1
ATOM 4611 N N . GLY B 1 247 ? -7.379 -15.181 -11.045 1 98.48 247 GLY B N 1
ATOM 4612 C CA . GLY B 1 247 ? -8.569 -16.017 -11.074 1 98.48 247 GLY B CA 1
ATOM 4613 C C . GLY B 1 247 ? -8.259 -17.488 -11.282 1 98.48 247 GLY B C 1
ATOM 4614 O O . GLY B 1 247 ? -8.854 -18.351 -10.634 1 98.48 247 GLY B O 1
ATOM 4615 N N . LYS B 1 248 ? -7.333 -17.764 -12.202 1 97.41 248 LYS B N 1
ATOM 4616 C CA . LYS B 1 248 ? -6.924 -19.145 -12.441 1 97.41 248 LYS B CA 1
ATOM 4617 C C . LYS B 1 248 ? -6.329 -19.768 -11.182 1 97.41 248 LYS B C 1
ATOM 4619 O O . LYS B 1 248 ? -6.67 -20.897 -10.821 1 97.41 248 LYS B O 1
ATOM 4624 N N . MET B 1 249 ? -5.493 -19.02 -10.565 1 97.8 249 MET B N 1
ATOM 4625 C CA . MET B 1 249 ? -4.878 -19.491 -9.327 1 97.8 249 MET B CA 1
ATOM 4626 C C . MET B 1 249 ? -5.931 -19.708 -8.245 1 97.8 249 MET B C 1
ATOM 4628 O O . MET B 1 249 ? -5.893 -20.709 -7.528 1 97.8 249 MET B O 1
ATOM 4632 N N . LEU B 1 250 ? -6.853 -18.773 -8.125 1 98.09 250 LEU B N 1
ATOM 4633 C CA . LEU B 1 250 ? -7.918 -18.851 -7.132 1 98.09 250 LEU B CA 1
ATOM 4634 C C . LEU B 1 250 ? -8.751 -20.114 -7.326 1 98.09 250 LEU B C 1
ATOM 4636 O O . LEU B 1 250 ? -9.076 -20.804 -6.357 1 98.09 250 LEU B O 1
ATOM 4640 N N . LEU B 1 251 ? -9.058 -20.447 -8.531 1 96.61 251 LEU B N 1
ATOM 4641 C CA . LEU B 1 251 ? -9.824 -21.647 -8.852 1 96.61 251 LEU B CA 1
ATOM 4642 C C . LEU B 1 251 ? -9.042 -22.905 -8.489 1 96.61 251 LEU B C 1
ATOM 4644 O O . LEU B 1 251 ? -9.611 -23.863 -7.961 1 96.61 251 LEU B O 1
ATOM 4648 N N . GLU B 1 252 ? -7.791 -22.866 -8.747 1 94.91 252 GLU B N 1
ATOM 4649 C CA . GLU B 1 252 ? -6.963 -24.006 -8.366 1 94.91 252 GLU B CA 1
ATOM 4650 C C . GLU B 1 252 ? -6.939 -24.189 -6.851 1 94.91 252 GLU B C 1
ATOM 4652 O O . GLU B 1 252 ? -7.018 -25.315 -6.355 1 94.91 252 GLU B O 1
ATOM 4657 N N . MET B 1 253 ? -6.836 -23.092 -6.152 1 95.43 253 MET B N 1
ATOM 4658 C CA . MET B 1 253 ? -6.814 -23.141 -4.693 1 95.43 253 MET B CA 1
ATOM 4659 C C . MET B 1 253 ? -8.123 -23.703 -4.147 1 95.43 253 MET B C 1
ATOM 4661 O O . MET B 1 253 ? -8.114 -24.548 -3.25 1 95.43 253 MET B O 1
ATOM 4665 N N . ALA B 1 254 ? -9.202 -23.258 -4.686 1 94.7 254 ALA B N 1
ATOM 4666 C CA . ALA B 1 254 ? -10.518 -23.674 -4.208 1 94.7 254 ALA B CA 1
ATOM 4667 C C . ALA B 1 254 ? -10.783 -25.14 -4.536 1 94.7 254 ALA B C 1
ATOM 4669 O O . ALA B 1 254 ? -11.325 -25.88 -3.712 1 94.7 254 ALA B O 1
ATOM 4670 N N . GLY B 1 255 ? -10.369 -25.553 -5.713 1 90.76 255 GLY B N 1
ATOM 4671 C CA . GLY B 1 255 ? -10.672 -26.899 -6.173 1 90.76 255 GLY B CA 1
ATOM 4672 C C . GLY B 1 255 ? -9.622 -27.917 -5.772 1 90.76 255 GLY B C 1
ATOM 4673 O O . GLY B 1 255 ? -9.88 -29.123 -5.789 1 90.76 255 GLY B O 1
ATOM 4674 N N . GLY B 1 256 ? -8.427 -27.406 -5.561 1 89.89 256 GLY B N 1
ATOM 4675 C CA . GLY B 1 256 ? -7.339 -28.316 -5.238 1 89.89 256 GLY B CA 1
ATOM 4676 C C . GLY B 1 256 ? -6.829 -29.086 -6.441 1 89.89 256 GLY B C 1
ATOM 4677 O O . GLY B 1 256 ? -6.354 -30.215 -6.306 1 89.89 256 GLY B O 1
ATOM 4678 N N . ARG B 1 257 ? -7.004 -28.549 -7.625 1 88.19 257 ARG B N 1
ATOM 4679 C CA . ARG B 1 257 ? -6.58 -29.183 -8.869 1 88.19 257 ARG B CA 1
ATOM 4680 C C . ARG B 1 257 ? -6.097 -28.145 -9.876 1 88.19 257 ARG B C 1
ATOM 4682 O O . ARG B 1 257 ? -6.445 -26.967 -9.776 1 88.19 257 ARG B O 1
ATOM 4689 N N . LYS B 1 258 ? -5.334 -28.576 -10.769 1 89 258 LYS B N 1
ATOM 4690 C CA . LYS B 1 258 ? -4.816 -27.689 -11.806 1 89 258 LYS B CA 1
ATOM 4691 C C . LYS B 1 258 ? -5.926 -27.24 -12.752 1 89 258 LYS B C 1
ATOM 4693 O O . LYS B 1 258 ? -6.921 -27.946 -12.928 1 89 258 LYS B O 1
ATOM 4698 N N . ILE B 1 259 ? -5.722 -26.108 -13.306 1 90.13 259 ILE B N 1
ATOM 4699 C CA . ILE B 1 259 ? -6.697 -25.527 -14.222 1 90.13 259 ILE B CA 1
ATOM 4700 C C . ILE B 1 259 ? -6.951 -26.489 -15.381 1 90.13 259 ILE B C 1
ATOM 4702 O O . ILE B 1 259 ? -8.085 -26.619 -15.85 1 90.13 259 ILE B O 1
ATOM 4706 N N . PHE B 1 260 ? -5.889 -27.007 -15.812 1 85.57 260 PHE B N 1
ATOM 4707 C CA . PHE B 1 260 ? -5.999 -28.046 -16.829 1 85.57 260 PHE B CA 1
ATOM 4708 C C . PHE B 1 260 ? -5.447 -29.369 -16.312 1 85.57 260 PHE B C 1
ATOM 4710 O O . PHE B 1 260 ? -4.283 -29.45 -15.914 1 85.57 260 PHE B O 1
ATOM 4717 N N . ASP B 1 261 ? -6.29 -30.283 -16.254 1 78.17 261 ASP B N 1
ATOM 4718 C CA . ASP B 1 261 ? -5.893 -31.633 -15.866 1 78.17 261 ASP B CA 1
ATOM 4719 C C . ASP B 1 261 ? -5.606 -32.495 -17.093 1 78.17 261 ASP B C 1
ATOM 4721 O O . ASP B 1 261 ? -6.524 -32.861 -17.83 1 78.17 261 ASP B O 1
ATOM 4725 N N . VAL B 1 262 ? -4.44 -32.767 -17.298 1 75.13 262 VAL B N 1
ATOM 4726 C CA . VAL B 1 262 ? -4.015 -33.502 -18.484 1 75.13 262 VAL B CA 1
ATOM 4727 C C . VAL B 1 262 ? -4.615 -34.906 -18.464 1 75.13 262 VAL B C 1
ATOM 4729 O O . VAL B 1 262 ? -4.993 -35.441 -19.509 1 75.13 262 VAL B O 1
ATOM 4732 N N . GLU B 1 263 ? -4.729 -35.499 -17.29 1 76.82 263 GLU B N 1
ATOM 4733 C CA . GLU B 1 263 ? -5.215 -36.87 -17.172 1 76.82 263 GLU B CA 1
ATOM 4734 C C . GLU B 1 263 ? -6.693 -36.966 -17.543 1 76.82 263 GLU B C 1
ATOM 4736 O O . GLU B 1 263 ? -7.093 -37.859 -18.292 1 76.82 263 GLU B O 1
ATOM 4741 N N . THR B 1 264 ? -7.447 -35.988 -17.131 1 76.57 264 THR B N 1
ATOM 4742 C CA . THR B 1 264 ? -8.887 -36.044 -17.358 1 76.57 264 THR B CA 1
ATOM 4743 C C . THR B 1 264 ? -9.28 -35.179 -18.552 1 76.57 264 THR B C 1
ATOM 4745 O O . THR B 1 264 ? -10.402 -35.278 -19.055 1 76.57 264 THR B O 1
ATOM 4748 N N . GLU B 1 265 ? -8.354 -34.368 -19.054 1 80.14 265 GLU B N 1
ATOM 4749 C CA . GLU B 1 265 ? -8.578 -33.445 -20.163 1 80.14 265 GLU B CA 1
ATOM 4750 C C . GLU B 1 265 ? -9.697 -32.459 -19.842 1 80.14 265 GLU B C 1
ATOM 4752 O O . GLU B 1 265 ? -10.498 -32.115 -20.715 1 80.14 265 GLU B O 1
ATOM 4757 N N . ILE B 1 266 ? -9.888 -32.285 -18.625 1 84.31 266 ILE B N 1
ATOM 4758 C CA . ILE B 1 266 ? -10.918 -31.353 -18.178 1 84.31 266 ILE B CA 1
ATOM 4759 C C . ILE B 1 266 ? -10.308 -29.968 -17.977 1 84.31 266 ILE B C 1
ATOM 4761 O O . ILE B 1 266 ? -9.26 -29.83 -17.342 1 84.31 266 ILE B O 1
ATOM 4765 N N . TYR B 1 267 ? -10.971 -29.01 -18.63 1 90.38 267 TYR B N 1
ATOM 4766 C CA . TYR B 1 267 ? -10.678 -27.614 -18.325 1 90.38 267 TYR B CA 1
ATOM 4767 C C . TYR B 1 267 ? -11.544 -27.114 -17.176 1 90.38 267 TYR B C 1
ATOM 4769 O O . TYR B 1 267 ? -12.767 -27.021 -17.306 1 90.38 267 TYR B O 1
ATOM 4777 N N . TYR B 1 268 ? -11.023 -26.781 -16.154 1 91.19 268 TYR B N 1
ATOM 4778 C CA . TYR B 1 268 ? -11.672 -26.657 -14.853 1 91.19 268 TYR B CA 1
ATOM 4779 C C . TYR B 1 268 ? -12.688 -25.521 -14.856 1 91.19 268 TYR B C 1
ATOM 4781 O O . TYR B 1 268 ? -13.798 -25.672 -14.342 1 91.19 268 TYR B O 1
ATOM 4789 N N . PRO B 1 269 ? -12.453 -24.347 -15.536 1 93.75 269 PRO B N 1
ATOM 4790 C CA . PRO B 1 269 ? -13.363 -23.212 -15.367 1 93.75 269 PRO B CA 1
ATOM 4791 C C . PRO B 1 269 ? -14.759 -23.486 -15.922 1 93.75 269 PRO B C 1
ATOM 4793 O O . PRO B 1 269 ? -15.752 -23.352 -15.202 1 93.75 269 PRO B O 1
ATOM 4796 N N . PRO B 1 270 ? -14.863 -23.968 -17.123 1 94.1 270 PRO B N 1
ATOM 4797 C CA . PRO B 1 270 ? -16.216 -24.288 -17.584 1 94.1 270 PRO B CA 1
ATOM 4798 C C . PRO B 1 270 ? -16.831 -25.467 -16.833 1 94.1 270 PRO B C 1
ATOM 4800 O O . PRO B 1 270 ? -18.047 -25.506 -16.625 1 94.1 270 PRO B O 1
ATOM 4803 N N . TRP B 1 271 ? -16.02 -26.429 -16.498 1 93.27 271 TRP B N 1
ATOM 4804 C CA . TRP B 1 271 ? -16.495 -27.614 -15.792 1 93.27 271 TRP B CA 1
ATOM 4805 C C . TRP B 1 271 ? -17.132 -27.235 -14.459 1 93.27 271 TRP B C 1
ATOM 4807 O O . TRP B 1 271 ? -18.244 -27.668 -14.15 1 93.27 271 TRP B O 1
ATOM 4817 N N . ILE B 1 272 ? -16.497 -26.455 -13.674 1 94.78 272 ILE B N 1
ATOM 4818 C CA . ILE B 1 272 ? -16.996 -26.087 -12.354 1 94.78 272 ILE B CA 1
ATOM 4819 C C . ILE B 1 272 ? -18.19 -25.147 -12.497 1 94.78 272 ILE B C 1
ATOM 4821 O O . ILE B 1 272 ? -19.121 -25.187 -11.689 1 94.78 272 ILE B O 1
ATOM 4825 N N . TYR B 1 273 ? -18.187 -24.246 -13.482 1 95.9 273 TYR B N 1
ATOM 4826 C CA . TYR B 1 273 ? -19.328 -23.385 -13.772 1 95.9 273 TYR B CA 1
ATOM 4827 C C . TYR B 1 273 ? -20.594 -24.208 -13.978 1 95.9 273 TYR B C 1
ATOM 4829 O O . TYR B 1 273 ? -21.634 -23.919 -13.381 1 95.9 273 TYR B O 1
ATOM 4837 N N . ASP B 1 274 ? -20.467 -25.214 -14.814 1 95.21 274 ASP B N 1
ATOM 4838 C CA . ASP B 1 274 ? -21.615 -26.056 -15.138 1 95.21 274 ASP B CA 1
ATOM 4839 C C . ASP B 1 274 ? -22.157 -26.749 -13.889 1 95.21 274 ASP B C 1
ATOM 4841 O O . ASP B 1 274 ? -23.37 -26.898 -13.734 1 95.21 274 ASP B O 1
ATOM 4845 N N . ARG B 1 275 ? -21.326 -27.106 -13.069 1 93.66 275 ARG B N 1
ATOM 4846 C CA . ARG B 1 275 ? -21.744 -27.762 -11.834 1 93.66 275 ARG B CA 1
ATOM 4847 C C . ARG B 1 275 ? -22.423 -26.774 -10.891 1 93.66 275 ARG B C 1
ATOM 4849 O O . ARG B 1 275 ? -23.413 -27.111 -10.239 1 93.66 275 ARG B O 1
ATOM 4856 N N . LEU B 1 276 ? -21.915 -25.604 -10.827 1 92.86 276 LEU B N 1
ATOM 4857 C CA . LEU B 1 276 ? -22.472 -24.558 -9.975 1 92.86 276 LEU B CA 1
ATOM 4858 C C . LEU B 1 276 ? -23.888 -24.197 -10.413 1 92.86 276 LEU B C 1
ATOM 4860 O O . LEU B 1 276 ? -24.8 -24.132 -9.585 1 92.86 276 LEU B O 1
ATOM 4864 N N . VAL B 1 277 ? -24.082 -23.974 -11.662 1 93.57 277 VAL B N 1
ATOM 4865 C CA . VAL B 1 277 ? -25.361 -23.513 -12.192 1 93.57 277 VAL B CA 1
ATOM 4866 C C . VAL B 1 277 ? -26.395 -24.632 -12.094 1 93.57 277 VAL B C 1
ATOM 4868 O O . VAL B 1 277 ? -27.583 -24.372 -11.888 1 93.57 277 VAL B O 1
ATOM 4871 N N . SER B 1 278 ? -25.896 -25.871 -12.164 1 93.7 278 SER B N 1
ATOM 4872 C CA . SER B 1 278 ? -26.795 -27.019 -12.112 1 93.7 278 SER B CA 1
ATOM 4873 C C . SER B 1 278 ? -26.987 -27.507 -10.68 1 93.7 278 SER B C 1
ATOM 4875 O O . SER B 1 278 ? -27.576 -28.567 -10.453 1 93.7 278 SER B O 1
ATOM 4877 N N . ASN B 1 279 ? -26.366 -26.813 -9.693 1 90.14 279 ASN B N 1
ATOM 4878 C CA . ASN B 1 279 ? -26.452 -27.152 -8.276 1 90.14 279 ASN B CA 1
ATOM 4879 C C . ASN B 1 279 ? -25.96 -28.571 -8.009 1 90.14 279 ASN B C 1
ATOM 4881 O O . ASN B 1 279 ? -26.584 -29.316 -7.251 1 90.14 279 ASN B O 1
ATOM 4885 N N . MET B 1 280 ? -24.981 -28.975 -8.774 1 90.13 280 MET B N 1
ATOM 4886 C CA . MET B 1 280 ? -24.34 -30.269 -8.56 1 90.13 280 MET B CA 1
ATOM 4887 C C . MET B 1 280 ? -23.255 -30.169 -7.493 1 90.13 280 MET B C 1
ATOM 4889 O O . MET B 1 280 ? -22.845 -29.068 -7.12 1 90.13 280 MET B O 1
ATOM 4893 N N . ASP B 1 281 ? -22.852 -31.294 -7.054 1 89.48 281 ASP B N 1
ATOM 4894 C CA . ASP B 1 281 ? -21.718 -31.344 -6.137 1 89.48 281 ASP B CA 1
ATOM 4895 C C . ASP B 1 281 ? -20.459 -30.776 -6.788 1 89.48 281 ASP B C 1
ATOM 4897 O O . ASP B 1 281 ? -20.099 -31.166 -7.901 1 89.48 281 ASP B O 1
ATOM 4901 N N . LEU B 1 282 ? -19.812 -29.946 -6.127 1 90.61 282 LEU B N 1
ATOM 4902 C CA . LEU B 1 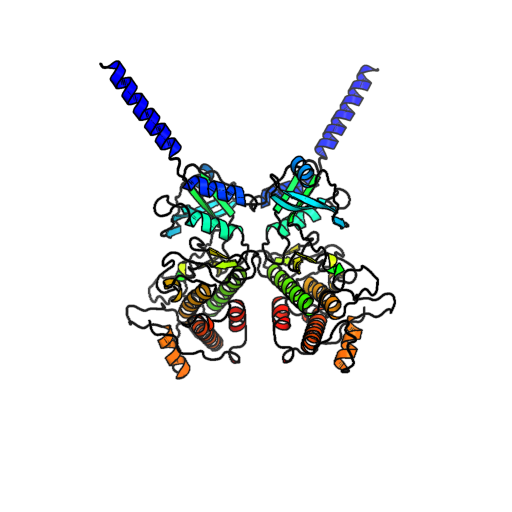282 ? -18.657 -29.26 -6.697 1 90.61 282 LEU B CA 1
ATOM 4903 C C . LEU B 1 282 ? -17.402 -30.117 -6.577 1 90.61 282 LEU B C 1
ATOM 4905 O O . LEU B 1 282 ? -16.35 -29.763 -7.114 1 90.61 282 LEU B O 1
ATOM 4909 N N . GLU B 1 283 ? -17.427 -31.234 -5.903 1 86.13 283 GLU B N 1
ATOM 4910 C CA . GLU B 1 283 ? -16.338 -32.197 -5.766 1 86.13 283 GLU B CA 1
ATOM 4911 C C . GLU B 1 283 ? -15.086 -31.538 -5.196 1 86.13 283 GLU B C 1
ATOM 4913 O O . GLU B 1 283 ? -13.992 -31.695 -5.742 1 86.13 283 GLU B O 1
ATOM 4918 N N . LEU B 1 284 ? -15.348 -30.824 -4.13 1 85.89 284 LEU B N 1
ATOM 4919 C CA . LEU B 1 284 ? -14.251 -30.114 -3.481 1 85.89 284 LEU B CA 1
ATOM 4920 C C . LEU B 1 284 ? -13.501 -31.032 -2.522 1 85.89 284 LEU B C 1
ATOM 4922 O O . LEU B 1 284 ? -14.113 -31.856 -1.839 1 85.89 284 LEU B O 1
ATOM 4926 N N . TYR B 1 285 ? -12.275 -30.958 -2.548 1 79.54 285 TYR B N 1
ATOM 4927 C CA . TYR B 1 285 ? -11.448 -31.827 -1.718 1 79.54 285 TYR B CA 1
ATOM 4928 C C . TYR B 1 285 ? -11.251 -31.229 -0.33 1 79.54 285 TYR B C 1
ATOM 4930 O O . TYR B 1 285 ? -11.014 -30.026 -0.194 1 79.54 285 TYR B O 1
ATOM 4938 N N . GLY B 1 286 ? -11.368 -32.031 0.659 1 78.58 286 GLY B N 1
ATOM 4939 C CA . GLY B 1 286 ? -10.951 -31.666 2.003 1 78.58 286 GLY B CA 1
ATOM 4940 C C . GLY B 1 286 ? -11.917 -30.72 2.691 1 78.58 286 GLY B C 1
ATOM 4941 O O . GLY B 1 286 ? -11.561 -30.068 3.675 1 78.58 286 GLY B O 1
ATOM 4942 N N . ILE B 1 287 ? -13.083 -30.521 2.157 1 85.66 287 ILE B N 1
ATOM 4943 C CA . ILE B 1 287 ? -14.075 -29.646 2.771 1 85.66 287 ILE B CA 1
ATOM 4944 C C . ILE B 1 287 ? -14.934 -30.446 3.748 1 85.66 287 ILE B C 1
ATOM 4946 O O . ILE B 1 287 ? -15.579 -31.423 3.361 1 85.66 287 ILE B O 1
ATOM 4950 N N . THR B 1 288 ? -14.926 -30.007 5.029 1 84.08 288 THR B N 1
ATOM 4951 C CA . THR B 1 288 ? -15.603 -30.814 6.038 1 84.08 288 THR B CA 1
ATOM 4952 C C . THR B 1 288 ? -16.66 -29.992 6.769 1 84.08 288 THR B C 1
ATOM 4954 O O . THR B 1 288 ? -17.49 -30.543 7.495 1 84.08 288 THR B O 1
ATOM 4957 N N . THR B 1 289 ? -16.679 -28.676 6.665 1 91.46 289 THR B N 1
ATOM 4958 C CA . THR B 1 289 ? -17.624 -27.837 7.393 1 91.46 289 THR B CA 1
ATOM 4959 C C . THR B 1 289 ? -18.436 -26.975 6.431 1 91.46 289 THR B C 1
ATOM 4961 O O . THR B 1 289 ? -17.985 -26.679 5.322 1 91.46 289 THR B O 1
ATOM 4964 N N . PRO B 1 290 ? -19.569 -26.579 6.829 1 90.82 290 PRO B N 1
ATOM 4965 C CA . PRO B 1 290 ? -20.382 -25.685 6.001 1 90.82 290 PRO B CA 1
ATOM 4966 C C . PRO B 1 290 ? -19.698 -24.348 5.728 1 90.82 290 PRO B C 1
ATOM 4968 O O . PRO B 1 290 ? -19.855 -23.779 4.644 1 90.82 290 PRO B O 1
ATOM 4971 N N . GLU B 1 291 ? -19.027 -23.896 6.704 1 92.04 291 GLU B N 1
ATOM 4972 C CA . GLU B 1 291 ? -18.307 -22.638 6.538 1 92.04 291 GLU B CA 1
ATOM 4973 C C . GLU B 1 291 ? -17.257 -22.744 5.435 1 92.04 291 GLU B C 1
ATOM 4975 O O . GLU B 1 291 ? -17.112 -21.831 4.619 1 92.04 291 GLU B O 1
ATOM 4980 N N . GLU B 1 292 ? -16.63 -23.869 5.432 1 93.37 292 GLU B N 1
ATOM 4981 C CA . GLU B 1 292 ? -15.63 -24.109 4.396 1 93.37 292 GLU B CA 1
ATOM 4982 C C . GLU B 1 292 ? -16.278 -24.225 3.019 1 93.37 292 GLU B C 1
ATOM 4984 O O . GLU B 1 292 ? -15.726 -23.749 2.025 1 93.37 292 GLU B O 1
ATOM 4989 N N . GLU B 1 293 ? -17.346 -24.853 3.011 1 92.65 293 GLU B N 1
ATOM 4990 C CA . GLU B 1 293 ? -18.06 -24.997 1.746 1 92.65 293 GLU B CA 1
ATOM 4991 C C . GLU B 1 293 ? -18.476 -23.638 1.189 1 92.65 293 GLU B C 1
ATOM 4993 O O . GLU B 1 293 ? -18.329 -23.38 -0.007 1 92.65 293 GLU B O 1
ATOM 4998 N N . GLN B 1 294 ? -19.02 -22.794 2.053 1 94.14 294 GLN B N 1
ATOM 4999 C CA . GLN B 1 294 ? -19.42 -21.453 1.637 1 94.14 294 GLN B CA 1
ATOM 5000 C C . GLN B 1 294 ? -18.221 -20.652 1.138 1 94.14 294 GLN B C 1
ATOM 5002 O O . GLN B 1 294 ? -18.319 -19.936 0.139 1 94.14 294 GLN B O 1
ATOM 5007 N N . THR B 1 295 ? -17.158 -20.824 1.822 1 96.09 295 THR B N 1
ATOM 5008 C CA . THR B 1 295 ? -15.937 -20.121 1.445 1 96.09 295 THR B CA 1
ATOM 5009 C C . THR B 1 295 ? -15.428 -20.61 0.091 1 96.09 295 THR B C 1
ATOM 5011 O O . THR B 1 295 ? -15.032 -19.806 -0.755 1 96.09 295 THR B O 1
ATOM 5014 N N . ALA B 1 296 ? -15.453 -21.903 -0.104 1 95.62 296 ALA B N 1
ATOM 5015 C CA . ALA B 1 296 ? -15.035 -22.468 -1.384 1 95.62 296 ALA B CA 1
ATOM 5016 C C . ALA B 1 296 ? -15.906 -21.949 -2.524 1 95.62 296 ALA B C 1
ATOM 5018 O O . ALA B 1 296 ? -15.396 -21.568 -3.58 1 95.62 296 ALA B O 1
ATOM 5019 N N . ARG B 1 297 ? -17.182 -21.956 -2.299 1 95.47 297 ARG B N 1
ATOM 5020 C CA . ARG B 1 297 ? -18.118 -21.469 -3.308 1 95.47 297 ARG B CA 1
ATOM 5021 C C . ARG B 1 297 ? -17.837 -20.011 -3.656 1 95.47 297 ARG B C 1
ATOM 5023 O O . ARG B 1 297 ? -17.878 -19.628 -4.827 1 95.47 297 ARG B O 1
ATOM 5030 N N . LYS B 1 298 ? -17.596 -19.229 -2.669 1 97.33 298 LYS B N 1
ATOM 5031 C CA . LYS B 1 298 ? -17.259 -17.823 -2.869 1 97.33 298 LYS B CA 1
ATOM 5032 C C . LYS B 1 298 ? -16.003 -17.676 -3.724 1 97.33 298 LYS B C 1
ATOM 5034 O O . LYS B 1 298 ? -15.984 -16.898 -4.68 1 97.33 298 LYS B O 1
ATOM 5039 N N . MET B 1 299 ? -14.999 -18.436 -3.397 1 97.83 299 MET B N 1
ATOM 5040 C CA . MET B 1 299 ? -13.749 -18.388 -4.15 1 97.83 299 MET B CA 1
ATOM 5041 C C . MET B 1 299 ? -13.974 -18.79 -5.603 1 97.83 299 MET B C 1
ATOM 5043 O O . MET B 1 299 ? -13.414 -18.179 -6.515 1 97.83 299 MET B O 1
ATOM 5047 N N . ILE B 1 300 ? -14.768 -19.801 -5.796 1 97.17 300 ILE B N 1
ATOM 5048 C CA . ILE B 1 300 ? -15.058 -20.294 -7.138 1 97.17 300 ILE B CA 1
ATOM 5049 C C . ILE B 1 300 ? -15.802 -19.221 -7.931 1 97.17 300 ILE B C 1
ATOM 5051 O O . ILE B 1 300 ? -15.445 -18.925 -9.074 1 97.17 300 ILE B O 1
ATOM 5055 N N . LEU B 1 301 ? -16.812 -18.601 -7.311 1 97.7 301 LEU B N 1
ATOM 5056 C CA . LEU B 1 301 ? -17.595 -17.57 -7.983 1 97.7 301 LEU B CA 1
ATOM 5057 C C . LEU B 1 301 ? -16.716 -16.385 -8.371 1 97.7 301 LEU B C 1
ATOM 5059 O O . LEU B 1 301 ? -16.779 -15.904 -9.504 1 97.7 301 LEU B O 1
ATOM 5063 N N . VAL B 1 302 ? -15.914 -15.939 -7.454 1 98.47 302 VAL B N 1
ATOM 5064 C CA . VAL B 1 302 ? -15.013 -14.822 -7.717 1 98.47 302 VAL B CA 1
ATOM 5065 C C . VAL B 1 302 ? -14.013 -15.21 -8.804 1 98.47 302 VAL B C 1
ATOM 5067 O O . VAL B 1 302 ? -13.732 -14.419 -9.708 1 98.47 302 VAL B O 1
ATOM 5070 N N . GLY B 1 303 ? -13.465 -16.456 -8.724 1 98.24 303 GLY B N 1
ATOM 5071 C CA . GLY B 1 303 ? -12.569 -16.948 -9.758 1 98.24 303 GLY B CA 1
ATOM 5072 C C . GLY B 1 303 ? -13.188 -16.927 -11.143 1 98.24 303 GLY B C 1
ATOM 5073 O O . GLY B 1 303 ? -12.539 -16.53 -12.113 1 98.24 303 GLY B O 1
ATOM 5074 N N . LEU B 1 304 ? -14.409 -17.288 -11.217 1 97.84 304 LEU B N 1
ATOM 5075 C CA . LEU B 1 304 ? -15.111 -17.33 -12.495 1 97.84 304 LEU B CA 1
ATOM 5076 C C . LEU B 1 304 ? -15.309 -15.925 -13.053 1 97.84 304 LEU B C 1
ATOM 5078 O O . LEU B 1 304 ? -15.245 -15.72 -14.267 1 97.84 304 LEU B O 1
ATOM 5082 N N . TRP B 1 305 ? -15.55 -14.953 -12.205 1 98.22 305 TRP B N 1
ATOM 5083 C CA . TRP B 1 305 ? -15.61 -13.561 -12.639 1 98.22 305 TRP B CA 1
ATOM 5084 C C . TRP B 1 305 ? -14.273 -13.114 -13.218 1 98.22 305 TRP B C 1
ATOM 5086 O O . TRP B 1 305 ? -14.231 -12.432 -14.245 1 98.22 305 TRP B O 1
ATOM 5096 N N . CYS B 1 306 ? -13.211 -13.568 -12.653 1 98.38 306 CYS B N 1
ATOM 5097 C CA . CYS B 1 306 ? -11.874 -13.094 -12.993 1 98.38 306 CYS B CA 1
ATOM 5098 C C . CYS B 1 306 ? -11.393 -13.71 -14.301 1 98.38 306 CYS B C 1
ATOM 5100 O O . CYS B 1 306 ? -10.579 -13.115 -15.01 1 98.38 306 CYS B O 1
ATOM 5102 N N . VAL B 1 307 ? -11.899 -14.866 -14.676 1 97.35 307 VAL B N 1
ATOM 5103 C CA . VAL B 1 307 ? -11.315 -15.588 -15.802 1 97.35 307 VAL B CA 1
ATOM 5104 C C . VAL B 1 307 ? -12.184 -15.398 -17.044 1 97.35 307 VAL B C 1
ATOM 5106 O O . VAL B 1 307 ? -12.116 -16.193 -17.984 1 97.35 307 VAL B O 1
ATOM 5109 N N . GLN B 1 308 ? -13.039 -14.381 -16.996 1 96.63 308 GLN B N 1
ATOM 5110 C CA . GLN B 1 308 ? -13.827 -14.06 -18.182 1 96.63 308 GLN B CA 1
ATOM 5111 C C . GLN B 1 308 ? -12.925 -13.733 -19.369 1 96.63 308 GLN B C 1
ATOM 5113 O O . GLN B 1 308 ? -11.901 -13.065 -19.212 1 96.63 308 GLN B O 1
ATOM 5118 N N . THR B 1 309 ? -13.268 -14.154 -20.539 1 93.15 309 THR B N 1
ATOM 5119 C CA . THR B 1 309 ? -12.468 -13.967 -21.744 1 93.15 309 THR B CA 1
ATOM 5120 C C . THR B 1 309 ? -12.345 -12.485 -22.087 1 93.15 309 THR B C 1
ATOM 5122 O O . THR B 1 309 ? -11.268 -12.016 -22.459 1 93.15 309 THR B O 1
ATOM 5125 N N . ASP B 1 310 ? -13.477 -11.773 -21.973 1 93.17 310 ASP B N 1
ATOM 5126 C CA . ASP B 1 310 ? -13.491 -10.334 -22.216 1 93.17 310 ASP B CA 1
ATOM 5127 C C . ASP B 1 310 ? -12.951 -9.568 -21.01 1 93.17 310 ASP B C 1
ATOM 5129 O O . ASP B 1 310 ? -13.571 -9.56 -19.945 1 93.17 310 ASP B O 1
ATOM 5133 N N . PRO B 1 311 ? -11.853 -8.889 -21.149 1 93.33 311 PRO B N 1
ATOM 5134 C CA . PRO B 1 311 ? -11.253 -8.184 -20.014 1 93.33 311 PRO B CA 1
ATOM 5135 C C . PRO B 1 311 ? -12.152 -7.079 -19.464 1 93.33 311 PRO B C 1
ATOM 5137 O O . PRO B 1 311 ? -12.056 -6.73 -18.285 1 93.33 311 PRO B O 1
ATOM 5140 N N . THR B 1 312 ? -13.043 -6.54 -20.241 1 93.65 312 THR B N 1
ATOM 5141 C CA . THR B 1 312 ? -13.872 -5.419 -19.811 1 93.65 312 THR B CA 1
ATOM 5142 C C . THR B 1 312 ? -14.902 -5.872 -18.78 1 93.65 312 THR B C 1
ATOM 5144 O O . THR B 1 312 ? -15.451 -5.052 -18.042 1 93.65 312 THR B O 1
ATOM 5147 N N . VAL B 1 313 ? -15.159 -7.168 -18.749 1 95.36 313 VAL B N 1
ATOM 5148 C CA . VAL B 1 313 ? -16.169 -7.676 -17.827 1 95.36 313 VAL B CA 1
ATOM 5149 C C . VAL B 1 313 ? -15.499 -8.172 -16.547 1 95.36 313 VAL B C 1
ATOM 5151 O O . VAL B 1 313 ? -16.174 -8.459 -15.556 1 95.36 313 VAL B O 1
ATOM 5154 N N . ARG B 1 314 ? -14.214 -8.32 -16.557 1 96.99 314 ARG B N 1
ATOM 5155 C CA . ARG B 1 314 ? -13.5 -8.724 -15.35 1 96.99 314 ARG B CA 1
ATOM 5156 C C . ARG B 1 314 ? -13.512 -7.611 -14.308 1 96.99 314 ARG B C 1
ATOM 5158 O O . ARG B 1 314 ? -13.397 -6.432 -14.649 1 96.99 314 ARG B O 1
ATOM 5165 N N . PRO B 1 315 ? -13.669 -7.968 -13.105 1 97.46 315 PRO B N 1
ATOM 5166 C CA . PRO B 1 315 ? -13.61 -6.947 -12.056 1 97.46 315 PRO B CA 1
ATOM 5167 C C . PRO B 1 315 ? -12.206 -6.379 -11.864 1 97.46 315 PRO B C 1
ATOM 5169 O O . PRO B 1 315 ? -11.225 -6.989 -12.296 1 97.46 315 PRO B O 1
ATOM 5172 N N . GLN B 1 316 ? -12.072 -5.177 -11.282 1 96.16 316 GLN B N 1
ATOM 5173 C CA . GLN B 1 316 ? -10.802 -4.662 -10.778 1 96.16 316 GLN B CA 1
ATOM 5174 C C . GLN B 1 316 ? -10.404 -5.357 -9.48 1 96.16 316 GLN B C 1
ATOM 5176 O O . GLN B 1 316 ? -11.25 -5.929 -8.79 1 96.16 316 GLN B O 1
ATOM 5181 N N . MET B 1 317 ? -9.155 -5.315 -9.168 1 97.01 317 MET B N 1
ATOM 5182 C CA . MET B 1 317 ? -8.707 -6.026 -7.974 1 97.01 317 MET B CA 1
ATOM 5183 C C . MET B 1 317 ? -9.36 -5.452 -6.721 1 97.01 317 MET B C 1
ATOM 5185 O O . MET B 1 317 ? -9.63 -6.182 -5.766 1 97.01 317 MET B O 1
ATOM 5189 N N . SER B 1 318 ? -9.649 -4.159 -6.74 1 93.66 318 SER B N 1
ATOM 5190 C CA . SER B 1 318 ? -10.372 -3.581 -5.612 1 93.66 318 SER B CA 1
ATOM 5191 C C . SER B 1 318 ? -11.733 -4.245 -5.429 1 93.66 318 SER B C 1
ATOM 5193 O O . SER B 1 318 ? -12.16 -4.496 -4.3 1 93.66 318 SER B O 1
ATOM 5195 N N . GLU B 1 319 ? -12.413 -4.553 -6.506 1 95.03 319 GLU B N 1
ATOM 5196 C CA . GLU B 1 319 ? -13.7 -5.242 -6.465 1 95.03 319 GLU B CA 1
ATOM 5197 C C . GLU B 1 319 ? -13.534 -6.698 -6.041 1 95.03 319 GLU B C 1
ATOM 5199 O O . GLU B 1 319 ? -14.37 -7.237 -5.313 1 95.03 319 GLU B O 1
ATOM 5204 N N . VAL B 1 320 ? -12.46 -7.298 -6.508 1 97.68 320 VAL B N 1
ATOM 5205 C CA . VAL B 1 320 ? -12.178 -8.684 -6.15 1 97.68 320 VAL B CA 1
ATOM 5206 C C . VAL B 1 320 ? -12.028 -8.807 -4.636 1 97.68 320 VAL B C 1
ATOM 5208 O O . VAL B 1 320 ? -12.593 -9.715 -4.021 1 97.68 320 VAL B O 1
ATOM 5211 N N . VAL B 1 321 ? -11.279 -7.899 -4.051 1 96.28 321 VAL B N 1
ATOM 5212 C CA . VAL B 1 321 ? -11.079 -7.903 -2.606 1 96.28 321 VAL B CA 1
ATOM 5213 C C . VAL B 1 321 ? -12.424 -7.754 -1.898 1 96.28 321 VAL B C 1
ATOM 5215 O O . VAL B 1 321 ? -12.706 -8.464 -0.93 1 96.28 321 VAL B O 1
ATOM 5218 N N . GLN B 1 322 ? -13.247 -6.885 -2.38 1 93.04 322 GLN B N 1
ATOM 5219 C CA . GLN B 1 322 ? -14.564 -6.667 -1.793 1 93.04 322 GLN B CA 1
ATOM 5220 C C . GLN B 1 322 ? -15.436 -7.913 -1.92 1 93.04 322 GLN B C 1
ATOM 5222 O O . GLN B 1 322 ? -16.152 -8.274 -0.984 1 93.04 322 GLN B O 1
ATOM 5227 N N . MET B 1 323 ? -15.368 -8.548 -3.039 1 95.59 323 MET B N 1
ATOM 5228 C CA . MET B 1 323 ? -16.149 -9.758 -3.276 1 95.59 323 MET B CA 1
ATOM 5229 C C . MET B 1 323 ? -15.726 -10.874 -2.326 1 95.59 323 MET B C 1
ATOM 5231 O O . MET B 1 323 ? -16.572 -11.585 -1.782 1 95.59 323 MET B O 1
ATOM 5235 N N . LEU B 1 324 ? -14.44 -11.003 -2.127 1 96.65 324 LEU B N 1
ATOM 5236 C CA . LEU B 1 324 ? -13.916 -12.064 -1.274 1 96.65 324 LEU B CA 1
ATOM 5237 C C . LEU B 1 324 ? -14.272 -11.813 0.187 1 96.65 324 LEU 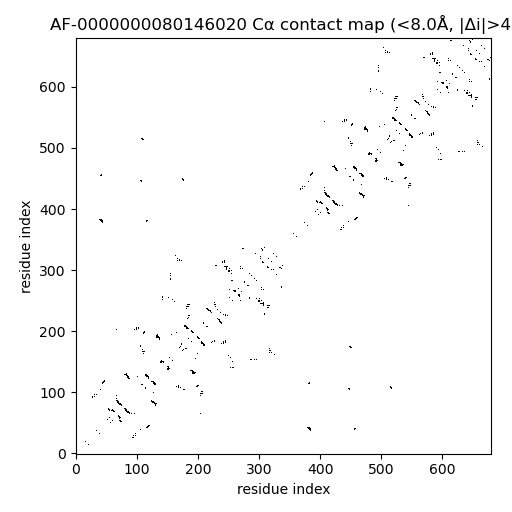B C 1
ATOM 5239 O O . LEU B 1 324 ? -14.654 -12.74 0.906 1 96.65 324 LEU B O 1
ATOM 5243 N N . LYS B 1 325 ? -14.161 -10.573 0.567 1 92.81 325 LYS B N 1
ATOM 5244 C CA . LYS B 1 325 ? -14.389 -10.255 1.974 1 92.81 325 LYS B CA 1
ATOM 5245 C C . LYS B 1 325 ? -15.875 -10.064 2.26 1 92.81 325 LYS B C 1
ATOM 5247 O O . LYS B 1 325 ? -16.297 -10.078 3.419 1 92.81 325 LYS B O 1
ATOM 5252 N N . GLY B 1 326 ? -16.65 -9.853 1.251 1 89.52 326 GLY B N 1
ATOM 5253 C CA . GLY B 1 326 ? -18.074 -9.6 1.406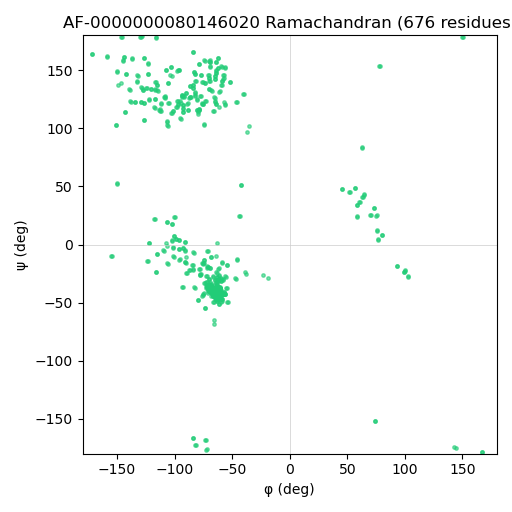 1 89.52 326 GLY B CA 1
ATOM 5254 C C . GLY B 1 326 ? -18.89 -10.868 1.575 1 89.52 326 GLY B C 1
ATOM 5255 O O . GLY B 1 326 ? -18.331 -11.959 1.707 1 89.52 326 GLY B O 1
ATOM 5256 N N . SER B 1 327 ? -20.182 -10.656 1.551 1 88.17 327 SER B N 1
ATOM 5257 C CA . SER B 1 327 ? -21.112 -11.767 1.728 1 88.17 327 SER B CA 1
ATOM 5258 C C . SER B 1 327 ? -21.317 -12.529 0.423 1 88.17 327 SER B C 1
ATOM 5260 O O . SER B 1 327 ? -21.411 -11.925 -0.647 1 88.17 327 SER B O 1
ATOM 5262 N N . LEU B 1 328 ? -21.398 -13.842 0.558 1 88.66 328 LEU B N 1
ATOM 5263 C CA . LEU B 1 328 ? -21.635 -14.719 -0.583 1 88.66 328 LEU B CA 1
ATOM 5264 C C . LEU B 1 328 ? -22.96 -14.385 -1.26 1 88.66 328 LEU B C 1
ATOM 5266 O O . LEU B 1 328 ? -23.082 -14.49 -2.482 1 88.66 328 LEU B O 1
ATOM 5270 N N . GLN B 1 329 ? -23.911 -13.888 -0.515 1 86.44 329 GLN B N 1
ATOM 5271 C CA . GLN B 1 329 ? -25.273 -13.669 -0.99 1 86.44 329 GLN B CA 1
ATOM 5272 C C . GLN B 1 329 ? -25.331 -12.509 -1.979 1 86.44 329 GLN B C 1
ATOM 5274 O O . GLN B 1 329 ? -26.254 -12.424 -2.792 1 86.44 329 GLN B O 1
ATOM 5279 N N . THR B 1 330 ? -24.323 -11.683 -1.947 1 85.72 330 THR B N 1
ATOM 5280 C CA . THR B 1 330 ? -24.336 -10.511 -2.815 1 85.72 330 THR B CA 1
ATOM 5281 C C . THR B 1 330 ? -23.669 -10.821 -4.152 1 85.72 330 THR B C 1
ATOM 5283 O O . THR B 1 330 ? -23.76 -10.031 -5.095 1 85.72 330 THR B O 1
ATOM 5286 N N . LEU B 1 331 ? -23.09 -12.04 -4.309 1 92.01 331 LEU B N 1
ATOM 5287 C CA . LEU B 1 331 ? -22.345 -12.386 -5.515 1 92.01 331 LEU B CA 1
ATOM 5288 C C . LEU B 1 331 ? -23.263 -13.009 -6.561 1 92.01 331 LEU B C 1
ATOM 5290 O O . LEU B 1 331 ? -24.062 -13.893 -6.245 1 92.01 331 LEU B O 1
ATOM 5294 N N . GLN B 1 332 ? -23.173 -12.509 -7.722 1 93.29 332 GLN B N 1
ATOM 5295 C CA . GLN B 1 332 ? -23.913 -13.059 -8.853 1 93.29 332 GLN B CA 1
ATOM 5296 C C . GLN B 1 332 ? -23.049 -14.026 -9.657 1 93.29 332 GLN B C 1
ATOM 5298 O O . GLN B 1 332 ? -21.825 -13.886 -9.7 1 93.29 332 GLN B O 1
ATOM 5303 N N . ILE B 1 333 ? -23.705 -15.013 -10.283 1 94.32 333 ILE B N 1
ATOM 5304 C CA . ILE B 1 333 ? -22.999 -15.939 -11.162 1 94.32 333 ILE B CA 1
ATOM 5305 C C . ILE B 1 333 ? -22.676 -15.25 -12.485 1 94.32 333 ILE B C 1
ATOM 5307 O O . ILE B 1 333 ? -23.563 -14.692 -13.135 1 94.32 333 ILE B O 1
ATOM 5311 N N . PRO B 1 334 ? -21.449 -15.171 -12.818 1 95.81 334 PRO B N 1
ATOM 5312 C CA . PRO B 1 334 ? -21.094 -14.539 -14.09 1 95.81 334 PRO B CA 1
ATOM 5313 C C . PRO B 1 334 ? -21.463 -15.396 -15.298 1 95.81 334 PRO B C 1
ATOM 5315 O O . PRO B 1 334 ? -22.063 -16.463 -15.143 1 95.81 334 PRO B O 1
ATOM 5318 N N . SER B 1 335 ? -21.103 -14.923 -16.494 1 94.41 335 SER B N 1
ATOM 5319 C CA . SER B 1 335 ? -21.29 -15.711 -17.708 1 94.41 335 SER B CA 1
ATOM 5320 C C . SER B 1 335 ? -20.343 -16.906 -17.743 1 94.41 335 SER B C 1
ATOM 5322 O O . SER B 1 335 ? -19.307 -16.903 -17.076 1 94.41 335 SER B O 1
ATOM 5324 N N . ARG B 1 336 ? -20.71 -17.913 -18.5 1 94.39 336 ARG B N 1
ATOM 5325 C CA . ARG B 1 336 ? -19.874 -19.1 -18.644 1 94.39 336 ARG B CA 1
ATOM 5326 C C . ARG B 1 336 ? -18.544 -18.756 -19.307 1 94.39 336 ARG B C 1
ATOM 5328 O O . ARG B 1 336 ? -18.517 -18.138 -20.373 1 94.39 336 ARG B O 1
ATOM 5335 N N . PRO B 1 337 ? -17.448 -19.011 -18.654 1 91.9 337 PRO B N 1
ATOM 5336 C CA . PRO B 1 337 ? -16.15 -18.747 -19.281 1 91.9 337 PRO B CA 1
ATOM 5337 C C . PRO B 1 337 ? -15.908 -19.607 -20.519 1 91.9 337 PRO B C 1
ATOM 5339 O O . PRO B 1 337 ? -16.553 -20.644 -20.692 1 91.9 337 PRO B O 1
ATOM 5342 N N . ALA B 1 338 ? -15.023 -19.089 -21.354 1 84.96 338 ALA B N 1
ATOM 5343 C CA . ALA B 1 338 ? -14.748 -19.783 -22.609 1 84.96 338 ALA B CA 1
ATOM 5344 C C . ALA B 1 338 ? -13.993 -21.086 -22.362 1 84.96 338 ALA B C 1
ATOM 5346 O O . ALA B 1 338 ? -13.25 -21.204 -21.384 1 84.96 338 ALA B O 1
ATOM 5347 N N . SER B 1 339 ? -14.312 -22.092 -23.156 1 70.01 339 SER B N 1
ATOM 5348 C CA . SER B 1 339 ? -13.561 -23.344 -23.161 1 70.01 339 SER B CA 1
ATOM 5349 C C . SER B 1 339 ? -12.275 -23.214 -23.971 1 70.01 339 SER B C 1
ATOM 5351 O O . SER B 1 339 ? -12.208 -22.427 -24.917 1 70.01 339 SER B O 1
ATOM 5353 N N . ILE B 1 340 ? -11.125 -23.27 -23.367 1 56.07 340 ILE B N 1
ATOM 5354 C CA . ILE B 1 340 ? -9.919 -23.199 -24.184 1 56.07 340 ILE B CA 1
ATOM 5355 C C . ILE B 1 340 ? -9.912 -24.344 -25.195 1 56.07 340 ILE B C 1
ATOM 5357 O O . ILE B 1 340 ? -10.286 -25.472 -24.866 1 56.07 340 ILE B O 1
#

Solvent-accessible surface area (backbone atoms only — not comparable to full-atom values): 36192 Å² total; per-residue (Å²): 118,68,66,62,50,51,50,51,51,49,47,50,50,49,47,47,47,49,47,53,56,65,54,54,50,72,43,60,48,48,50,49,49,46,43,65,70,46,48,51,52,24,62,32,77,44,54,62,70,53,52,34,58,29,18,62,65,63,66,44,73,73,47,75,55,100,66,27,39,28,22,43,28,34,42,77,94,80,41,62,58,24,29,35,36,37,42,60,72,78,84,53,76,47,54,39,58,47,28,21,50,62,53,49,74,59,54,48,38,50,23,35,59,48,72,43,29,37,26,78,50,96,80,42,37,34,41,34,26,58,51,46,81,60,37,40,43,55,60,32,36,36,72,58,90,55,90,87,53,56,65,44,59,55,65,69,58,49,48,51,29,52,49,35,48,36,51,37,49,30,34,32,60,63,34,22,69,57,21,42,39,49,54,53,53,42,44,74,32,26,31,16,31,91,85,54,53,31,17,47,49,79,39,45,70,26,43,82,34,58,78,88,45,75,62,46,83,45,87,62,79,72,61,49,89,90,32,57,36,78,48,46,73,74,28,60,37,43,66,49,38,40,36,19,7,43,12,46,42,39,35,19,54,45,46,30,43,62,55,64,33,80,90,75,68,43,53,40,68,42,55,53,49,55,24,58,78,66,70,43,82,78,76,57,65,91,65,84,47,69,68,48,46,52,50,35,51,42,38,40,49,53,15,47,36,23,44,34,75,54,58,87,73,27,61,52,46,66,51,49,46,47,58,69,73,46,61,66,84,77,61,71,85,64,75,83,39,68,77,131,117,67,67,61,52,49,51,51,50,50,48,51,48,49,47,46,48,49,47,53,56,63,53,53,52,72,45,61,50,47,49,50,49,45,42,65,70,46,48,53,53,23,62,34,76,46,53,61,70,54,53,35,59,27,20,62,66,65,64,45,71,74,47,75,55,99,66,26,39,30,22,43,28,34,42,77,94,78,41,62,58,22,30,36,35,37,41,59,72,77,85,52,80,47,54,40,58,46,28,20,49,64,52,49,72,59,54,49,38,51,23,36,61,49,72,44,29,35,27,78,50,95,81,44,37,35,40,33,26,59,51,46,78,60,36,38,43,55,57,33,35,36,74,57,92,55,88,89,54,59,64,44,60,55,67,68,59,51,49,53,29,51,52,35,48,33,51,36,50,30,33,31,60,62,35,23,70,58,20,40,40,49,56,55,52,42,44,76,34,27,31,17,33,90,85,54,54,30,17,47,48,78,38,46,70,25,42,82,33,58,77,90,44,75,61,45,82,44,88,64,80,72,59,50,89,91,32,59,37,77,50,47,74,74,28,60,36,42,66,48,38,40,38,19,8,43,14,45,42,39,35,19,53,46,46,28,43,63,54,64,33,77,90,75,68,43,55,41,68,42,55,52,48,54,26,58,80,66,70,45,81,78,76,57,67,90,64,85,45,70,69,48,46,53,49,36,50,43,39,41,49,55,14,47,35,23,45,34,76,55,59,86,73,27,62,53,45,66,52,48,45,48,56,70,74,44,60,66,85,77,61,71,83,63,73,84,39,69,79,129

Organism: Aquilegia coerulea (NCBI:txid218851)

pLDDT: mean 83.82, std 15.33, range [35.83, 98.75]

Nearest PDB structures (foldseek):
  3tl8-assembly2_D  TM=8.832E-01  e=1.093E-26  Arabidopsis thaliana
  5lpz-assembly1_A  TM=8.773E-01  e=1.694E-25  Arabidopsis thaliana
  6lxy-assembly2_B  TM=8.459E-01  e=9.744E-25  Homo sapiens
  8v1o-assembly3_C  TM=8.450E-01  e=1.383E-24  Homo sapiens
  3ulz-assembly1_A  TM=8.643E-01  e=1.601E-23  Arabidopsis thaliana

Foldseek 3Di:
DVVVVVVVVVVVVVVVVVVVVVPLPPLLVVLVVLCVVVVVQPADEDEVVQVCQFQVNQPAWDDADPFFTKGWGAHPPRHAIKIKGKGDLPDDSCQLVSQQCVQQSQDDDPQAWHWHHWYDDSSIIMTITHDADQAFQVQAQADDPDDPRHYHDALVLLLQQLLLVLVRLLCQQPVTQWRKAQQEDARNQWGAHPVGNTHGHRSSVMDTDHPVDQWDFDDDQDYDPLQFAPCSHVGTDGSLRVLQSSLQRLLSNLANHHCADPVVRDRLQLVQLVCVVVVHDSNHPPDDDPVSVLLSVLSSQLSNLSNANDSVSRDDSVVSSCSNVDHSVVGDRDDRHDDD/DVVVVVVVVVVVVVVVVVVVVVPLPPLLVVLVVLCVVVVVQPADEDEVVQVCQQQVNQPAWDDDDPFFTKGWGAHPPRHAIKIKGKGDLPDDSCQLVSQQCVQQSQDDDPQAWHWHHWYDDSSIIMTITHDADQAFQVQAQADDPDDPRHYHDALVLLLQQLLLVLVRLLCQQPVTQWRKAQQEDARNQWGAHPVGNTHGHRSSVMDTDHPVDQWDFDDDQDYDPLQFAPCSHVGTDGSLRVLQSSLQRLLSNLANDHCADPVVRDRLQLVQLVCVVVVHDSNHPPDDDPVSVLLSVLSSQLSNLSNANDSVSRDRSVVSSCSNVDDSVVGDRDDRHDDD

InterPro domains:
  IPR000719 Protein kinase domain [PF00069] (59-322)
  IPR000719 Protein kinase domain [PS50011] (56-331)
  IPR000719 Protein kinase domain [SM00220] (56-324)
  IPR008271 Serine/threonine-protein kinase, active site [PS00108] (180-192)
  IPR011009 Protein kinase-like domain superfamily [SSF56112] (43-324)
  IPR017441 Protein kinase, ATP binding site [PS00107] (62-85)
  IPR045874 Rust resistance kinase Lr10/LRL2.1-2.5-like [PTHR27009] (21-337)